Protein AF-A0A964QDJ5-F1 (afdb_monomer)

Nearest PDB structures (foldseek):
  8a1v-assembly1_B  TM=1.651E-01  e=3.518E+00  Vibrio cholerae

Sequence (514 aa):
MKTLTRALLALSLTALFAAPPAAAQWSQVHEQFYLPATHNWQFRENYRVADRLFNAFDYGHAILYEVLYDDPDAPVSKLEEDEYRFITQKLLVKPPRVPLEEAAIEVAYAKLAPEAKAMFEWVHILHRQIYDILAMEELSDQAKDDAVAEVVRYYKTRPDLAFSSEPKTMELMEGQYYSTVFRTRYPKFNGLIWAYHWLQVGLYEPLLVGGSLDERQTGITATVARFWQMIERAPLNMPRIMPMTAAVAPTFAARYPEAAIVFDNLHSMHDVVSDILVSTEVPRDRKRAEILIAAERFRDRTSFVTTEAGWREMAGMMGLNNMGGPAVGFLPEFPTPTVERGAVLAGMDHGGMAGMSGGGAGDMPGMAPPAGVDAHAGMPEMDMPVQPAMSMEEMMAVYERMMADPVIRERIATDTVLRGMMRMMPGAGNSPNAGHDMPMAHEDAAARAAMEFVTLLLSDPAVEDRIRADPELHRLWSDHAVQSCLKTMRALEAAGRPLPPTCPAVGAAPRDGR

Mean predicted aligned error: 15.63 Å

Structure (mmCIF, N/CA/C/O backbone):
data_AF-A0A964QDJ5-F1
#
_entry.id   AF-A0A964QDJ5-F1
#
loop_
_atom_site.group_PDB
_atom_site.id
_atom_site.type_symbol
_atom_site.label_atom_id
_atom_site.label_alt_id
_atom_site.label_comp_id
_atom_site.label_asym_id
_atom_site.label_entity_id
_atom_site.label_seq_id
_atom_site.pdbx_PDB_ins_code
_atom_site.Cartn_x
_atom_site.Cartn_y
_atom_site.Cartn_z
_atom_site.occupancy
_atom_site.B_iso_or_equiv
_atom_site.auth_seq_id
_atom_site.auth_comp_id
_atom_site.auth_asym_id
_atom_site.auth_atom_id
_atom_site.pdbx_PDB_model_num
ATOM 1 N N . MET A 1 1 ? 69.927 -28.435 -23.445 1.00 48.34 1 MET A N 1
ATOM 2 C CA . MET A 1 1 ? 68.748 -27.575 -23.722 1.00 48.34 1 MET A CA 1
ATOM 3 C C . MET A 1 1 ? 67.430 -28.370 -23.710 1.00 48.34 1 MET A C 1
ATOM 5 O O . MET A 1 1 ? 66.650 -28.271 -24.644 1.00 48.34 1 MET A O 1
ATOM 9 N N . LYS A 1 2 ? 67.158 -29.182 -22.673 1.00 46.28 2 LYS A N 1
ATOM 10 C CA . LYS A 1 2 ? 65.925 -30.006 -22.573 1.00 46.28 2 LYS A CA 1
ATOM 11 C C . LYS A 1 2 ? 65.251 -29.947 -21.191 1.00 46.28 2 LYS A C 1
ATOM 13 O O . LYS A 1 2 ? 64.424 -30.789 -20.870 1.00 46.28 2 LYS A O 1
ATOM 18 N N . THR A 1 3 ? 65.592 -28.950 -20.377 1.00 49.03 3 THR A N 1
ATOM 19 C CA . THR A 1 3 ? 65.097 -28.817 -18.994 1.00 49.03 3 THR A CA 1
ATOM 20 C C . THR A 1 3 ? 64.423 -27.478 -18.692 1.00 49.03 3 THR A C 1
ATOM 22 O O . THR A 1 3 ? 63.839 -27.351 -17.626 1.00 49.03 3 THR A O 1
ATOM 25 N N . LEU A 1 4 ? 64.406 -26.514 -19.626 1.00 47.12 4 LEU A N 1
ATOM 26 C CA . LEU A 1 4 ? 63.698 -25.235 -19.436 1.00 47.12 4 LEU A CA 1
ATOM 27 C C . LEU A 1 4 ? 62.277 -25.195 -20.025 1.00 47.12 4 LEU A C 1
ATOM 29 O O . LEU A 1 4 ? 61.481 -24.354 -19.628 1.00 47.12 4 LEU A O 1
ATOM 33 N N . THR A 1 5 ? 61.906 -26.119 -20.913 1.00 47.44 5 THR A N 1
ATOM 34 C CA . THR A 1 5 ? 60.602 -26.070 -21.605 1.00 47.44 5 THR A CA 1
ATOM 35 C C . THR A 1 5 ? 59.448 -26.708 -20.824 1.00 47.44 5 THR A C 1
ATOM 37 O O . THR A 1 5 ? 58.297 -26.562 -21.214 1.00 47.44 5 THR A O 1
ATOM 40 N N . ARG A 1 6 ? 59.721 -27.408 -19.712 1.00 44.31 6 ARG A N 1
ATOM 41 C CA . ARG A 1 6 ? 58.679 -28.042 -18.877 1.00 44.31 6 ARG A CA 1
ATOM 42 C C . ARG A 1 6 ? 58.200 -27.177 -17.707 1.00 44.31 6 ARG A C 1
ATOM 44 O O . ARG A 1 6 ? 57.141 -27.460 -17.165 1.00 44.31 6 ARG A O 1
ATOM 51 N N . ALA A 1 7 ? 58.920 -26.110 -17.358 1.00 44.88 7 ALA A N 1
ATOM 52 C CA . ALA A 1 7 ? 58.518 -25.205 -16.277 1.00 44.88 7 ALA A CA 1
ATOM 53 C C . ALA A 1 7 ? 57.478 -24.154 -16.720 1.00 44.88 7 ALA A C 1
ATOM 55 O O . ALA A 1 7 ? 56.709 -23.672 -15.897 1.00 44.88 7 ALA A O 1
ATOM 56 N N . LEU A 1 8 ? 57.398 -23.839 -18.019 1.00 44.47 8 LEU A N 1
ATOM 57 C CA . LEU A 1 8 ? 56.474 -22.823 -18.549 1.00 44.47 8 LEU A CA 1
ATOM 58 C C . LEU A 1 8 ? 55.061 -23.346 -18.861 1.00 44.47 8 LEU A C 1
ATOM 60 O O . LEU A 1 8 ? 54.128 -22.551 -18.914 1.00 44.47 8 LEU A O 1
ATOM 64 N N . LEU A 1 9 ? 54.878 -24.665 -18.999 1.00 44.16 9 LEU A N 1
ATOM 65 C CA . LEU A 1 9 ? 53.557 -25.281 -19.211 1.00 44.16 9 LEU A CA 1
ATOM 66 C C . LEU A 1 9 ? 52.820 -25.632 -17.906 1.00 44.16 9 LEU A C 1
ATOM 68 O O . LEU A 1 9 ? 51.619 -25.872 -17.931 1.00 44.16 9 LEU A O 1
ATOM 72 N N . ALA A 1 10 ? 53.518 -25.643 -16.766 1.00 44.53 10 ALA A N 1
ATOM 73 C CA . ALA A 1 10 ? 52.906 -25.893 -15.459 1.00 44.53 10 ALA A CA 1
ATOM 74 C C . ALA A 1 10 ? 52.373 -24.614 -14.783 1.00 44.53 10 ALA A C 1
ATOM 76 O O . ALA A 1 10 ? 51.542 -24.709 -13.887 1.00 44.53 10 ALA A O 1
ATOM 77 N N . LEU A 1 11 ? 52.808 -23.425 -15.224 1.00 45.25 11 LEU A N 1
ATOM 78 C CA . LEU A 1 11 ? 52.302 -22.135 -14.726 1.00 45.25 11 LEU A CA 1
ATOM 79 C C . LEU A 1 11 ? 51.136 -21.560 -15.543 1.00 45.25 11 LEU A C 1
ATOM 81 O O . LEU A 1 11 ? 50.493 -20.617 -15.099 1.00 45.25 11 LEU A O 1
ATOM 85 N N . SER A 1 12 ? 50.846 -22.115 -16.720 1.00 46.53 12 SER A N 1
ATOM 86 C CA . SER A 1 12 ? 49.750 -21.654 -17.584 1.00 46.53 12 SER A CA 1
ATOM 87 C C . SER A 1 12 ? 48.441 -22.433 -17.384 1.00 46.53 12 SER A C 1
ATOM 89 O O . SER A 1 12 ? 47.414 -22.021 -17.914 1.00 46.53 12 SER A O 1
ATOM 91 N N . LEU A 1 13 ? 48.435 -23.507 -16.579 1.00 45.69 13 LEU A N 1
ATOM 92 C CA . LEU A 1 13 ? 47.217 -24.270 -16.258 1.00 45.69 13 LEU A CA 1
ATOM 93 C C . LEU A 1 13 ? 46.549 -23.887 -14.925 1.00 45.69 13 LEU A C 1
ATOM 95 O O . LEU A 1 13 ? 45.428 -24.313 -14.669 1.00 45.69 13 LEU A O 1
ATOM 99 N N . THR A 1 14 ? 47.188 -23.075 -14.082 1.00 47.09 14 THR A N 1
ATOM 100 C CA . THR A 1 14 ? 46.624 -22.626 -12.793 1.00 47.09 14 THR A CA 1
ATOM 101 C C . THR A 1 14 ? 45.885 -21.288 -12.867 1.00 47.09 14 THR A C 1
ATOM 103 O O . THR A 1 14 ? 45.246 -20.901 -11.895 1.00 47.09 14 THR A O 1
ATOM 106 N N . ALA A 1 15 ? 45.902 -20.603 -14.014 1.00 48.28 15 ALA A N 1
ATOM 107 C CA . ALA A 1 15 ? 45.227 -19.313 -14.200 1.00 48.28 15 ALA A CA 1
ATOM 108 C C . ALA A 1 15 ? 43.798 -19.415 -14.781 1.00 48.28 15 ALA A C 1
ATOM 110 O O . ALA A 1 15 ? 43.155 -18.392 -14.986 1.00 48.28 15 ALA A O 1
ATOM 111 N N . LEU A 1 16 ? 43.283 -20.624 -15.045 1.00 49.72 16 LEU A N 1
ATOM 112 C CA . LEU A 1 16 ? 41.999 -20.840 -15.739 1.00 49.72 16 LEU A CA 1
ATOM 113 C C . LEU A 1 16 ? 40.809 -21.208 -14.830 1.00 49.72 16 LEU A C 1
ATOM 115 O O . LEU A 1 16 ? 39.721 -21.443 -15.341 1.00 49.72 16 LEU A O 1
ATOM 119 N N . PHE A 1 17 ? 40.976 -21.224 -13.502 1.00 48.59 17 PHE A N 1
ATOM 120 C CA . PHE A 1 17 ? 39.890 -21.568 -12.563 1.00 48.59 17 PHE A CA 1
ATOM 121 C C . PHE A 1 17 ? 39.766 -20.638 -11.349 1.00 48.59 17 PHE A C 1
ATOM 123 O O . PHE A 1 17 ? 39.140 -21.000 -10.356 1.00 48.59 17 PHE A O 1
ATOM 130 N N . ALA A 1 18 ? 40.297 -19.417 -11.418 1.00 48.09 18 ALA A N 1
ATOM 131 C CA . ALA A 1 18 ? 39.884 -18.369 -10.490 1.00 48.09 18 ALA A CA 1
ATOM 132 C C . ALA A 1 18 ? 38.605 -17.711 -11.030 1.00 48.09 18 ALA A C 1
ATOM 134 O O . ALA A 1 18 ? 38.610 -16.548 -11.424 1.00 48.09 18 ALA A O 1
ATOM 135 N N . ALA A 1 19 ? 37.505 -18.471 -11.082 1.00 54.09 19 ALA A N 1
ATOM 136 C CA . ALA A 1 19 ? 36.205 -17.819 -11.028 1.00 54.09 19 ALA A CA 1
ATOM 137 C C . ALA A 1 19 ? 36.219 -16.988 -9.733 1.00 54.09 19 ALA A C 1
ATOM 139 O O . ALA A 1 19 ? 36.604 -17.540 -8.693 1.00 54.09 19 ALA A O 1
ATOM 140 N N . PRO A 1 20 ? 35.889 -15.682 -9.766 1.00 50.81 20 PRO A N 1
ATOM 141 C CA . PRO A 1 20 ? 35.707 -14.949 -8.524 1.00 50.81 20 PRO A CA 1
ATOM 142 C C . PRO A 1 20 ? 34.737 -15.775 -7.676 1.00 50.81 20 PRO A C 1
ATOM 144 O O . PRO A 1 20 ? 33.775 -16.311 -8.242 1.00 50.81 20 PRO A O 1
ATOM 147 N N . PRO A 1 21 ? 34.992 -15.969 -6.367 1.00 47.97 21 PRO A N 1
ATOM 148 C CA . PRO A 1 21 ? 33.992 -16.599 -5.526 1.00 47.97 21 PRO A CA 1
ATOM 149 C C . PRO A 1 21 ? 32.711 -15.816 -5.783 1.00 47.97 21 PRO A C 1
ATOM 151 O O . PRO A 1 21 ? 32.718 -14.593 -5.630 1.00 47.97 21 PRO A O 1
ATOM 154 N N . ALA A 1 22 ? 31.664 -16.490 -6.274 1.00 52.69 22 ALA A N 1
ATOM 155 C CA . ALA A 1 22 ? 30.338 -15.901 -6.306 1.00 52.69 22 ALA A CA 1
ATOM 156 C C . ALA A 1 22 ? 30.155 -15.353 -4.898 1.00 52.69 22 ALA A C 1
ATOM 158 O O . ALA A 1 22 ? 30.210 -16.134 -3.944 1.00 52.69 22 ALA A O 1
ATOM 159 N N . ALA A 1 23 ? 30.143 -14.024 -4.761 1.00 48.41 23 ALA A N 1
ATOM 160 C CA . ALA A 1 23 ? 30.047 -13.394 -3.464 1.00 48.41 23 ALA A CA 1
ATOM 161 C C . ALA A 1 23 ? 28.748 -13.935 -2.886 1.00 48.41 23 ALA A C 1
ATOM 163 O O . ALA A 1 23 ? 27.673 -13.615 -3.388 1.00 48.41 23 ALA A O 1
ATOM 164 N N . ALA A 1 24 ? 28.861 -14.872 -1.944 1.00 47.28 24 ALA A N 1
ATOM 165 C CA . ALA A 1 24 ? 27.708 -15.453 -1.301 1.00 47.28 24 ALA A CA 1
ATOM 166 C C . ALA A 1 24 ? 27.024 -14.274 -0.623 1.00 47.28 24 ALA A C 1
ATOM 168 O O . ALA A 1 24 ? 27.560 -13.691 0.322 1.00 47.28 24 ALA A O 1
ATOM 169 N N . GLN A 1 25 ? 25.911 -13.842 -1.204 1.00 56.25 25 GLN A N 1
ATOM 170 C CA . GLN A 1 25 ? 25.151 -12.722 -0.703 1.00 56.25 25 GLN A CA 1
ATOM 171 C C . GLN A 1 25 ? 24.399 -13.269 0.503 1.00 56.25 25 GLN A C 1
ATOM 173 O O . GLN A 1 25 ? 23.351 -13.893 0.377 1.00 56.25 25 GLN A O 1
ATOM 178 N N . TRP A 1 26 ? 25.029 -13.169 1.672 1.00 54.88 26 TRP A N 1
ATOM 179 C CA . TRP A 1 26 ? 24.416 -13.554 2.932 1.00 54.88 26 TRP A CA 1
ATOM 180 C C . TRP A 1 26 ? 23.211 -12.639 3.157 1.00 54.88 26 TRP A C 1
ATOM 182 O O . TRP A 1 26 ? 23.386 -11.468 3.486 1.00 54.88 26 TRP A O 1
ATOM 192 N N . SER A 1 27 ? 21.999 -13.151 2.950 1.00 59.72 27 SER A N 1
ATOM 193 C CA . SER A 1 27 ? 20.777 -12.469 3.374 1.00 59.72 27 SER A CA 1
ATOM 194 C C . SER A 1 27 ? 20.492 -12.820 4.829 1.00 59.72 27 SER A C 1
ATOM 196 O O . SER A 1 27 ? 20.586 -13.988 5.218 1.00 59.72 27 SER A O 1
ATOM 198 N N . GLN A 1 28 ? 20.133 -11.830 5.643 1.00 63.84 28 GLN A N 1
ATOM 199 C CA . GLN A 1 28 ? 19.655 -12.111 6.992 1.00 63.84 28 GLN A CA 1
ATOM 200 C C . GLN A 1 28 ? 18.252 -12.720 6.929 1.00 63.84 28 GLN A C 1
ATOM 202 O O . GLN A 1 28 ? 17.418 -12.301 6.132 1.00 63.84 28 GLN A O 1
ATOM 207 N N . VAL A 1 29 ? 17.999 -13.730 7.764 1.00 60.03 29 VAL A N 1
ATOM 208 C CA . VAL A 1 29 ? 16.636 -14.218 7.989 1.00 60.03 29 VAL A CA 1
ATOM 209 C C . VAL A 1 29 ? 15.971 -13.244 8.949 1.00 60.03 29 VAL A C 1
ATOM 211 O O . VAL A 1 29 ? 16.434 -13.059 10.074 1.00 60.03 29 VAL A O 1
ATOM 214 N N . HIS A 1 30 ? 14.898 -12.607 8.498 1.00 68.50 30 HIS A N 1
ATOM 215 C CA . HIS A 1 30 ? 14.136 -11.672 9.307 1.00 68.50 30 HIS A CA 1
ATOM 216 C C . HIS A 1 30 ? 12.994 -12.419 10.001 1.00 68.50 30 HIS A C 1
ATOM 218 O O . HIS A 1 30 ? 11.876 -12.424 9.502 1.00 68.50 30 HIS A O 1
ATOM 224 N N . GLU A 1 31 ? 13.247 -13.048 11.150 1.00 71.44 31 GLU A N 1
ATOM 225 C CA . GLU A 1 31 ? 12.136 -13.502 11.994 1.00 71.44 31 GLU A CA 1
ATOM 226 C C . GLU A 1 31 ? 11.416 -12.282 12.587 1.00 71.44 31 GLU A C 1
ATOM 228 O O . GLU A 1 31 ? 12.037 -11.322 13.063 1.00 71.44 31 GLU A O 1
ATOM 233 N N . GLN A 1 32 ? 10.090 -12.300 12.497 1.00 81.88 32 GLN A N 1
ATOM 234 C CA . GLN A 1 32 ? 9.209 -11.217 12.914 1.00 81.88 32 GLN A CA 1
ATOM 235 C C . GLN A 1 32 ? 8.084 -11.830 13.740 1.00 81.88 32 GLN A C 1
ATOM 237 O O . GLN A 1 32 ? 7.538 -12.876 13.391 1.00 81.88 32 GLN A O 1
ATOM 242 N N . PHE A 1 33 ? 7.738 -11.188 14.848 1.00 89.19 33 PHE A N 1
ATOM 243 C CA . PHE A 1 33 ? 6.611 -11.603 15.669 1.00 89.19 33 PHE A CA 1
ATOM 244 C C . PHE A 1 33 ? 5.784 -10.372 16.003 1.00 89.19 33 PHE A C 1
ATOM 246 O O . PHE A 1 33 ? 6.337 -9.300 16.233 1.00 89.19 33 PHE A O 1
ATOM 253 N N . TYR A 1 34 ? 4.463 -10.511 15.996 1.00 93.19 34 TYR A N 1
ATOM 254 C CA . TYR A 1 34 ? 3.571 -9.441 16.427 1.00 93.19 34 TYR A CA 1
ATOM 255 C C . TYR A 1 34 ? 3.791 -9.141 17.916 1.00 93.19 34 TYR A C 1
ATOM 257 O O . TYR A 1 34 ? 4.211 -10.020 18.672 1.00 93.19 34 TYR A O 1
ATOM 265 N N . LEU A 1 35 ? 3.469 -7.924 18.364 1.00 97.12 35 LEU A N 1
ATOM 266 C CA . LEU A 1 35 ? 3.474 -7.619 19.796 1.00 97.12 35 LEU A CA 1
ATOM 267 C C . LEU A 1 35 ? 2.349 -8.407 20.489 1.00 97.12 35 LEU A C 1
ATOM 269 O O . LEU A 1 35 ? 1.183 -8.139 20.184 1.00 97.12 35 LEU A O 1
ATOM 273 N N . PRO A 1 36 ? 2.641 -9.349 21.406 1.00 97.38 36 PRO A N 1
ATOM 274 C CA . PRO A 1 36 ? 1.597 -10.150 22.033 1.00 97.38 36 PRO A CA 1
ATOM 275 C C . PRO A 1 36 ? 0.731 -9.304 22.963 1.00 97.38 36 PRO A C 1
ATOM 277 O O . PRO A 1 36 ? 1.243 -8.650 23.870 1.00 97.38 36 PRO A O 1
ATOM 280 N N . ALA A 1 37 ? -0.581 -9.360 22.770 1.00 96.62 37 ALA A N 1
ATOM 281 C CA . ALA A 1 37 ? -1.560 -8.628 23.556 1.00 96.62 37 ALA A CA 1
ATOM 282 C C . ALA A 1 37 ? -2.934 -9.314 23.524 1.00 96.62 37 ALA A C 1
ATOM 284 O O . ALA A 1 37 ? -3.233 -10.125 22.648 1.00 96.62 37 ALA A O 1
ATOM 285 N N . THR A 1 38 ? -3.805 -8.967 24.473 1.00 96.06 38 THR A N 1
ATOM 286 C CA . THR A 1 38 ? -5.154 -9.554 24.591 1.00 96.06 38 THR A CA 1
ATOM 287 C C . THR A 1 38 ? -6.085 -9.188 23.439 1.00 96.06 38 THR A C 1
ATOM 289 O O . THR A 1 38 ? -7.044 -9.908 23.190 1.00 96.06 38 THR A O 1
ATOM 292 N N . HIS A 1 39 ? -5.811 -8.083 22.744 1.00 96.12 39 HIS A N 1
ATOM 293 C CA . HIS A 1 39 ? -6.584 -7.653 21.582 1.00 96.12 39 HIS A CA 1
ATOM 294 C C . HIS A 1 39 ? -6.213 -8.417 20.304 1.00 96.12 39 HIS A C 1
ATOM 296 O O . HIS A 1 39 ? -6.921 -8.289 19.312 1.00 96.12 39 HIS A O 1
ATOM 302 N N . ASN A 1 40 ? -5.120 -9.196 20.276 1.00 96.94 40 ASN A N 1
ATOM 303 C CA . ASN A 1 40 ? -4.766 -9.936 19.065 1.00 96.94 40 ASN A CA 1
ATOM 304 C C . ASN A 1 40 ? -5.917 -10.856 18.633 1.00 96.94 40 ASN A C 1
ATOM 306 O O . ASN A 1 40 ? -6.515 -11.543 19.459 1.00 96.94 40 ASN A O 1
ATOM 310 N N . TRP A 1 41 ? -6.167 -10.892 17.326 1.00 96.12 41 TRP A N 1
ATOM 311 C CA . TRP A 1 41 ? -7.224 -11.642 16.646 1.00 96.12 41 TRP A CA 1
ATOM 312 C C . TRP A 1 41 ? -8.653 -11.108 16.808 1.00 96.12 41 TRP A C 1
ATOM 314 O O . TRP A 1 41 ? -9.564 -11.689 16.214 1.00 96.12 41 TRP A O 1
ATOM 324 N N . GLN A 1 42 ? -8.874 -10.001 17.523 1.00 97.31 42 GLN A N 1
ATOM 325 C CA . GLN A 1 42 ? -10.213 -9.419 17.686 1.00 97.31 42 GLN A CA 1
ATOM 326 C C . GLN A 1 42 ? -10.854 -9.028 16.347 1.00 97.31 42 GLN A C 1
ATOM 328 O O . GLN A 1 42 ? -12.048 -9.260 16.142 1.00 97.31 42 GLN A O 1
ATOM 333 N N . PHE A 1 43 ? -10.080 -8.528 15.375 1.00 97.31 43 PHE A N 1
ATOM 334 C CA . PHE A 1 43 ? -10.644 -8.205 14.062 1.00 97.31 43 PHE A CA 1
ATOM 335 C C . PHE A 1 43 ? -11.092 -9.462 13.318 1.00 97.31 43 PHE A C 1
ATOM 337 O O . PHE A 1 43 ? -12.175 -9.499 12.733 1.00 97.31 43 PHE A O 1
ATOM 344 N N . ARG A 1 44 ? -10.303 -10.538 13.400 1.00 95.69 44 ARG A N 1
ATOM 345 C CA . ARG A 1 44 ? -10.690 -11.841 12.853 1.00 95.69 44 ARG A CA 1
ATOM 346 C C . ARG A 1 44 ? -11.949 -12.373 13.518 1.00 95.69 44 ARG A C 1
ATOM 348 O O . ARG A 1 44 ? -12.776 -12.969 12.834 1.00 95.69 44 ARG A O 1
ATOM 355 N N . GLU A 1 45 ? -12.083 -12.237 14.829 1.00 94.88 45 GLU A N 1
ATOM 356 C CA . GLU A 1 45 ? -13.236 -12.758 15.560 1.00 94.88 45 GLU A CA 1
ATOM 357 C C . GLU A 1 45 ? -14.521 -12.025 15.169 1.00 94.88 45 GLU A C 1
ATOM 359 O O . GLU A 1 45 ? -15.505 -12.692 14.821 1.00 94.88 45 GLU A O 1
ATOM 364 N N . ASN A 1 46 ? -14.456 -10.692 15.113 1.00 95.12 46 ASN A N 1
ATOM 365 C CA . ASN A 1 46 ? -15.608 -9.807 14.933 1.00 95.12 46 ASN A CA 1
ATOM 366 C C . ASN A 1 46 ? -15.945 -9.526 13.453 1.00 95.12 46 ASN A C 1
ATOM 368 O O . ASN A 1 46 ? -17.114 -9.366 13.110 1.00 95.12 46 ASN A O 1
ATOM 372 N N . TYR A 1 47 ? -14.958 -9.553 12.548 1.00 96.62 47 TYR A N 1
ATOM 373 C CA . TYR A 1 47 ? -15.091 -9.141 11.138 1.00 96.62 47 TYR A CA 1
ATOM 374 C C . TYR A 1 47 ? -14.489 -10.162 10.154 1.00 96.62 47 TYR A C 1
ATOM 376 O O . TYR A 1 47 ? -13.794 -9.827 9.194 1.00 96.62 47 TYR A O 1
ATOM 384 N N . ARG A 1 48 ? -14.806 -11.449 10.354 1.00 95.38 48 ARG A N 1
ATOM 385 C CA . ARG A 1 48 ? -14.247 -12.611 9.619 1.00 95.38 48 ARG A CA 1
ATOM 386 C C . ARG A 1 48 ? -14.190 -12.486 8.098 1.00 95.38 48 ARG A C 1
ATOM 388 O O . ARG A 1 48 ? -13.289 -13.050 7.483 1.00 95.38 48 ARG A O 1
ATOM 395 N N . VAL A 1 49 ? -15.197 -11.877 7.473 1.00 94.88 49 VAL A N 1
ATOM 396 C CA . VAL A 1 49 ? -15.243 -11.753 6.006 1.00 94.88 49 VAL A CA 1
ATOM 397 C C . VAL A 1 49 ? -14.161 -10.787 5.528 1.00 94.88 49 VAL A C 1
ATOM 399 O O . VAL A 1 49 ? -13.440 -11.123 4.593 1.00 94.88 49 VAL A O 1
ATOM 402 N N . ALA A 1 50 ? -14.008 -9.648 6.207 1.00 97.06 50 ALA A N 1
ATOM 403 C CA . ALA A 1 50 ? -12.981 -8.660 5.904 1.00 97.06 50 ALA A CA 1
ATOM 404 C C . ALA A 1 50 ? -11.570 -9.190 6.223 1.00 97.06 50 ALA A C 1
ATOM 406 O O . ALA A 1 50 ? -10.710 -9.145 5.351 1.00 97.06 50 ALA A O 1
ATOM 407 N N . ASP A 1 51 ? -11.354 -9.799 7.401 1.00 97.31 51 ASP A N 1
ATOM 408 C CA . ASP A 1 51 ? -10.047 -10.383 7.785 1.00 97.31 51 ASP A CA 1
ATOM 409 C C . ASP A 1 51 ? -9.523 -11.382 6.748 1.00 97.31 51 ASP A C 1
ATOM 411 O O . ASP A 1 51 ? -8.344 -11.390 6.398 1.00 97.31 51 ASP A O 1
ATOM 415 N N . ARG A 1 52 ? -10.403 -12.236 6.214 1.00 97.06 52 ARG A N 1
ATOM 416 C CA . ARG A 1 52 ? -9.976 -13.242 5.238 1.00 97.06 52 ARG A CA 1
ATOM 417 C C . ARG A 1 52 ? -9.573 -12.638 3.899 1.00 97.06 52 ARG A C 1
ATOM 419 O O . ARG A 1 52 ? -8.713 -13.220 3.245 1.00 97.06 52 ARG A O 1
ATOM 426 N N . LEU A 1 53 ? -10.165 -11.512 3.492 1.00 98.00 53 LEU A N 1
ATOM 427 C CA . LEU A 1 53 ? -9.771 -10.843 2.251 1.00 98.00 53 LEU A CA 1
ATOM 428 C C . LEU A 1 53 ? -8.301 -10.420 2.297 1.00 98.00 53 LEU A C 1
ATOM 430 O O . LEU A 1 53 ? -7.619 -10.616 1.298 1.00 98.00 53 LEU A O 1
ATOM 434 N N . PHE A 1 54 ? -7.776 -10.001 3.455 1.00 96.75 54 PHE A N 1
ATOM 435 C CA . PHE A 1 54 ? -6.345 -9.706 3.606 1.00 96.75 54 PHE A CA 1
ATOM 436 C C . PHE A 1 54 ? -5.465 -10.902 3.228 1.00 96.75 54 PHE A C 1
ATOM 438 O O . PHE A 1 54 ? -4.555 -10.757 2.427 1.00 96.75 54 PHE A O 1
ATOM 445 N N . ASN A 1 55 ? -5.813 -12.117 3.665 1.00 95.12 55 ASN A N 1
ATOM 446 C CA . ASN A 1 55 ? -5.042 -13.316 3.301 1.00 95.12 55 ASN A CA 1
ATOM 447 C C . ASN A 1 55 ? -5.067 -13.610 1.786 1.00 95.12 55 ASN A C 1
ATOM 449 O O . ASN A 1 55 ? -4.190 -14.298 1.271 1.00 95.12 55 ASN A O 1
ATOM 453 N N . ALA A 1 56 ? -6.105 -13.163 1.073 1.00 96.75 56 ALA A N 1
ATOM 454 C CA . ALA A 1 56 ? -6.180 -13.279 -0.381 1.00 96.75 56 ALA A CA 1
ATOM 455 C C . ALA A 1 56 ? -5.461 -12.128 -1.105 1.00 96.75 56 ALA A C 1
ATOM 457 O O . ALA A 1 56 ? -4.993 -12.326 -2.224 1.00 96.75 56 ALA A O 1
ATOM 458 N N . PHE A 1 57 ? -5.359 -10.952 -0.483 1.00 96.75 57 PHE A N 1
ATOM 459 C CA . PHE A 1 57 ? -4.578 -9.829 -0.999 1.00 96.75 57 PHE A CA 1
ATOM 460 C C . PHE A 1 57 ? -3.083 -10.131 -0.930 1.00 96.75 57 PHE A C 1
ATOM 462 O O . PHE A 1 57 ? -2.409 -9.953 -1.940 1.00 96.75 57 PHE A O 1
ATOM 469 N N . ASP A 1 58 ? -2.615 -10.716 0.179 1.00 95.12 58 ASP A N 1
ATOM 470 C CA . ASP A 1 58 ? -1.237 -11.203 0.352 1.00 95.12 58 ASP A CA 1
ATOM 471 C C . ASP A 1 58 ? -0.845 -12.147 -0.810 1.00 95.12 58 ASP A C 1
ATOM 473 O O . ASP A 1 58 ? 0.175 -11.969 -1.471 1.00 95.12 58 ASP A O 1
ATOM 477 N N . TYR A 1 59 ? -1.725 -13.088 -1.189 1.00 95.75 59 TYR A N 1
ATOM 478 C CA . TYR A 1 59 ? -1.511 -13.918 -2.387 1.00 95.75 59 TYR A CA 1
ATOM 479 C C . TYR A 1 59 ? -1.401 -13.089 -3.671 1.00 95.75 59 TYR A C 1
ATOM 481 O O . TYR A 1 59 ? -0.586 -13.402 -4.533 1.00 95.75 59 TYR A O 1
ATOM 489 N N . GLY A 1 60 ? -2.266 -12.084 -3.838 1.00 95.88 60 GLY A N 1
ATOM 490 C CA . GLY A 1 60 ? -2.302 -11.234 -5.025 1.00 95.88 60 GLY A CA 1
ATOM 491 C C . GLY A 1 60 ? -1.008 -10.445 -5.229 1.00 95.88 60 GLY A C 1
ATOM 492 O O . GLY A 1 60 ? -0.546 -10.346 -6.364 1.00 95.88 60 GLY A O 1
ATOM 493 N N . HIS A 1 61 ? -0.407 -9.943 -4.147 1.00 97.56 61 HIS A N 1
ATOM 494 C CA . HIS A 1 61 ? 0.920 -9.326 -4.178 1.00 97.56 61 HIS A CA 1
ATOM 495 C C . HIS A 1 61 ? 2.012 -10.357 -4.479 1.00 97.56 61 HIS A C 1
ATOM 497 O O . HIS A 1 61 ? 2.793 -10.158 -5.409 1.00 97.56 61 HIS A O 1
ATOM 503 N N . ALA A 1 62 ? 2.008 -11.494 -3.780 1.00 97.00 62 ALA A N 1
ATOM 504 C CA . ALA A 1 62 ? 3.003 -12.542 -3.983 1.00 97.00 62 ALA A CA 1
ATOM 505 C C . ALA A 1 62 ? 3.017 -13.072 -5.432 1.00 97.00 62 ALA A C 1
ATOM 507 O O . ALA A 1 62 ? 4.059 -13.122 -6.086 1.00 97.00 62 ALA A O 1
ATOM 508 N N . ILE A 1 63 ? 1.854 -13.426 -5.995 1.00 97.44 63 ILE A N 1
ATOM 509 C CA . ILE A 1 63 ? 1.791 -13.948 -7.370 1.00 97.44 63 ILE A CA 1
ATOM 510 C C . ILE A 1 63 ? 2.172 -12.890 -8.409 1.00 97.44 63 ILE A C 1
ATOM 512 O O . ILE A 1 63 ? 2.744 -13.231 -9.443 1.00 97.44 63 ILE A O 1
ATOM 516 N N . LEU A 1 64 ? 1.894 -11.610 -8.136 1.00 97.88 64 LEU A N 1
ATOM 517 C CA . LEU A 1 64 ? 2.336 -10.513 -8.986 1.00 97.88 64 LEU A CA 1
ATOM 518 C C . LEU A 1 64 ? 3.864 -10.484 -9.061 1.00 97.88 64 LEU A C 1
ATOM 520 O O . LEU A 1 64 ? 4.417 -10.513 -10.159 1.00 97.88 64 LEU A O 1
ATOM 524 N N . TYR A 1 65 ? 4.548 -10.468 -7.918 1.00 98.12 65 TYR A N 1
ATOM 525 C CA . TYR A 1 65 ? 6.009 -10.422 -7.888 1.00 98.12 65 TYR A CA 1
ATOM 526 C C . TYR A 1 65 ? 6.657 -11.671 -8.465 1.00 98.12 65 TYR A C 1
ATOM 528 O O . TYR A 1 65 ? 7.637 -11.554 -9.206 1.00 98.12 65 TYR A O 1
ATOM 536 N N . GLU A 1 66 ? 6.077 -12.842 -8.203 1.00 97.69 66 GLU A N 1
ATOM 537 C CA . GLU A 1 66 ? 6.559 -14.089 -8.786 1.00 97.69 66 GLU A CA 1
ATOM 538 C C . GLU A 1 66 ? 6.491 -14.052 -10.308 1.00 97.69 66 GLU A C 1
ATOM 540 O O . GLU A 1 66 ? 7.501 -14.268 -10.969 1.00 97.69 66 GLU A O 1
ATOM 545 N N . VAL A 1 67 ? 5.331 -13.715 -10.880 1.00 97.50 67 VAL A N 1
ATOM 546 C CA . VAL A 1 67 ? 5.158 -13.693 -12.338 1.00 97.50 67 VAL A CA 1
ATOM 547 C C . VAL A 1 67 ? 6.064 -12.646 -12.978 1.00 97.50 67 VAL A C 1
ATOM 549 O O . VAL A 1 67 ? 6.729 -12.942 -13.966 1.00 97.50 67 VAL A O 1
ATOM 552 N N . LEU A 1 68 ? 6.131 -11.437 -12.412 1.00 97.50 68 LEU A N 1
ATOM 553 C CA . LEU A 1 68 ? 6.941 -10.359 -12.979 1.00 97.50 68 LEU A CA 1
ATOM 554 C C . LEU A 1 68 ? 8.441 -10.671 -12.991 1.00 97.50 68 LEU A C 1
ATOM 556 O O . LEU A 1 68 ? 9.158 -10.179 -13.865 1.00 97.50 68 LEU A O 1
ATOM 560 N N . TYR A 1 69 ? 8.929 -11.459 -12.032 1.00 97.31 69 TYR A N 1
ATOM 561 C CA . TYR A 1 69 ? 10.346 -11.785 -11.939 1.00 97.31 69 TYR A CA 1
ATOM 562 C C . TYR A 1 69 ? 10.718 -13.137 -12.565 1.00 97.31 69 TYR A C 1
ATOM 564 O O . TYR A 1 69 ? 11.755 -13.225 -13.235 1.00 97.31 69 TYR A O 1
ATOM 572 N N . ASP A 1 70 ? 9.926 -14.187 -12.353 1.00 95.88 70 ASP A N 1
ATOM 573 C CA . ASP A 1 70 ? 10.206 -15.542 -12.847 1.00 95.88 70 ASP A CA 1
ATOM 574 C C . ASP A 1 70 ? 9.917 -15.675 -14.350 1.00 95.88 70 ASP A C 1
ATOM 576 O O . ASP A 1 70 ? 10.694 -16.305 -15.068 1.00 95.88 70 ASP A O 1
ATOM 580 N N . ASP A 1 71 ? 8.883 -14.986 -14.849 1.00 93.75 71 ASP A N 1
ATOM 581 C CA . ASP A 1 71 ? 8.463 -15.014 -16.255 1.00 93.75 71 ASP A CA 1
ATOM 582 C C . ASP A 1 71 ? 8.331 -13.588 -16.843 1.00 93.75 71 ASP A C 1
ATOM 584 O O . ASP A 1 71 ? 7.232 -13.119 -17.150 1.00 93.75 71 ASP A O 1
ATOM 588 N N . PRO A 1 72 ? 9.447 -12.846 -17.008 1.00 89.81 72 PRO A N 1
ATOM 589 C CA . PRO A 1 72 ? 9.417 -11.444 -17.453 1.00 89.81 72 PRO A CA 1
ATOM 590 C C . PRO A 1 72 ? 8.884 -11.261 -18.887 1.00 89.81 72 PRO A C 1
ATOM 592 O O . PRO A 1 72 ? 8.424 -10.172 -19.255 1.00 89.81 72 PRO A O 1
ATOM 595 N N . ASP A 1 73 ? 8.933 -12.328 -19.687 1.00 91.19 73 ASP A N 1
ATOM 596 C CA . ASP A 1 73 ? 8.454 -12.374 -21.069 1.00 91.19 73 ASP A CA 1
ATOM 597 C C . ASP A 1 73 ? 7.020 -12.922 -21.175 1.00 91.19 73 ASP A C 1
ATOM 599 O O . ASP A 1 73 ? 6.496 -13.066 -22.286 1.00 91.19 73 ASP A O 1
ATOM 603 N N . ALA A 1 74 ? 6.362 -13.190 -20.037 1.00 91.56 74 ALA A N 1
ATOM 604 C CA . ALA A 1 74 ? 4.979 -13.634 -20.001 1.00 91.56 74 ALA A CA 1
ATOM 605 C C . ALA A 1 74 ? 4.082 -12.702 -20.835 1.00 91.56 74 ALA A C 1
ATOM 607 O O . ALA A 1 74 ? 4.207 -11.465 -20.778 1.00 91.56 74 ALA A O 1
ATOM 608 N N . PRO A 1 75 ? 3.124 -13.265 -21.595 1.00 96.19 75 PRO A N 1
ATOM 609 C CA . PRO A 1 75 ? 2.148 -12.450 -22.293 1.00 96.19 75 PRO A CA 1
ATOM 610 C C . PRO A 1 75 ? 1.329 -11.647 -21.280 1.00 96.19 75 PRO A C 1
ATOM 612 O O . PRO A 1 75 ? 1.026 -12.128 -20.189 1.00 96.19 75 PRO A O 1
ATOM 615 N N . VAL A 1 76 ? 0.895 -10.444 -21.668 1.00 96.81 76 VAL A N 1
ATOM 616 C CA . VAL A 1 76 ? 0.084 -9.563 -20.806 1.00 96.81 76 VAL A CA 1
ATOM 617 C C . VAL A 1 76 ? -1.141 -10.288 -20.229 1.00 96.81 76 VAL A C 1
ATOM 619 O O . VAL A 1 76 ? -1.479 -10.086 -19.063 1.00 96.81 76 VAL A O 1
ATOM 622 N N . SER A 1 77 ? -1.742 -11.204 -21.000 1.00 97.81 77 SER A N 1
ATOM 623 C CA . SER A 1 77 ? -2.883 -12.030 -20.588 1.00 97.81 77 SER A CA 1
ATOM 624 C C . SER A 1 77 ? -2.614 -12.914 -19.365 1.00 97.81 77 SER A C 1
ATOM 626 O O . SER A 1 77 ? -3.562 -13.261 -18.667 1.00 97.81 77 SER A O 1
ATOM 628 N N . LYS A 1 78 ? -1.356 -13.256 -19.054 1.00 97.69 78 LYS A N 1
ATOM 629 C CA . LYS A 1 78 ? -1.018 -14.043 -17.861 1.00 97.69 78 LYS A CA 1
ATOM 630 C C . LYS A 1 78 ? -1.482 -13.331 -16.589 1.00 97.69 78 LYS A C 1
ATOM 632 O O . LYS A 1 78 ? -2.226 -13.914 -15.807 1.00 97.69 78 LYS A O 1
ATOM 637 N N . LEU A 1 79 ? -1.110 -12.062 -16.417 1.00 97.38 79 LEU A N 1
ATOM 638 C CA . LEU A 1 79 ? -1.587 -11.252 -15.294 1.00 97.38 79 LEU A CA 1
ATOM 639 C C . LEU A 1 79 ? -2.995 -10.728 -15.559 1.00 97.38 79 LEU A C 1
ATOM 641 O O . LEU A 1 79 ? -3.903 -10.963 -14.765 1.00 97.38 79 LEU A O 1
ATOM 645 N N . GLU A 1 80 ? -3.197 -10.055 -16.692 1.00 97.81 80 GLU A N 1
ATOM 646 C CA . GLU A 1 80 ? -4.439 -9.340 -16.975 1.00 97.81 80 GLU A CA 1
ATOM 647 C C . GLU A 1 80 ? -5.645 -10.268 -17.115 1.00 97.81 80 GLU A C 1
ATOM 649 O O . GLU A 1 80 ? -6.753 -9.842 -16.832 1.00 97.81 80 GLU A O 1
ATOM 654 N N . GLU A 1 81 ? -5.507 -11.530 -17.509 1.00 97.81 81 GLU A N 1
ATOM 655 C CA . GLU A 1 81 ? -6.657 -12.419 -17.700 1.00 97.81 81 GLU A CA 1
ATOM 656 C C . GLU A 1 81 ? -6.630 -13.631 -16.781 1.00 97.81 81 GLU A C 1
ATOM 658 O O . GLU A 1 81 ? -7.612 -13.858 -16.074 1.00 97.81 81 GLU A O 1
ATOM 663 N N . ASP A 1 82 ? -5.550 -14.407 -16.787 1.00 98.25 82 ASP A N 1
ATOM 664 C CA . ASP A 1 82 ? -5.518 -15.704 -16.112 1.00 98.25 82 ASP A CA 1
ATOM 665 C C . ASP A 1 82 ? -5.451 -15.545 -14.592 1.00 98.25 82 ASP A C 1
ATOM 667 O O . ASP A 1 82 ? -6.369 -15.983 -13.887 1.00 98.25 82 ASP A O 1
ATOM 671 N N . GLU A 1 83 ? -4.415 -14.864 -14.091 1.00 98.06 83 GLU A N 1
ATOM 672 C CA . GLU A 1 83 ? -4.263 -14.612 -12.656 1.00 98.06 83 GLU A CA 1
ATOM 673 C C . GLU A 1 83 ? -5.376 -13.701 -12.143 1.00 98.06 83 GLU A C 1
ATOM 675 O O . GLU A 1 83 ? -6.011 -14.007 -11.134 1.00 98.06 83 GLU A O 1
ATOM 680 N N . TYR A 1 84 ? -5.713 -12.641 -12.886 1.00 98.12 84 TYR A N 1
ATOM 681 C CA . TYR A 1 84 ? -6.832 -11.770 -12.538 1.00 98.12 84 TYR A CA 1
ATOM 682 C C . TYR A 1 84 ? -8.135 -12.555 -12.320 1.00 98.12 84 TYR A C 1
ATOM 684 O O . TYR A 1 84 ? -8.840 -12.360 -11.325 1.00 98.12 84 TYR A O 1
ATOM 692 N N . ARG A 1 85 ? -8.476 -13.468 -13.240 1.00 98.00 85 ARG A N 1
ATOM 693 C CA . ARG A 1 85 ? -9.694 -14.285 -13.158 1.00 98.00 85 ARG A CA 1
ATOM 694 C C . ARG A 1 85 ? -9.616 -15.287 -12.017 1.00 98.00 85 ARG A C 1
ATOM 696 O O . ARG A 1 85 ? -10.607 -15.470 -11.313 1.00 98.00 85 ARG A O 1
ATOM 703 N N . PHE A 1 86 ? -8.472 -15.942 -11.825 1.00 98.44 86 PHE A N 1
ATOM 704 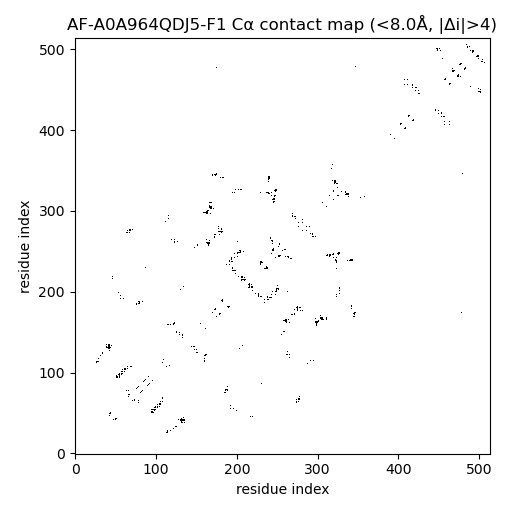C CA . PHE A 1 86 ? -8.281 -16.847 -10.696 1.00 98.44 86 PHE A CA 1
ATOM 705 C C . PHE A 1 86 ? -8.516 -16.117 -9.371 1.00 98.44 86 PHE A C 1
ATOM 707 O O . PHE A 1 86 ? -9.320 -16.564 -8.547 1.00 98.44 86 PHE A O 1
ATOM 714 N N . ILE A 1 87 ? -7.877 -14.964 -9.201 1.00 98.19 87 ILE A N 1
ATOM 715 C CA . ILE A 1 87 ? -7.960 -14.171 -7.984 1.00 98.19 87 ILE A CA 1
ATOM 716 C C . ILE A 1 87 ? -9.401 -13.713 -7.744 1.00 98.19 87 ILE A C 1
ATOM 718 O O . ILE A 1 87 ? -9.993 -14.031 -6.714 1.00 98.19 87 ILE A O 1
ATOM 722 N N . THR A 1 88 ? -10.009 -13.035 -8.717 1.00 97.69 88 THR A N 1
ATOM 723 C CA . THR A 1 88 ? -11.325 -12.404 -8.530 1.00 97.69 88 THR A CA 1
ATOM 724 C C . THR A 1 88 ? -12.491 -13.384 -8.497 1.00 97.69 88 THR A C 1
ATOM 726 O O . THR A 1 88 ? -13.459 -13.150 -7.778 1.00 97.69 88 THR A O 1
ATOM 729 N N . GLN A 1 89 ? -12.411 -14.503 -9.222 1.00 97.31 89 GLN A N 1
ATOM 730 C CA . GLN A 1 89 ? -13.529 -15.447 -9.345 1.00 97.31 89 GLN A CA 1
ATOM 731 C C . GLN A 1 89 ? -13.384 -16.694 -8.471 1.00 97.31 89 GLN A C 1
ATOM 733 O O . GLN A 1 89 ? -14.361 -17.423 -8.291 1.00 97.31 89 GLN A O 1
ATOM 738 N N . LYS A 1 90 ? -12.188 -16.980 -7.939 1.00 97.94 90 LYS A N 1
ATOM 739 C CA . LYS A 1 90 ? -11.959 -18.151 -7.079 1.00 97.94 90 LYS A CA 1
ATOM 740 C C . LYS A 1 90 ? -11.393 -17.764 -5.723 1.00 97.94 90 LYS A C 1
ATOM 742 O O . LYS A 1 90 ? -11.998 -18.114 -4.710 1.00 97.94 90 LYS A O 1
ATOM 747 N N . LEU A 1 91 ? -10.262 -17.059 -5.694 1.00 97.81 91 LEU A N 1
ATOM 748 C CA . LEU A 1 91 ? -9.556 -16.788 -4.444 1.00 97.81 91 LEU A CA 1
ATOM 749 C C . LEU A 1 91 ? -10.333 -15.826 -3.541 1.00 97.81 91 LEU A C 1
ATOM 751 O O . LEU A 1 91 ? -10.635 -16.183 -2.408 1.00 97.81 91 LEU A O 1
ATOM 755 N N . LEU A 1 92 ? -10.722 -14.652 -4.044 1.00 97.50 92 LEU A N 1
ATOM 756 C CA . LEU A 1 92 ? -11.471 -13.652 -3.273 1.00 97.50 92 LEU A CA 1
ATOM 757 C C . LEU A 1 92 ? -12.869 -14.142 -2.876 1.00 97.50 92 LEU A C 1
ATOM 759 O O . LEU A 1 92 ? -13.396 -13.744 -1.842 1.00 97.50 92 LEU A O 1
ATOM 763 N N . VAL A 1 93 ? -13.466 -15.037 -3.670 1.00 97.19 93 VAL A N 1
ATOM 764 C CA . VAL A 1 93 ? -14.769 -15.656 -3.367 1.00 97.19 93 VAL A CA 1
ATOM 765 C C . VAL A 1 93 ? -14.658 -16.639 -2.198 1.00 97.19 93 VAL A C 1
ATOM 767 O O . VAL A 1 93 ? -15.581 -16.770 -1.391 1.00 97.19 93 VAL A O 1
ATOM 770 N N . LYS A 1 94 ? -13.526 -17.344 -2.084 1.00 97.06 94 LYS A N 1
ATOM 771 C CA . LYS A 1 94 ? -13.258 -18.302 -1.006 1.00 97.06 94 LYS A CA 1
ATOM 772 C C . LYS A 1 94 ? -11.856 -18.082 -0.426 1.00 97.06 94 LYS A C 1
ATOM 774 O O . LYS A 1 94 ? -10.978 -18.932 -0.606 1.00 97.06 94 LYS A O 1
ATOM 779 N N . PRO A 1 95 ? -11.657 -16.972 0.300 1.00 96.81 95 PRO A N 1
ATOM 780 C CA . PRO A 1 95 ? -10.338 -16.584 0.755 1.00 96.81 95 PRO A CA 1
ATOM 781 C C . PRO A 1 95 ? -9.807 -17.537 1.838 1.00 96.81 95 PRO A C 1
ATOM 783 O O . PRO A 1 95 ? -10.600 -18.150 2.575 1.00 96.81 95 PRO A O 1
ATOM 786 N N . PRO A 1 96 ? -8.473 -17.670 1.967 1.00 95.50 96 PRO A N 1
ATOM 787 C CA . PRO A 1 96 ? -7.854 -18.465 3.018 1.00 95.50 96 PRO A CA 1
ATOM 788 C C . PRO A 1 96 ? -8.322 -18.035 4.412 1.00 95.50 96 PRO A C 1
ATOM 790 O O . PRO A 1 96 ? -8.522 -16.856 4.703 1.00 95.50 96 PRO A O 1
ATOM 793 N N . ARG A 1 97 ? -8.500 -19.015 5.303 1.00 93.75 97 ARG A N 1
ATOM 794 C CA . ARG A 1 97 ? -8.926 -18.764 6.694 1.00 93.75 97 ARG A CA 1
ATOM 795 C C . ARG A 1 97 ? -7.795 -18.279 7.596 1.00 93.75 97 ARG A C 1
ATOM 797 O O . ARG A 1 97 ? -8.076 -17.757 8.668 1.00 93.75 97 ARG A O 1
ATOM 804 N N . VAL A 1 98 ? -6.560 -18.530 7.186 1.00 90.44 98 VAL A N 1
ATOM 805 C CA . VAL A 1 98 ? -5.334 -18.187 7.901 1.00 90.44 98 VAL A CA 1
ATOM 806 C C . VAL A 1 98 ? -4.406 -17.449 6.936 1.00 90.44 98 VAL A C 1
ATOM 808 O O . VAL A 1 98 ? -4.545 -17.662 5.726 1.00 90.44 98 VAL A O 1
ATOM 811 N N . PRO A 1 99 ? -3.494 -16.606 7.449 1.00 89.00 99 PRO A N 1
ATOM 812 C CA . PRO A 1 99 ? -2.466 -15.972 6.636 1.00 89.00 99 PRO A CA 1
ATOM 813 C C . PRO A 1 99 ? -1.669 -17.020 5.860 1.00 89.00 99 PRO A C 1
ATOM 815 O O . PRO A 1 99 ? -1.472 -18.143 6.339 1.00 89.00 99 PRO A O 1
ATOM 818 N N . LEU A 1 100 ? -1.270 -16.659 4.648 1.00 88.62 100 LEU A N 1
ATOM 819 C CA . LEU A 1 100 ? -0.437 -17.497 3.799 1.00 88.62 100 LEU A CA 1
ATOM 820 C C . LEU A 1 100 ? 1.034 -17.209 4.098 1.00 88.62 100 LEU A C 1
ATOM 822 O O . LEU A 1 100 ? 1.383 -16.093 4.461 1.00 88.62 100 LEU A O 1
ATOM 826 N N . GLU A 1 101 ? 1.888 -18.211 3.912 1.00 89.69 101 GLU A N 1
ATOM 827 C CA . GLU A 1 101 ? 3.327 -17.970 3.818 1.00 89.69 101 GLU A CA 1
ATOM 828 C C . GLU A 1 101 ? 3.621 -17.444 2.409 1.00 89.69 101 GLU A C 1
ATOM 830 O O . GLU A 1 101 ? 3.656 -18.227 1.456 1.00 89.69 101 GLU A O 1
ATOM 835 N N . GLU A 1 102 ? 3.776 -16.125 2.263 1.00 91.69 102 GLU A N 1
ATOM 836 C CA . GLU A 1 102 ? 3.982 -15.480 0.961 1.00 91.69 102 GLU A CA 1
ATOM 837 C C . GLU A 1 102 ? 5.235 -16.023 0.263 1.00 91.69 102 GLU A C 1
ATOM 839 O O . GLU A 1 102 ? 5.169 -16.332 -0.926 1.00 91.69 102 GLU A O 1
ATOM 844 N N . ALA A 1 103 ? 6.326 -16.317 0.989 1.00 91.81 103 ALA A N 1
ATOM 845 C CA . ALA A 1 103 ? 7.548 -16.865 0.381 1.00 91.81 103 ALA A CA 1
ATOM 846 C C . ALA A 1 103 ? 7.358 -18.256 -0.253 1.00 91.81 103 ALA A C 1
ATOM 848 O O . ALA A 1 103 ? 8.217 -18.709 -1.011 1.00 91.81 103 ALA A O 1
ATOM 849 N N . ALA A 1 104 ? 6.259 -18.954 0.054 1.00 93.25 104 ALA A N 1
ATOM 850 C CA . ALA A 1 104 ? 5.902 -20.213 -0.595 1.00 93.25 104 ALA A CA 1
ATOM 851 C C . ALA A 1 104 ? 5.183 -20.013 -1.945 1.00 93.25 104 ALA A C 1
ATOM 853 O O . ALA A 1 104 ? 5.015 -20.981 -2.688 1.00 93.25 104 ALA A O 1
ATOM 854 N N . ILE A 1 105 ? 4.751 -18.786 -2.249 1.00 95.94 105 ILE A N 1
ATOM 855 C CA . ILE A 1 105 ? 4.113 -18.375 -3.506 1.00 95.94 105 ILE A CA 1
ATOM 856 C C . ILE A 1 105 ? 5.111 -17.576 -4.351 1.00 95.94 105 ILE A C 1
ATOM 858 O O . ILE A 1 105 ? 5.319 -17.907 -5.513 1.00 95.94 105 ILE A O 1
ATOM 862 N N . GLU A 1 106 ? 5.764 -16.577 -3.756 1.00 95.50 106 GLU A N 1
ATOM 863 C CA . GLU A 1 106 ? 6.745 -15.695 -4.401 1.00 95.50 106 GLU A CA 1
ATOM 864 C C . GLU A 1 106 ? 8.191 -16.163 -4.209 1.00 95.50 106 GLU A C 1
ATOM 866 O O . GLU A 1 106 ? 9.063 -15.447 -3.713 1.00 95.50 106 GLU A O 1
ATOM 871 N N . VAL A 1 107 ? 8.457 -17.417 -4.572 1.00 96.75 107 VAL A N 1
ATOM 872 C CA . VAL A 1 107 ? 9.739 -18.081 -4.313 1.00 96.75 107 VAL A CA 1
ATOM 873 C C . VAL A 1 107 ? 10.910 -17.367 -4.993 1.00 96.75 107 VAL A C 1
ATOM 875 O O . VAL A 1 107 ? 11.992 -17.254 -4.404 1.00 96.75 107 VAL A O 1
ATOM 878 N N . ALA A 1 108 ? 10.750 -16.933 -6.241 1.00 96.81 108 ALA A N 1
ATOM 879 C CA . ALA A 1 108 ? 11.805 -16.273 -6.995 1.00 96.81 108 ALA A CA 1
ATOM 880 C C . ALA A 1 108 ? 12.047 -14.848 -6.478 1.00 96.81 108 ALA A C 1
ATOM 882 O O . ALA A 1 108 ? 13.205 -14.456 -6.294 1.00 96.81 108 ALA A O 1
ATOM 883 N N . TYR A 1 109 ? 10.983 -14.101 -6.173 1.00 97.00 109 TYR A N 1
ATOM 884 C CA . TYR A 1 109 ? 11.102 -12.753 -5.613 1.00 97.00 109 TYR A CA 1
ATOM 885 C C . TYR A 1 109 ? 11.673 -12.756 -4.186 1.00 97.00 109 TYR A C 1
ATOM 887 O O . TYR A 1 109 ? 12.602 -12.000 -3.895 1.00 97.00 109 TYR A O 1
ATOM 895 N N . ALA A 1 110 ? 11.230 -13.671 -3.319 1.00 95.38 110 ALA A N 1
ATOM 896 C CA . ALA A 1 110 ? 11.757 -13.804 -1.961 1.00 95.38 110 ALA A CA 1
ATOM 897 C C . ALA A 1 110 ? 13.264 -14.127 -1.942 1.00 95.38 110 ALA A C 1
ATOM 899 O O . ALA A 1 110 ? 13.976 -13.735 -1.020 1.00 95.38 110 ALA A O 1
ATOM 900 N N . LYS A 1 111 ? 13.779 -14.812 -2.975 1.00 94.81 111 LYS A N 1
ATOM 901 C CA . LYS A 1 111 ? 15.227 -15.017 -3.169 1.00 94.81 111 LYS A CA 1
ATOM 902 C C . LYS A 1 111 ? 15.934 -13.775 -3.704 1.00 94.81 111 LYS A C 1
ATOM 904 O O . LYS A 1 111 ? 17.103 -13.565 -3.388 1.00 94.81 111 LYS A O 1
ATOM 909 N N . LEU A 1 112 ? 15.260 -12.989 -4.542 1.00 96.12 112 LEU A N 1
ATOM 910 C CA . LEU A 1 112 ? 15.807 -11.769 -5.126 1.00 96.12 112 LEU A CA 1
ATOM 911 C C . LEU A 1 112 ? 16.019 -10.690 -4.058 1.00 96.12 112 LEU A C 1
ATOM 913 O O . LEU A 1 112 ? 17.122 -10.154 -3.950 1.00 96.12 112 LEU A O 1
ATOM 917 N N . ALA A 1 113 ? 14.973 -10.365 -3.297 1.00 96.25 113 ALA A N 1
ATOM 918 C CA . ALA A 1 113 ? 14.945 -9.226 -2.380 1.00 96.25 113 ALA A CA 1
ATOM 919 C C . ALA A 1 113 ? 14.270 -9.577 -1.036 1.00 96.25 113 ALA A C 1
ATOM 921 O O . ALA A 1 113 ? 13.229 -9.003 -0.700 1.00 96.25 113 ALA A O 1
ATOM 922 N N . PRO A 1 114 ? 14.855 -10.497 -0.241 1.00 95.12 114 PRO A N 1
ATOM 923 C CA . PRO A 1 114 ? 14.294 -10.895 1.052 1.00 95.12 114 PRO A CA 1
ATOM 924 C C . PRO A 1 114 ? 14.134 -9.720 2.028 1.00 95.12 114 PRO A C 1
ATOM 926 O O . PRO A 1 114 ? 13.236 -9.742 2.864 1.00 95.12 114 PRO A O 1
ATOM 929 N N . GLU A 1 115 ? 14.963 -8.679 1.911 1.00 95.06 115 GLU A N 1
ATOM 930 C CA . GLU A 1 115 ? 14.866 -7.477 2.740 1.00 95.06 115 GLU A CA 1
ATOM 931 C C . GLU A 1 115 ? 13.578 -6.691 2.461 1.00 95.06 115 GLU A C 1
ATOM 933 O O . GLU A 1 115 ? 12.859 -6.339 3.392 1.00 95.06 115 GLU A O 1
ATOM 938 N N . ALA A 1 116 ? 13.255 -6.450 1.186 1.00 96.81 116 ALA A N 1
ATOM 939 C CA . ALA A 1 116 ? 12.041 -5.728 0.800 1.00 96.81 116 ALA A CA 1
ATOM 940 C C . ALA A 1 116 ? 10.780 -6.527 1.153 1.00 96.81 116 ALA A C 1
ATOM 942 O O . ALA A 1 116 ? 9.818 -5.959 1.663 1.00 96.81 116 ALA A O 1
ATOM 943 N N . LYS A 1 117 ? 10.813 -7.853 0.966 1.00 95.81 117 LYS A N 1
ATOM 944 C CA . LYS A 1 117 ? 9.750 -8.746 1.443 1.00 95.81 117 LYS A CA 1
ATOM 945 C C . LYS A 1 117 ? 9.518 -8.592 2.950 1.00 95.81 117 LYS A C 1
ATOM 947 O O . LYS A 1 117 ? 8.392 -8.368 3.380 1.00 95.81 117 LYS A O 1
ATOM 952 N N . ALA A 1 118 ? 10.583 -8.668 3.747 1.00 96.00 118 ALA A N 1
ATOM 953 C CA . ALA A 1 118 ? 10.481 -8.550 5.198 1.00 96.00 118 ALA A CA 1
ATOM 954 C C . ALA A 1 118 ? 9.942 -7.180 5.648 1.00 96.00 118 ALA A C 1
ATOM 956 O O . ALA A 1 118 ? 9.266 -7.094 6.671 1.00 96.00 118 ALA A O 1
ATOM 957 N N . MET A 1 119 ? 10.207 -6.109 4.891 1.00 97.44 119 MET A N 1
ATOM 958 C CA . MET A 1 119 ? 9.591 -4.801 5.137 1.00 97.44 119 MET A CA 1
ATOM 959 C C . MET A 1 119 ? 8.069 -4.842 4.947 1.00 97.44 119 MET A C 1
ATOM 961 O O . MET A 1 119 ? 7.341 -4.332 5.800 1.00 97.44 119 MET A O 1
ATOM 965 N N . PHE A 1 120 ? 7.585 -5.456 3.860 1.00 97.25 120 PHE A N 1
ATOM 966 C CA . PHE A 1 120 ? 6.149 -5.606 3.595 1.00 97.25 120 PHE A CA 1
ATOM 967 C C . PHE A 1 120 ? 5.457 -6.406 4.701 1.00 97.25 120 PHE A C 1
ATOM 969 O O . PHE A 1 120 ? 4.492 -5.928 5.299 1.00 97.25 120 PHE A O 1
ATOM 976 N N . GLU A 1 121 ? 6.014 -7.562 5.065 1.00 95.38 121 GLU A N 1
ATOM 977 C CA . GLU A 1 121 ? 5.487 -8.398 6.151 1.00 95.38 121 GLU A CA 1
ATOM 978 C C . GLU A 1 121 ? 5.418 -7.644 7.483 1.00 95.38 121 GLU A C 1
ATOM 980 O O . GLU A 1 121 ? 4.431 -7.744 8.218 1.00 95.38 121 GLU A O 1
ATOM 985 N N . TRP A 1 122 ? 6.434 -6.831 7.782 1.00 97.12 122 TRP A N 1
ATOM 986 C CA . TRP A 1 122 ? 6.489 -6.077 9.027 1.00 97.12 122 TRP A CA 1
ATOM 987 C C . TRP A 1 122 ? 5.380 -5.023 9.142 1.00 97.12 122 TRP A C 1
ATOM 989 O O . TRP A 1 122 ? 4.771 -4.882 10.207 1.00 97.12 122 TRP A O 1
ATOM 999 N N . VAL A 1 123 ? 5.051 -4.321 8.052 1.00 97.56 123 VAL A N 1
ATOM 1000 C CA . VAL A 1 123 ? 3.905 -3.393 8.042 1.00 97.56 123 VAL A CA 1
ATOM 1001 C C . VAL A 1 123 ? 2.575 -4.134 7.975 1.00 97.56 123 VAL A C 1
ATOM 1003 O O . VAL A 1 123 ? 1.617 -3.700 8.612 1.00 97.56 123 VAL A O 1
ATOM 1006 N N . HIS A 1 124 ? 2.485 -5.273 7.284 1.00 96.69 124 HIS A N 1
ATOM 1007 C CA . HIS A 1 124 ? 1.272 -6.097 7.292 1.00 96.69 124 HIS A CA 1
ATOM 1008 C C . HIS A 1 124 ? 0.922 -6.581 8.707 1.00 96.69 124 HIS A C 1
ATOM 1010 O O . HIS A 1 124 ? -0.254 -6.594 9.088 1.00 96.69 124 HIS A O 1
ATOM 1016 N N . ILE A 1 125 ? 1.927 -6.900 9.532 1.00 96.12 125 ILE A N 1
ATOM 1017 C CA . ILE A 1 125 ? 1.732 -7.157 10.965 1.00 96.12 125 ILE A CA 1
ATOM 1018 C C . ILE A 1 125 ? 1.162 -5.912 11.658 1.00 96.12 125 ILE A C 1
ATOM 1020 O O . ILE A 1 125 ? 0.151 -6.031 12.352 1.00 96.12 125 ILE A O 1
ATOM 1024 N N . LEU A 1 126 ? 1.742 -4.723 11.446 1.00 98.31 126 LEU A N 1
ATOM 1025 C CA . LEU A 1 126 ? 1.232 -3.473 12.029 1.00 98.31 126 LEU A CA 1
ATOM 1026 C C . LEU A 1 126 ? -0.233 -3.210 11.641 1.00 98.31 126 LEU A C 1
ATOM 1028 O O . LEU A 1 126 ? -1.052 -2.945 12.524 1.00 98.31 126 LEU A O 1
ATOM 1032 N N . HIS A 1 127 ? -0.582 -3.344 10.356 1.00 97.62 127 HIS A N 1
ATOM 1033 C CA . HIS A 1 127 ? -1.956 -3.223 9.862 1.00 97.62 127 HIS A CA 1
ATOM 1034 C C . HIS A 1 127 ? -2.910 -4.110 10.667 1.00 97.62 127 HIS A C 1
ATOM 1036 O O . HIS A 1 127 ? -3.895 -3.620 11.231 1.00 97.62 127 HIS A O 1
ATOM 1042 N N . ARG A 1 128 ? -2.593 -5.411 10.759 1.00 96.94 128 ARG A N 1
ATOM 1043 C CA . ARG A 1 128 ? -3.407 -6.410 11.466 1.00 96.94 128 ARG A CA 1
ATOM 1044 C C . ARG A 1 128 ? -3.523 -6.101 12.962 1.00 96.94 128 ARG A C 1
ATOM 1046 O O . ARG A 1 128 ? -4.617 -6.200 13.509 1.00 96.94 128 ARG A O 1
ATOM 1053 N N . GLN A 1 129 ? -2.446 -5.663 13.616 1.00 98.38 129 GLN A N 1
ATOM 1054 C CA . GLN A 1 129 ? -2.492 -5.311 15.040 1.00 98.38 129 GLN A CA 1
ATOM 1055 C C . GLN A 1 129 ? -3.357 -4.078 15.323 1.00 98.38 129 GLN A C 1
ATOM 1057 O O . GLN A 1 129 ? -4.083 -4.066 16.315 1.00 98.38 129 GLN A O 1
ATOM 1062 N N . ILE A 1 130 ? -3.318 -3.059 14.461 1.00 98.81 130 ILE A N 1
ATOM 1063 C CA . ILE A 1 130 ? -4.186 -1.884 14.604 1.00 98.81 130 ILE A CA 1
ATOM 1064 C C . ILE A 1 130 ? -5.654 -2.265 14.366 1.00 98.81 130 ILE A C 1
ATOM 1066 O O . ILE A 1 130 ? -6.521 -1.830 15.122 1.00 98.81 130 ILE A O 1
ATOM 1070 N N . TYR A 1 131 ? -5.946 -3.134 13.394 1.00 98.69 131 TYR A N 1
ATOM 1071 C CA . TYR A 1 131 ? -7.296 -3.678 13.211 1.00 98.69 131 TYR A CA 1
ATOM 1072 C C . TYR A 1 131 ? -7.816 -4.381 14.462 1.00 98.69 131 TYR A C 1
ATOM 1074 O O . TYR A 1 131 ? -8.933 -4.119 14.906 1.00 98.69 131 TYR A O 1
ATOM 1082 N N . ASP A 1 132 ? -6.988 -5.237 15.046 1.00 98.56 132 ASP A N 1
ATOM 1083 C CA . ASP A 1 132 ? -7.275 -5.959 16.279 1.00 98.56 132 ASP A CA 1
ATOM 1084 C C . ASP A 1 132 ? -7.593 -5.018 17.454 1.00 98.56 132 ASP A C 1
ATOM 1086 O O . ASP A 1 132 ? -8.578 -5.220 18.161 1.00 98.56 132 ASP A O 1
ATOM 1090 N N . ILE A 1 133 ? -6.816 -3.946 17.633 1.00 98.69 133 ILE A N 1
ATOM 1091 C CA . ILE A 1 133 ? -7.065 -2.942 18.681 1.00 98.69 133 ILE A CA 1
ATOM 1092 C C . ILE A 1 133 ? -8.410 -2.246 18.464 1.00 98.69 133 ILE A C 1
ATOM 1094 O O . ILE A 1 133 ? -9.223 -2.141 19.385 1.00 98.69 133 ILE A O 1
ATOM 1098 N N . LEU A 1 134 ? -8.658 -1.767 17.244 1.00 98.44 134 LEU A N 1
ATOM 1099 C CA . LEU A 1 134 ? -9.860 -0.992 16.941 1.00 98.44 134 LEU A CA 1
ATOM 1100 C C . LEU A 1 134 ? -11.133 -1.847 16.988 1.00 98.44 134 LEU A C 1
ATOM 1102 O O . LEU A 1 134 ? -12.192 -1.331 17.353 1.00 98.44 134 LEU A O 1
ATOM 1106 N N . ALA A 1 135 ? -11.016 -3.143 16.697 1.00 97.69 135 ALA A N 1
ATOM 1107 C CA . ALA A 1 135 ? -12.095 -4.123 16.765 1.00 97.69 135 ALA A CA 1
ATOM 1108 C C . ALA A 1 135 ? -12.419 -4.628 18.177 1.00 97.69 135 ALA A C 1
ATOM 1110 O O . ALA A 1 135 ? -13.427 -5.319 18.332 1.00 97.69 135 ALA A O 1
ATOM 1111 N N . MET A 1 136 ? -11.591 -4.326 19.183 1.00 95.94 136 MET A N 1
ATOM 1112 C CA . MET A 1 136 ? -11.854 -4.718 20.567 1.00 95.94 136 MET A CA 1
ATOM 1113 C C . MET A 1 136 ? -12.872 -3.760 21.194 1.00 95.94 136 MET A C 1
ATOM 1115 O O . MET A 1 136 ? -12.592 -2.579 21.415 1.00 95.94 136 MET A O 1
ATOM 1119 N N . GLU A 1 137 ? -14.074 -4.263 21.457 1.00 90.94 137 GLU A N 1
ATOM 1120 C CA . GLU A 1 137 ? -15.211 -3.468 21.939 1.00 90.94 137 GLU A CA 1
ATOM 1121 C C . GLU A 1 137 ? -15.056 -3.054 23.405 1.00 90.94 137 GLU A C 1
ATOM 1123 O O . GLU A 1 137 ? -15.540 -2.004 23.822 1.00 90.94 137 GLU A O 1
ATOM 1128 N N . GLU A 1 138 ? -14.341 -3.855 24.191 1.00 92.31 138 GLU A N 1
ATOM 1129 C CA . GLU A 1 138 ? -14.139 -3.625 25.618 1.00 92.31 138 GLU A CA 1
ATOM 1130 C C . GLU A 1 138 ? -13.133 -2.501 25.906 1.00 92.31 138 GLU A C 1
ATOM 1132 O O . GLU A 1 138 ? -13.078 -2.000 27.033 1.00 92.31 138 GLU A O 1
ATOM 1137 N N . LEU A 1 139 ? -12.326 -2.101 24.916 1.00 94.75 139 LEU A N 1
ATOM 1138 C CA . LEU A 1 139 ? -11.379 -1.001 25.071 1.00 94.75 139 LEU A CA 1
ATOM 1139 C C . LEU A 1 139 ? -12.086 0.346 24.928 1.00 94.75 139 LEU A C 1
ATOM 1141 O O . LEU A 1 139 ? -12.767 0.613 23.936 1.00 94.75 139 LEU A O 1
ATOM 1145 N N . SER A 1 140 ? -11.848 1.232 25.896 1.00 95.75 140 SER A N 1
ATOM 1146 C CA . SER A 1 140 ? -12.187 2.646 25.751 1.00 95.75 140 SER A CA 1
ATOM 1147 C C . SER A 1 140 ? -11.372 3.285 24.626 1.00 95.75 140 SER A C 1
ATOM 1149 O O . SER A 1 140 ? -10.298 2.802 24.272 1.00 95.75 140 SER A O 1
ATOM 1151 N N . ASP A 1 141 ? -11.842 4.422 24.113 1.00 95.56 141 ASP A N 1
ATOM 1152 C CA . ASP A 1 141 ? -11.119 5.190 23.097 1.00 95.56 141 ASP A CA 1
ATOM 1153 C C . ASP A 1 141 ? -9.675 5.505 23.506 1.00 95.56 141 ASP A C 1
ATOM 1155 O O . ASP A 1 141 ? -8.755 5.263 22.730 1.00 95.56 141 ASP A O 1
ATOM 1159 N N . GLN A 1 142 ? -9.462 5.944 24.749 1.00 97.75 142 GLN A N 1
ATOM 1160 C CA . GLN A 1 142 ? -8.116 6.217 25.255 1.00 97.75 142 GLN A CA 1
ATOM 1161 C C . GLN A 1 142 ? -7.249 4.952 25.302 1.00 97.75 142 GLN A C 1
ATOM 1163 O O . GLN A 1 142 ? -6.079 4.996 24.942 1.00 97.75 142 GLN A O 1
ATOM 1168 N N . ALA A 1 143 ? -7.811 3.812 25.715 1.00 98.38 143 ALA A N 1
ATOM 1169 C CA . ALA A 1 143 ? -7.061 2.559 25.755 1.00 98.38 143 ALA A CA 1
ATOM 1170 C C . ALA A 1 143 ? -6.698 2.064 24.344 1.00 98.38 143 ALA A C 1
ATOM 1172 O O . ALA A 1 143 ? -5.627 1.488 24.158 1.00 98.38 143 ALA A O 1
ATOM 1173 N N . LYS A 1 144 ? -7.558 2.314 23.346 1.00 98.50 144 LYS A N 1
ATOM 1174 C CA . LYS A 1 144 ? -7.234 2.075 21.933 1.00 98.50 144 LYS A CA 1
ATOM 1175 C C . LYS A 1 144 ? -6.092 2.977 21.475 1.00 98.50 144 LYS A C 1
ATOM 1177 O O . LYS A 1 144 ? -5.159 2.477 20.856 1.00 98.50 144 LYS A O 1
ATOM 1182 N N . ASP A 1 145 ? -6.122 4.262 21.824 1.00 98.69 145 ASP A N 1
ATOM 1183 C CA . ASP A 1 145 ? -5.053 5.207 21.479 1.00 98.69 145 ASP A CA 1
ATOM 1184 C C . ASP A 1 145 ? -3.703 4.793 22.072 1.00 98.69 145 ASP A C 1
ATOM 1186 O O . ASP A 1 145 ? -2.699 4.742 21.356 1.00 98.69 145 ASP A O 1
ATOM 1190 N N . ASP A 1 146 ? -3.689 4.418 23.351 1.00 98.62 146 ASP A N 1
ATOM 1191 C CA . ASP A 1 146 ? -2.484 3.958 24.043 1.00 98.62 146 ASP A CA 1
ATOM 1192 C C . ASP A 1 146 ? -1.936 2.663 23.412 1.00 98.62 146 ASP A C 1
ATOM 1194 O O . ASP A 1 146 ? -0.727 2.535 23.192 1.00 98.62 146 ASP A O 1
ATOM 1198 N N . ALA A 1 147 ? -2.819 1.720 23.061 1.00 98.75 147 ALA A N 1
ATOM 1199 C CA . ALA A 1 147 ? -2.443 0.468 22.410 1.00 98.75 147 ALA A CA 1
ATOM 1200 C C . ALA A 1 147 ? -1.923 0.685 20.978 1.00 98.75 147 ALA A C 1
ATOM 1202 O O . ALA A 1 147 ? -0.935 0.060 20.589 1.00 98.75 147 ALA A O 1
ATOM 1203 N N . VAL A 1 148 ? -2.530 1.591 20.197 1.00 98.81 148 VAL A N 1
ATOM 1204 C CA . VAL A 1 148 ? -2.038 1.943 18.852 1.00 98.81 148 VAL A CA 1
ATOM 1205 C C . VAL A 1 148 ? -0.647 2.575 18.949 1.00 98.81 148 VAL A C 1
ATOM 1207 O O . VAL A 1 148 ? 0.271 2.162 18.238 1.00 98.81 148 VAL A O 1
ATOM 1210 N N . ALA A 1 149 ? -0.448 3.520 19.872 1.00 98.81 149 ALA A N 1
ATOM 1211 C CA . ALA A 1 149 ? 0.859 4.132 20.104 1.00 98.81 149 ALA A CA 1
ATOM 1212 C C . ALA A 1 149 ? 1.921 3.093 20.514 1.00 98.81 149 ALA A C 1
ATOM 1214 O O . ALA A 1 149 ? 3.085 3.179 20.109 1.00 98.81 149 ALA A O 1
ATOM 1215 N N . GLU A 1 150 ? 1.531 2.085 21.294 1.00 98.69 150 GLU A N 1
ATOM 1216 C CA . GLU A 1 150 ? 2.394 0.973 21.670 1.00 98.69 150 GLU A CA 1
ATOM 1217 C C . GLU A 1 150 ? 2.810 0.097 20.487 1.00 98.69 150 GLU A C 1
ATOM 1219 O O . GLU A 1 150 ? 4.010 -0.147 20.320 1.00 98.69 150 GLU A O 1
ATOM 1224 N N . VAL A 1 151 ? 1.871 -0.346 19.647 1.00 98.75 151 VAL A N 1
ATOM 1225 C CA . VAL A 1 151 ? 2.220 -1.188 18.491 1.00 98.75 151 VAL A CA 1
ATOM 1226 C C . VAL A 1 151 ? 3.034 -0.420 17.452 1.00 98.75 151 VAL A C 1
ATOM 1228 O O . VAL A 1 151 ? 3.964 -0.990 16.888 1.00 98.75 151 VAL A O 1
ATOM 1231 N N . VAL A 1 152 ? 2.792 0.884 17.265 1.00 98.75 152 VAL A N 1
ATOM 1232 C CA . VAL A 1 152 ? 3.626 1.746 16.405 1.00 98.75 152 VAL A CA 1
ATOM 1233 C C . VAL A 1 152 ? 5.045 1.869 16.968 1.00 98.75 152 VAL A C 1
ATOM 1235 O O . VAL A 1 152 ? 6.030 1.721 16.242 1.00 98.75 152 VAL A O 1
ATOM 1238 N N . ARG A 1 153 ? 5.190 2.073 18.283 1.00 98.62 153 ARG A N 1
ATOM 1239 C CA . ARG A 1 153 ? 6.501 2.085 18.951 1.00 98.62 153 ARG A CA 1
ATOM 1240 C C . ARG A 1 153 ? 7.217 0.740 18.822 1.00 98.62 153 ARG A C 1
ATOM 1242 O O . ARG A 1 153 ? 8.426 0.730 18.598 1.00 98.62 153 ARG A O 1
ATOM 1249 N N . TYR A 1 154 ? 6.499 -0.374 18.954 1.00 98.19 154 TYR A N 1
ATOM 1250 C CA . TYR A 1 154 ? 7.060 -1.710 18.764 1.00 98.19 154 TYR A CA 1
ATOM 1251 C C . TYR A 1 154 ? 7.518 -1.932 17.320 1.00 98.19 154 TYR A C 1
ATOM 1253 O O . TYR A 1 154 ? 8.660 -2.327 17.095 1.00 98.19 154 TYR A O 1
ATOM 1261 N N . TYR A 1 155 ? 6.680 -1.584 16.346 1.00 98.19 155 TYR A N 1
ATOM 1262 C CA . TYR A 1 155 ? 7.004 -1.615 14.922 1.00 98.19 155 TYR A CA 1
ATOM 1263 C C . TYR A 1 155 ? 8.313 -0.862 14.615 1.00 98.19 155 TYR A C 1
ATOM 1265 O O . TYR A 1 155 ? 9.208 -1.381 13.946 1.00 98.19 155 TYR A O 1
ATOM 1273 N N . LYS A 1 156 ? 8.509 0.314 15.217 1.00 97.19 156 LYS A N 1
ATOM 1274 C CA . LYS A 1 156 ? 9.725 1.129 15.040 1.00 97.19 156 LYS A CA 1
ATOM 1275 C C . LYS A 1 156 ? 10.984 0.562 15.702 1.00 97.19 156 LYS A C 1
ATOM 1277 O O . LYS A 1 156 ? 12.070 1.086 15.466 1.00 97.19 156 LYS A O 1
ATOM 1282 N N . THR A 1 157 ? 10.888 -0.502 16.506 1.00 96.25 157 THR A N 1
ATOM 1283 C CA . THR A 1 157 ? 12.076 -1.157 17.092 1.00 96.25 157 THR A CA 1
ATOM 1284 C C . THR A 1 157 ? 12.924 -1.901 16.059 1.00 96.25 157 THR A C 1
ATOM 1286 O O . THR A 1 157 ? 14.068 -2.249 16.347 1.00 96.25 157 THR A O 1
ATOM 1289 N N . ARG A 1 158 ? 12.391 -2.101 14.848 1.00 95.12 158 ARG A N 1
ATOM 1290 C CA . ARG A 1 158 ? 13.075 -2.687 13.693 1.00 95.12 158 ARG A CA 1
ATOM 1291 C C . ARG A 1 158 ? 13.306 -1.631 12.611 1.00 95.12 158 ARG A C 1
ATOM 1293 O O . ARG A 1 158 ? 12.665 -1.698 11.568 1.00 95.12 158 ARG A O 1
ATOM 1300 N N . PRO A 1 159 ? 14.198 -0.643 12.814 1.00 94.56 159 PRO A N 1
ATOM 1301 C CA . PRO A 1 159 ? 14.486 0.376 11.797 1.00 94.56 159 PRO A CA 1
ATOM 1302 C C . PRO A 1 159 ? 15.091 -0.222 10.516 1.00 94.56 159 PRO A C 1
ATOM 1304 O O . PRO A 1 159 ? 15.100 0.419 9.472 1.00 94.56 159 PRO A O 1
ATOM 1307 N N . ASP A 1 160 ? 15.585 -1.460 10.582 1.00 93.31 160 ASP A N 1
ATOM 1308 C CA . ASP A 1 160 ? 16.009 -2.242 9.428 1.00 93.31 160 ASP A CA 1
ATOM 1309 C C . ASP A 1 160 ? 14.837 -2.713 8.549 1.00 93.31 160 ASP A C 1
ATOM 1311 O O . ASP A 1 160 ? 15.064 -3.007 7.381 1.00 93.31 160 ASP A O 1
ATOM 1315 N N . LEU A 1 161 ? 13.600 -2.742 9.053 1.00 95.88 161 LEU A N 1
ATOM 1316 C CA . LEU A 1 161 ? 12.404 -3.140 8.294 1.00 95.88 161 LEU A CA 1
ATOM 1317 C C . LEU A 1 161 ? 11.327 -2.052 8.229 1.00 95.88 161 LEU A C 1
ATOM 1319 O O . LEU A 1 161 ? 10.519 -2.029 7.307 1.00 95.88 161 LEU A O 1
ATOM 1323 N N . ALA A 1 162 ? 11.283 -1.167 9.219 1.00 98.00 162 ALA A N 1
ATOM 1324 C CA . ALA A 1 162 ? 10.231 -0.180 9.347 1.00 98.00 162 ALA A CA 1
ATOM 1325 C C . ALA A 1 162 ? 10.346 0.889 8.256 1.00 98.00 162 ALA A C 1
ATOM 1327 O O . ALA A 1 162 ? 11.318 1.644 8.210 1.00 98.00 162 ALA A O 1
ATOM 1328 N N . PHE A 1 163 ? 9.313 0.986 7.423 1.00 98.75 163 PHE A N 1
ATOM 1329 C CA . PHE A 1 163 ? 9.030 2.176 6.633 1.00 98.75 163 PHE A CA 1
ATOM 1330 C C . PHE A 1 163 ? 9.021 3.421 7.512 1.00 98.75 163 PHE A C 1
ATOM 1332 O O . PHE A 1 163 ? 8.614 3.386 8.679 1.00 98.75 163 PHE A O 1
ATOM 1339 N N . SER A 1 164 ? 9.448 4.521 6.907 1.00 98.19 164 SER A N 1
ATOM 1340 C CA . SER A 1 164 ? 9.516 5.824 7.540 1.00 98.19 164 SER A CA 1
ATOM 1341 C C . SER A 1 164 ? 8.153 6.288 8.041 1.00 98.19 164 SER A C 1
ATOM 1343 O O . SER A 1 164 ? 7.136 6.115 7.370 1.00 98.19 164 SER A O 1
ATOM 1345 N N . SER A 1 165 ? 8.168 6.950 9.195 1.00 97.69 165 SER A N 1
ATOM 1346 C CA . SER A 1 165 ? 7.042 7.734 9.706 1.00 97.69 165 SER A CA 1
ATOM 1347 C C . SER A 1 165 ? 6.916 9.102 9.024 1.00 97.69 165 SER A C 1
ATOM 1349 O O . SER A 1 165 ? 5.970 9.830 9.304 1.00 97.69 165 SER A O 1
ATOM 1351 N N . GLU A 1 166 ? 7.881 9.481 8.177 1.00 98.19 166 GLU A N 1
ATOM 1352 C CA . GLU A 1 166 ? 7.809 10.700 7.370 1.00 98.19 166 GLU A CA 1
ATOM 1353 C C . GLU A 1 166 ? 7.094 10.391 6.045 1.00 98.19 166 GLU A C 1
ATOM 1355 O O . GLU A 1 166 ? 7.423 9.386 5.399 1.00 98.19 166 GLU A O 1
ATOM 1360 N N . PRO A 1 167 ? 6.138 11.225 5.603 1.00 98.25 167 PRO A N 1
ATOM 1361 C CA . PRO A 1 167 ? 5.422 10.962 4.366 1.00 98.25 167 PRO A CA 1
ATOM 1362 C C . PRO A 1 167 ? 6.338 11.159 3.168 1.00 98.25 167 PRO A C 1
ATOM 1364 O O . PRO A 1 167 ? 7.060 12.158 3.079 1.00 98.25 167 PRO A O 1
ATOM 1367 N N . LYS A 1 168 ? 6.303 10.204 2.238 1.00 97.81 168 LYS A N 1
ATOM 1368 C CA . LYS A 1 168 ? 7.065 10.286 0.994 1.00 97.81 168 LYS A CA 1
ATOM 1369 C C . LYS A 1 168 ? 6.303 11.064 -0.078 1.00 97.81 168 LYS A C 1
ATOM 1371 O O . LYS A 1 168 ? 5.074 11.083 -0.106 1.00 97.81 168 LYS A O 1
ATOM 1376 N N . THR A 1 169 ? 7.042 11.751 -0.942 1.00 95.50 169 THR A N 1
ATOM 1377 C CA . THR A 1 169 ? 6.487 12.488 -2.082 1.00 95.50 169 THR A CA 1
ATOM 1378 C C . THR A 1 169 ? 6.134 11.541 -3.228 1.00 95.50 169 THR A C 1
ATOM 1380 O O . THR A 1 169 ? 6.752 10.485 -3.385 1.00 95.50 169 THR A O 1
ATOM 1383 N N . MET A 1 170 ? 5.211 11.960 -4.106 1.00 93.06 170 MET A N 1
ATOM 1384 C CA . MET A 1 170 ? 4.938 11.223 -5.350 1.00 93.06 170 MET A CA 1
ATOM 1385 C C . MET A 1 170 ? 6.166 11.116 -6.256 1.00 93.06 170 MET A C 1
ATOM 1387 O O . MET A 1 170 ? 6.234 10.199 -7.059 1.00 93.06 170 MET A O 1
ATOM 1391 N N . GLU A 1 171 ? 7.164 11.988 -6.105 1.00 93.12 171 GLU A N 1
ATOM 1392 C CA . GLU A 1 171 ? 8.422 11.906 -6.856 1.00 93.12 171 GLU A CA 1
ATOM 1393 C C . GLU A 1 171 ? 9.166 10.580 -6.614 1.00 93.12 171 GLU A C 1
ATOM 1395 O O . GLU A 1 171 ? 9.731 9.996 -7.541 1.00 93.12 171 GLU A O 1
ATOM 1400 N N . LEU A 1 172 ? 9.125 10.046 -5.386 1.00 95.56 172 LEU A N 1
ATOM 1401 C CA . LEU A 1 172 ? 9.736 8.745 -5.093 1.00 95.56 172 LEU A CA 1
ATOM 1402 C C . LEU A 1 172 ? 9.011 7.597 -5.803 1.00 95.56 172 LEU A C 1
ATOM 1404 O O . LEU A 1 172 ? 9.646 6.624 -6.204 1.00 95.56 172 LEU A O 1
ATOM 1408 N N . MET A 1 173 ? 7.692 7.707 -5.949 1.00 95.44 173 MET A N 1
ATOM 1409 C CA . MET A 1 173 ? 6.863 6.674 -6.562 1.00 95.44 173 MET A CA 1
ATOM 1410 C C . MET A 1 173 ? 6.837 6.782 -8.094 1.00 95.44 173 MET A C 1
ATOM 1412 O O . MET A 1 173 ? 6.943 5.777 -8.796 1.00 95.44 173 MET A O 1
ATOM 1416 N N . GLU A 1 174 ? 6.701 7.992 -8.631 1.00 94.12 174 GLU A N 1
ATOM 1417 C CA . GLU A 1 174 ? 6.334 8.228 -10.032 1.00 94.12 174 GLU A CA 1
ATOM 1418 C C . GLU A 1 174 ? 7.373 9.011 -10.841 1.00 94.12 174 GLU A C 1
ATOM 1420 O O . GLU A 1 174 ? 7.256 9.064 -12.062 1.00 94.12 174 GLU A O 1
ATOM 1425 N N . GLY A 1 175 ? 8.384 9.591 -10.188 1.00 92.06 175 GLY A N 1
ATOM 1426 C CA . GLY A 1 175 ? 9.434 10.386 -10.835 1.00 92.06 175 GLY A CA 1
ATOM 1427 C C . GLY A 1 175 ? 10.706 9.606 -11.181 1.00 92.06 175 GLY A C 1
ATOM 1428 O O . GLY A 1 175 ? 11.671 10.161 -11.701 1.00 92.06 175 GLY A O 1
ATOM 1429 N N . GLN A 1 176 ? 10.750 8.302 -10.898 1.00 94.06 176 GLN A N 1
ATOM 1430 C CA . GLN A 1 176 ? 11.926 7.486 -11.197 1.00 94.06 176 GLN A CA 1
ATOM 1431 C C . GLN A 1 176 ? 11.917 7.051 -12.670 1.00 94.06 176 GLN A C 1
ATOM 1433 O O . GLN A 1 176 ? 10.869 6.889 -13.286 1.00 94.06 176 GLN A O 1
ATOM 1438 N N . TYR A 1 177 ? 13.093 6.787 -13.247 1.00 95.25 177 TYR A N 1
ATOM 1439 C CA . TYR A 1 177 ? 13.216 6.410 -14.667 1.00 95.25 177 TYR A CA 1
ATOM 1440 C C . TYR A 1 177 ? 12.440 5.131 -15.046 1.00 95.25 177 TYR A C 1
ATOM 1442 O O . TYR A 1 177 ? 12.035 4.961 -16.190 1.00 95.25 177 TYR A O 1
ATOM 1450 N N . TYR A 1 178 ? 12.194 4.240 -14.083 1.00 95.50 178 TYR A N 1
ATOM 1451 C CA . TYR A 1 178 ? 11.396 3.025 -14.262 1.00 95.50 178 TYR A CA 1
ATOM 1452 C C . TYR A 1 178 ? 9.911 3.188 -13.911 1.00 95.50 178 TYR A C 1
ATOM 1454 O O . TYR A 1 178 ? 9.156 2.230 -14.071 1.00 95.50 178 TYR A O 1
ATOM 1462 N N . SER A 1 179 ? 9.499 4.342 -13.383 1.00 95.94 179 SER A N 1
ATOM 1463 C CA . SER A 1 179 ? 8.166 4.534 -12.819 1.00 95.94 179 SER A CA 1
ATOM 1464 C C . SER A 1 179 ? 7.063 4.371 -13.862 1.00 95.94 179 SER A C 1
ATOM 1466 O O . SER A 1 179 ? 7.243 4.637 -15.051 1.00 95.94 179 SER A O 1
ATOM 1468 N N . THR A 1 180 ? 5.875 3.991 -13.393 1.00 94.88 180 THR A N 1
ATOM 1469 C CA . THR A 1 180 ? 4.611 3.880 -14.144 1.00 94.88 180 THR A CA 1
ATOM 1470 C C . THR A 1 180 ? 4.542 2.753 -15.180 1.00 94.88 180 THR A C 1
ATOM 1472 O O . THR A 1 180 ? 3.481 2.518 -15.773 1.00 94.88 180 THR A O 1
ATOM 1475 N N . VAL A 1 181 ? 5.628 2.010 -15.399 1.00 95.88 181 VAL A N 1
ATOM 1476 C CA . VAL A 1 181 ? 5.667 0.939 -16.399 1.00 95.88 181 VAL A CA 1
ATOM 1477 C C . VAL A 1 181 ? 4.675 -0.177 -16.051 1.00 95.88 181 VAL A C 1
ATOM 1479 O O . VAL A 1 181 ? 3.982 -0.672 -16.944 1.00 95.88 181 VAL A O 1
ATOM 1482 N N . PHE A 1 182 ? 4.542 -0.544 -14.773 1.00 96.94 182 PHE A N 1
ATOM 1483 C CA . PHE A 1 182 ? 3.600 -1.570 -14.327 1.00 96.94 182 PHE A CA 1
ATOM 1484 C C . PHE A 1 182 ? 2.154 -1.154 -14.589 1.00 96.94 182 PHE A C 1
ATOM 1486 O O . PHE A 1 182 ? 1.441 -1.865 -15.299 1.00 96.94 182 PHE A O 1
ATOM 1493 N N . ARG A 1 183 ? 1.727 0.014 -14.089 1.00 95.25 183 ARG A N 1
ATOM 1494 C CA . ARG A 1 183 ? 0.339 0.489 -14.257 1.00 95.25 183 ARG A CA 1
ATOM 1495 C C . ARG A 1 183 ? -0.043 0.703 -15.723 1.00 95.25 183 ARG A C 1
ATOM 1497 O O . ARG A 1 183 ? -1.208 0.562 -16.082 1.00 95.25 183 ARG A O 1
ATOM 1504 N N . THR A 1 184 ? 0.936 1.027 -16.568 1.00 94.62 184 THR A N 1
ATOM 1505 C CA . THR A 1 184 ? 0.733 1.211 -18.009 1.00 94.62 184 THR A CA 1
ATOM 1506 C C . THR A 1 184 ? 0.579 -0.130 -18.723 1.00 94.62 184 THR A C 1
ATOM 1508 O O . THR A 1 184 ? -0.317 -0.287 -19.550 1.00 94.62 184 THR A O 1
ATOM 1511 N N . ARG A 1 185 ? 1.432 -1.114 -18.407 1.00 95.94 185 ARG A N 1
ATOM 1512 C CA . ARG A 1 185 ? 1.418 -2.435 -19.060 1.00 95.94 185 ARG A CA 1
ATOM 1513 C C . ARG A 1 185 ? 0.310 -3.352 -18.534 1.00 95.94 185 ARG A C 1
ATOM 1515 O O . ARG A 1 185 ? -0.218 -4.149 -19.305 1.00 95.94 185 ARG A O 1
ATOM 1522 N N . TYR A 1 186 ? -0.044 -3.231 -17.256 1.00 97.44 186 TYR A N 1
ATOM 1523 C CA . TYR A 1 186 ? -1.008 -4.085 -16.555 1.00 97.44 186 TYR A CA 1
ATOM 1524 C C . TYR A 1 186 ? -2.066 -3.248 -15.804 1.00 97.44 186 TYR A C 1
ATOM 1526 O O . TYR A 1 186 ? -2.152 -3.290 -14.572 1.00 97.44 186 TYR A O 1
ATOM 1534 N N . PRO A 1 187 ? -2.879 -2.448 -16.519 1.00 96.50 187 PRO A N 1
ATOM 1535 C CA . PRO A 1 187 ? -3.789 -1.480 -15.907 1.00 96.50 187 PRO A CA 1
ATOM 1536 C C . PRO A 1 187 ? -4.915 -2.101 -15.070 1.00 96.50 187 PRO A C 1
ATOM 1538 O O . PRO A 1 187 ? -5.414 -1.449 -14.148 1.00 96.50 187 PRO A O 1
ATOM 1541 N N . LYS A 1 188 ? -5.358 -3.328 -15.371 1.00 96.81 188 LYS A N 1
ATOM 1542 C CA . LYS A 1 188 ? -6.412 -3.996 -14.595 1.00 96.81 188 LYS A CA 1
ATOM 1543 C C . LYS A 1 188 ? -5.835 -4.681 -13.371 1.00 96.81 188 LYS A C 1
ATOM 1545 O O . LYS A 1 188 ? -6.476 -4.656 -12.323 1.00 96.81 188 LYS A O 1
ATOM 1550 N N . PHE A 1 189 ? -4.643 -5.266 -13.484 1.00 97.94 189 PHE A N 1
ATOM 1551 C CA . PHE A 1 189 ? -3.974 -5.851 -12.326 1.00 97.94 189 PHE A CA 1
ATOM 1552 C C . PHE A 1 189 ? -3.513 -4.767 -11.347 1.00 97.94 189 PHE A C 1
ATOM 1554 O O . PHE A 1 189 ? -3.775 -4.882 -10.157 1.00 97.94 189 PHE A O 1
ATOM 1561 N N . ASN A 1 190 ? -2.940 -3.660 -11.831 1.00 98.19 190 ASN A N 1
ATOM 1562 C CA . ASN A 1 190 ? -2.636 -2.502 -10.986 1.00 98.19 190 ASN A CA 1
ATOM 1563 C C . ASN A 1 190 ? -3.904 -1.926 -10.327 1.00 98.19 190 ASN A C 1
ATOM 1565 O O . ASN A 1 190 ? -3.920 -1.712 -9.119 1.00 98.19 190 ASN A O 1
ATOM 1569 N N . GLY A 1 191 ? -5.004 -1.777 -11.076 1.00 97.88 191 GLY A N 1
ATOM 1570 C CA . GLY A 1 191 ? -6.286 -1.351 -10.505 1.00 97.88 191 GLY A CA 1
ATOM 1571 C C . GLY A 1 191 ? -6.834 -2.298 -9.426 1.00 97.88 191 GLY A C 1
ATOM 1572 O O . GLY A 1 191 ? -7.495 -1.841 -8.495 1.00 97.88 191 GLY A O 1
ATOM 1573 N N . LEU A 1 192 ? -6.549 -3.602 -9.519 1.00 98.44 192 LEU A N 1
ATOM 1574 C CA . LEU A 1 192 ? -6.882 -4.585 -8.485 1.00 98.44 192 LEU A CA 1
ATOM 1575 C C . LEU A 1 192 ? -6.046 -4.383 -7.221 1.00 98.44 192 LEU A C 1
ATOM 1577 O O . LEU A 1 192 ? -6.617 -4.353 -6.136 1.00 98.44 192 LEU A O 1
ATOM 1581 N N . ILE A 1 193 ? -4.733 -4.191 -7.367 1.00 98.25 193 ILE A N 1
ATOM 1582 C CA . ILE A 1 193 ? -3.835 -3.892 -6.245 1.00 98.25 193 ILE A CA 1
ATOM 1583 C C . ILE A 1 193 ? -4.260 -2.600 -5.540 1.00 98.25 193 ILE A C 1
ATOM 1585 O O . ILE A 1 193 ? -4.427 -2.580 -4.325 1.00 98.25 193 ILE A O 1
ATOM 1589 N N . TRP A 1 194 ? -4.566 -1.537 -6.283 1.00 98.56 194 TRP A N 1
ATOM 1590 C CA . TRP A 1 194 ? -5.091 -0.316 -5.671 1.00 98.56 194 TRP A CA 1
ATOM 1591 C C . TRP A 1 194 ? -6.465 -0.506 -5.022 1.00 98.56 194 TRP A C 1
ATOM 1593 O O . TRP A 1 194 ? -6.738 0.111 -3.998 1.00 98.56 194 TRP A O 1
ATOM 1603 N N . ALA A 1 195 ? -7.333 -1.376 -5.545 1.00 98.62 195 ALA A N 1
ATOM 1604 C CA . ALA A 1 195 ? -8.575 -1.721 -4.852 1.00 98.62 195 ALA A CA 1
ATOM 1605 C C . ALA A 1 195 ? -8.313 -2.462 -3.522 1.00 98.62 195 ALA A C 1
ATOM 1607 O O . ALA A 1 195 ? -9.082 -2.285 -2.575 1.00 98.62 195 ALA A O 1
ATOM 1608 N N . TYR A 1 196 ? -7.230 -3.246 -3.421 1.00 98.19 196 TYR A N 1
ATOM 1609 C CA . TYR A 1 196 ? -6.791 -3.848 -2.154 1.00 98.19 196 TYR A CA 1
ATOM 1610 C C . TYR A 1 196 ? -6.357 -2.781 -1.170 1.00 98.19 196 TYR A C 1
ATOM 1612 O O . TYR A 1 196 ? -6.917 -2.729 -0.077 1.00 98.19 196 TYR A O 1
ATOM 1620 N N . HIS A 1 197 ? -5.455 -1.892 -1.595 1.00 98.62 197 HIS A N 1
ATOM 1621 C CA . HIS A 1 197 ? -4.971 -0.784 -0.776 1.00 98.62 197 HIS A CA 1
ATOM 1622 C C . HIS A 1 197 ? -6.142 0.063 -0.264 1.00 98.62 197 HIS A C 1
ATOM 1624 O O . HIS A 1 197 ? -6.228 0.340 0.930 1.00 98.62 197 HIS A O 1
ATOM 1630 N N . TRP A 1 198 ? -7.106 0.392 -1.138 1.00 98.69 198 TRP A N 1
ATOM 1631 C CA . TRP A 1 198 ? -8.318 1.118 -0.755 1.00 98.69 198 TRP A CA 1
ATOM 1632 C C . TRP A 1 198 ? -9.103 0.391 0.340 1.00 98.69 198 TRP A C 1
ATOM 1634 O O . TRP A 1 198 ? -9.493 1.023 1.320 1.00 98.69 198 TRP A O 1
ATOM 1644 N N . LEU A 1 199 ? -9.322 -0.926 0.222 1.00 98.69 199 LEU A N 1
ATOM 1645 C CA . LEU A 1 199 ? -10.025 -1.682 1.262 1.00 98.69 199 LEU A CA 1
ATOM 1646 C C . LEU A 1 199 ? -9.197 -1.749 2.556 1.00 98.69 199 LEU A C 1
ATOM 1648 O O . LEU A 1 199 ? -9.745 -1.560 3.641 1.00 98.69 199 LEU A O 1
ATOM 1652 N N . GLN A 1 200 ? -7.888 -1.987 2.447 1.00 98.38 200 GLN A N 1
ATOM 1653 C CA . GLN A 1 200 ? -6.960 -2.104 3.575 1.00 98.38 200 GLN A CA 1
ATOM 1654 C C . GLN A 1 200 ? -6.822 -0.829 4.403 1.00 98.38 200 GLN A C 1
ATOM 1656 O O . GLN A 1 200 ? -6.467 -0.944 5.571 1.00 98.38 200 GLN A O 1
ATOM 1661 N N . VAL A 1 201 ? -7.093 0.361 3.865 1.00 98.44 201 VAL A N 1
ATOM 1662 C CA . VAL A 1 201 ? -7.162 1.592 4.680 1.00 98.44 201 VAL A CA 1
ATOM 1663 C C . VAL A 1 201 ? -8.597 2.020 4.948 1.00 98.44 201 VAL A C 1
ATOM 1665 O O . VAL A 1 201 ? -8.900 2.547 6.015 1.00 98.44 201 VAL A O 1
ATOM 1668 N N . GLY A 1 202 ? -9.512 1.733 4.024 1.00 98.25 202 GLY A N 1
ATOM 1669 C CA . GLY A 1 202 ? -10.919 2.090 4.133 1.00 98.25 202 GLY A CA 1
ATOM 1670 C C . GLY A 1 202 ? -11.640 1.399 5.285 1.00 98.25 202 GLY A C 1
ATOM 1671 O O . GLY A 1 202 ? -12.547 1.994 5.855 1.00 98.25 202 GLY A O 1
ATOM 1672 N N . LEU A 1 203 ? -11.237 0.188 5.689 1.00 98.62 203 LEU A N 1
ATOM 1673 C CA . LEU A 1 203 ? -11.860 -0.507 6.823 1.00 98.62 203 LEU A CA 1
ATOM 1674 C C . LEU A 1 203 ? -11.558 0.152 8.182 1.00 98.62 203 LEU A C 1
ATOM 1676 O O . LEU A 1 203 ? -12.296 -0.095 9.135 1.00 98.62 203 LEU A O 1
ATOM 1680 N N . TYR A 1 204 ? -10.541 1.015 8.296 1.00 98.69 204 TYR A N 1
ATOM 1681 C CA . TYR A 1 204 ? -10.309 1.777 9.528 1.00 98.69 204 TYR A CA 1
ATOM 1682 C C . TYR A 1 204 ? -11.396 2.812 9.802 1.00 98.69 204 TYR A C 1
ATOM 1684 O O . TYR A 1 204 ? -11.771 3.029 10.955 1.00 98.69 204 TYR A O 1
ATOM 1692 N N . GLU A 1 205 ? -11.919 3.431 8.747 1.00 98.25 205 GLU A N 1
ATOM 1693 C CA . GLU A 1 205 ? -12.899 4.502 8.865 1.00 98.25 205 GLU A CA 1
ATOM 1694 C C . GLU A 1 205 ? -14.187 4.046 9.581 1.00 98.25 205 GLU A C 1
ATOM 1696 O O . GLU A 1 205 ? -14.506 4.632 10.616 1.00 98.25 205 GLU A O 1
ATOM 1701 N N . PRO A 1 206 ? -14.901 2.975 9.159 1.00 98.00 206 PRO A N 1
ATOM 1702 C CA . PRO A 1 206 ? -16.096 2.506 9.860 1.00 98.00 206 PRO A CA 1
ATOM 1703 C C . PRO A 1 206 ? -15.821 2.036 11.293 1.00 98.00 206 PRO A C 1
ATOM 1705 O O . PRO A 1 206 ? -16.715 2.165 12.126 1.00 98.00 206 PRO A O 1
ATOM 1708 N N . LEU A 1 207 ? -14.617 1.540 11.613 1.00 98.12 207 LEU A N 1
ATOM 1709 C CA . LEU A 1 207 ? -14.255 1.159 12.988 1.00 98.12 207 LEU A CA 1
ATOM 1710 C C . LEU A 1 207 ? -14.165 2.366 13.928 1.00 98.12 207 LEU A C 1
ATOM 1712 O O . LEU A 1 207 ? -14.423 2.220 15.122 1.00 98.12 207 LEU A O 1
ATOM 1716 N N . LEU A 1 208 ? -13.815 3.539 13.398 1.00 97.81 208 LEU A N 1
ATOM 1717 C CA . LEU A 1 208 ? -13.683 4.769 14.176 1.00 97.81 208 LEU A CA 1
ATOM 1718 C C . LEU A 1 208 ? -14.952 5.619 14.185 1.00 97.81 208 LEU A C 1
ATOM 1720 O O . LEU A 1 208 ? -15.287 6.173 15.227 1.00 97.81 208 LEU A O 1
ATOM 1724 N N . VAL A 1 209 ? -15.660 5.732 13.057 1.00 97.06 209 VAL A N 1
ATOM 1725 C CA . VAL A 1 209 ? -16.858 6.589 12.978 1.00 97.06 209 VAL A CA 1
ATOM 1726 C C . VAL A 1 209 ? -18.115 5.913 13.528 1.00 97.06 209 VAL A C 1
ATOM 1728 O O . VAL A 1 209 ? -19.057 6.602 13.910 1.00 97.06 209 VAL A O 1
ATOM 1731 N N . GLY A 1 210 ? -18.153 4.576 13.569 1.00 95.00 210 GLY A N 1
ATOM 1732 C CA . GLY A 1 210 ? -19.269 3.834 14.152 1.00 95.00 210 GLY A CA 1
ATOM 1733 C C . GLY A 1 210 ? -19.303 3.981 15.676 1.00 95.00 210 GLY A C 1
ATOM 1734 O O . GLY A 1 210 ? -18.352 3.601 16.367 1.00 95.00 210 GLY A O 1
ATOM 1735 N N . GLY A 1 211 ? -20.413 4.493 16.210 1.00 91.75 211 GLY A N 1
ATOM 1736 C CA . GLY A 1 211 ? -20.627 4.684 17.647 1.00 91.75 211 GLY A CA 1
ATOM 1737 C C . GLY A 1 211 ? -21.070 3.412 18.376 1.00 91.75 211 GLY A C 1
ATOM 1738 O O . GLY A 1 211 ? -20.999 3.347 19.602 1.00 91.75 211 GLY A O 1
ATOM 1739 N N . SER A 1 212 ? -21.494 2.387 17.636 1.00 91.25 212 SER A N 1
ATOM 1740 C CA . SER A 1 212 ? -21.922 1.085 18.156 1.00 91.25 212 SER A CA 1
ATOM 1741 C C . SER A 1 212 ? -21.389 -0.081 17.320 1.00 91.25 212 SER A C 1
ATOM 1743 O O . SER A 1 212 ? -21.008 0.095 16.161 1.00 91.25 212 SER A O 1
ATOM 1745 N N . LEU A 1 213 ? -21.407 -1.292 17.888 1.00 90.00 213 LEU A N 1
ATOM 1746 C CA . LEU A 1 213 ? -21.018 -2.517 17.180 1.00 90.00 213 LEU A CA 1
ATOM 1747 C C . LEU A 1 213 ? -21.821 -2.716 15.881 1.00 90.00 213 LEU A C 1
ATOM 1749 O O . LEU A 1 213 ? -21.237 -3.035 14.848 1.00 90.00 213 LEU A O 1
ATOM 1753 N N . ASP A 1 214 ? -23.135 -2.485 15.910 1.00 92.75 214 ASP A N 1
ATOM 1754 C CA . ASP A 1 214 ? -24.007 -2.633 14.736 1.00 92.75 214 ASP A CA 1
ATOM 1755 C C . ASP A 1 214 ? -23.655 -1.628 13.628 1.00 92.75 214 ASP A C 1
ATOM 1757 O O . ASP A 1 214 ? -23.614 -1.986 12.447 1.00 92.75 214 ASP A O 1
ATOM 1761 N N . GLU A 1 215 ? -23.350 -0.378 13.991 1.00 94.88 215 GLU A N 1
ATOM 1762 C CA . GLU A 1 215 ? -22.901 0.641 13.035 1.00 94.88 215 GLU A CA 1
ATOM 1763 C C . GLU A 1 215 ? -21.547 0.276 12.422 1.00 94.88 215 GLU A C 1
ATOM 1765 O O . GLU A 1 215 ? -21.386 0.374 11.204 1.00 94.88 215 GLU A O 1
ATOM 1770 N N . ARG A 1 216 ? -20.594 -0.219 13.226 1.00 95.75 216 ARG A N 1
ATOM 1771 C CA . ARG A 1 216 ? -19.287 -0.681 12.730 1.00 95.75 216 ARG A CA 1
ATOM 1772 C C . ARG A 1 216 ? -19.429 -1.889 11.811 1.00 95.75 216 ARG A C 1
ATOM 1774 O O . ARG A 1 216 ? -18.853 -1.894 10.727 1.00 95.75 216 ARG A O 1
ATOM 1781 N N . GLN A 1 217 ? -20.233 -2.889 12.182 1.00 95.12 217 GLN A N 1
ATOM 1782 C CA . GLN A 1 217 ? -20.511 -4.054 11.332 1.00 95.12 217 GLN A CA 1
ATOM 1783 C C . GLN A 1 217 ? -21.165 -3.660 10.009 1.00 95.12 217 GLN A C 1
ATOM 1785 O O . GLN A 1 217 ? -20.772 -4.162 8.949 1.00 95.12 217 GLN A O 1
ATOM 1790 N N . THR A 1 218 ? -22.134 -2.747 10.056 1.00 95.19 218 THR A N 1
ATOM 1791 C CA . THR A 1 218 ? -22.797 -2.223 8.858 1.00 95.19 218 THR A CA 1
ATOM 1792 C C . THR A 1 218 ? -21.801 -1.478 7.975 1.00 95.19 218 THR A C 1
ATOM 1794 O O . THR A 1 218 ? -21.738 -1.743 6.775 1.00 95.19 218 THR A O 1
ATOM 1797 N N . GLY A 1 219 ? -20.976 -0.610 8.566 1.00 96.75 219 GLY A N 1
ATOM 1798 C CA . GLY A 1 219 ? -19.928 0.130 7.868 1.00 96.75 219 GLY A CA 1
ATOM 1799 C C . GLY A 1 219 ? -18.916 -0.794 7.195 1.00 96.75 219 GLY A C 1
ATOM 1800 O O . GLY A 1 219 ? -18.724 -0.702 5.989 1.00 96.75 219 GLY A O 1
ATOM 1801 N N . ILE A 1 220 ? -18.356 -1.759 7.930 1.00 97.69 220 ILE A N 1
ATOM 1802 C CA . ILE A 1 220 ? -17.420 -2.760 7.397 1.00 97.69 220 ILE A CA 1
ATOM 1803 C C . ILE A 1 220 ? -18.050 -3.554 6.247 1.00 97.69 220 ILE A C 1
ATOM 1805 O O . ILE A 1 220 ? -17.427 -3.742 5.202 1.00 97.69 220 ILE A O 1
ATOM 1809 N N . THR A 1 221 ? -19.300 -3.996 6.406 1.00 96.75 221 THR A N 1
ATOM 1810 C CA . THR A 1 221 ? -20.023 -4.728 5.354 1.00 96.75 221 THR A CA 1
ATOM 1811 C C . THR A 1 221 ? -20.201 -3.869 4.105 1.00 96.75 221 THR A C 1
ATOM 1813 O O . THR A 1 221 ? -19.991 -4.352 2.992 1.00 96.75 221 THR A O 1
ATOM 1816 N N . ALA A 1 222 ? -20.544 -2.591 4.276 1.00 96.56 222 ALA A N 1
ATOM 1817 C CA . ALA A 1 222 ? -20.683 -1.648 3.178 1.00 96.56 222 ALA A CA 1
ATOM 1818 C C . ALA A 1 222 ? -19.337 -1.411 2.469 1.00 96.56 222 ALA A C 1
ATOM 1820 O O . ALA A 1 222 ? -19.277 -1.511 1.244 1.00 96.56 222 ALA A O 1
ATOM 1821 N N . THR A 1 223 ? -18.246 -1.180 3.203 1.00 97.81 223 THR A N 1
ATOM 1822 C CA . THR A 1 223 ? -16.903 -0.999 2.626 1.00 97.81 223 THR A CA 1
ATOM 1823 C C . THR A 1 223 ? -16.462 -2.242 1.840 1.00 97.81 223 THR A C 1
ATOM 1825 O O . THR A 1 223 ? -15.988 -2.123 0.710 1.00 97.81 223 THR A O 1
ATOM 1828 N N . VAL A 1 224 ? -16.701 -3.452 2.365 1.00 97.94 224 VAL A N 1
ATOM 1829 C CA . VAL A 1 224 ? -16.444 -4.705 1.630 1.00 97.94 224 VAL A CA 1
ATOM 1830 C C . VAL A 1 224 ? -17.305 -4.798 0.367 1.00 97.94 224 VAL A C 1
ATOM 1832 O O . VAL A 1 224 ? -16.803 -5.170 -0.693 1.00 97.94 224 VAL A O 1
ATOM 1835 N N . ALA A 1 225 ? -18.591 -4.443 0.436 1.00 96.38 225 ALA A N 1
ATOM 1836 C CA . ALA A 1 225 ? -19.460 -4.432 -0.740 1.00 96.38 225 ALA A CA 1
ATOM 1837 C C . ALA A 1 225 ? -18.962 -3.443 -1.807 1.00 96.38 225 ALA A C 1
ATOM 1839 O O . ALA A 1 225 ? -18.964 -3.771 -2.993 1.00 96.38 225 ALA A O 1
ATOM 1840 N N . ARG A 1 226 ? -18.468 -2.269 -1.398 1.00 96.44 226 ARG A N 1
ATOM 1841 C CA . ARG A 1 226 ? -17.879 -1.278 -2.305 1.00 96.44 226 ARG A CA 1
ATOM 1842 C C . ARG A 1 226 ? -16.637 -1.813 -3.014 1.00 96.44 226 ARG A C 1
ATOM 1844 O O . ARG A 1 226 ? -16.519 -1.638 -4.224 1.00 96.44 226 ARG A O 1
ATOM 1851 N N . PHE A 1 227 ? -15.765 -2.527 -2.304 1.00 97.75 227 PHE A N 1
ATOM 1852 C CA . PHE A 1 227 ? -14.637 -3.228 -2.922 1.00 97.75 227 PHE A CA 1
ATOM 1853 C C . PHE A 1 227 ? -15.100 -4.207 -4.018 1.00 97.75 227 PHE A C 1
ATOM 1855 O O . PHE A 1 227 ? -14.581 -4.178 -5.135 1.00 97.75 227 PHE A O 1
ATOM 1862 N N . TRP A 1 228 ? -16.133 -5.015 -3.759 1.00 97.44 228 TRP A N 1
ATOM 1863 C CA . TRP A 1 228 ? -16.684 -5.921 -4.777 1.00 97.44 228 TRP A CA 1
ATOM 1864 C C . TRP A 1 228 ? -17.239 -5.179 -6.001 1.00 97.44 228 TRP A C 1
ATOM 1866 O O . TRP A 1 228 ? -17.012 -5.606 -7.134 1.00 97.44 228 TRP A O 1
ATOM 1876 N N . GLN A 1 229 ? -17.891 -4.033 -5.797 1.00 95.69 229 GLN A N 1
ATOM 1877 C CA . GLN A 1 229 ? -18.378 -3.186 -6.891 1.00 95.69 229 GLN A CA 1
ATOM 1878 C C . GLN A 1 229 ? -17.239 -2.581 -7.741 1.00 95.69 229 GLN A C 1
ATOM 1880 O O . GLN A 1 229 ? -17.426 -2.348 -8.940 1.00 95.69 229 GLN A O 1
ATOM 1885 N N . MET A 1 230 ? -16.057 -2.327 -7.155 1.00 96.31 230 MET A N 1
ATOM 1886 C CA . MET A 1 230 ? -14.887 -1.837 -7.904 1.00 96.31 230 MET A CA 1
ATOM 1887 C C . MET A 1 230 ? -14.407 -2.874 -8.919 1.00 96.31 230 MET A C 1
ATOM 1889 O O . MET A 1 230 ? -14.048 -2.528 -10.046 1.00 96.31 230 MET A O 1
ATOM 1893 N N . ILE A 1 231 ? -14.417 -4.150 -8.528 1.00 96.50 231 ILE A N 1
ATOM 1894 C CA . ILE A 1 231 ? -13.843 -5.231 -9.335 1.00 96.50 231 ILE A CA 1
ATOM 1895 C C . ILE A 1 231 ? -14.847 -5.898 -10.285 1.00 96.50 231 ILE A C 1
ATOM 1897 O O . ILE A 1 231 ? -14.436 -6.572 -11.225 1.00 96.50 231 ILE A O 1
ATOM 1901 N N . GLU A 1 232 ? -16.150 -5.661 -10.111 1.00 94.19 232 GLU A N 1
ATOM 1902 C CA . GLU A 1 232 ? -17.208 -6.226 -10.963 1.00 94.19 232 GLU A CA 1
ATOM 1903 C C . GLU A 1 232 ? -17.089 -5.796 -12.437 1.00 94.19 232 GLU A C 1
ATOM 1905 O O . GLU A 1 232 ? -17.274 -6.604 -13.348 1.00 94.19 232 GLU A O 1
ATOM 1910 N N . ARG A 1 233 ? -16.749 -4.524 -12.686 1.00 91.69 233 ARG A N 1
ATOM 1911 C CA . ARG A 1 233 ? -16.595 -3.955 -14.037 1.00 91.69 233 ARG A CA 1
ATOM 1912 C C . ARG A 1 233 ? -15.162 -3.522 -14.310 1.00 91.69 233 ARG A C 1
ATOM 1914 O O . ARG A 1 233 ? -14.925 -2.423 -14.800 1.00 91.69 233 ARG A O 1
ATOM 1921 N N . ALA A 1 234 ? -14.193 -4.356 -13.965 1.00 93.56 234 ALA A N 1
ATOM 1922 C CA . ALA A 1 234 ? -12.793 -3.981 -14.073 1.00 93.56 234 ALA A CA 1
ATOM 1923 C C . ALA A 1 234 ? -12.333 -3.704 -15.524 1.00 93.56 234 ALA A C 1
ATOM 1925 O O . ALA A 1 234 ? -12.717 -4.435 -16.439 1.00 93.56 234 ALA A O 1
ATOM 1926 N N . PRO A 1 235 ? -11.480 -2.685 -15.748 1.00 94.25 235 PRO A N 1
ATOM 1927 C CA . PRO A 1 235 ? -10.933 -1.752 -14.759 1.00 94.25 235 PRO A CA 1
ATOM 1928 C C . PRO A 1 235 ? -11.778 -0.474 -14.571 1.00 94.25 235 PRO A C 1
ATOM 1930 O O . PRO A 1 235 ? -11.279 0.499 -14.022 1.00 94.25 235 PRO A O 1
ATOM 1933 N N . LEU A 1 236 ? -13.026 -0.406 -15.043 1.00 92.81 236 LEU A N 1
ATOM 1934 C CA . LEU A 1 236 ? -13.806 0.841 -15.108 1.00 92.81 236 LEU A CA 1
ATOM 1935 C C . LEU A 1 236 ? -13.966 1.538 -13.747 1.00 92.81 236 LEU A C 1
ATOM 1937 O O . LEU A 1 236 ? -13.723 2.738 -13.656 1.00 92.81 236 LEU A O 1
ATOM 1941 N N . ASN A 1 237 ? -14.344 0.781 -12.715 1.00 94.38 237 ASN A N 1
ATOM 1942 C CA . ASN A 1 237 ? -14.662 1.305 -11.380 1.00 94.38 237 ASN A CA 1
ATOM 1943 C C . ASN A 1 237 ? -13.477 1.249 -10.400 1.00 94.38 237 ASN A C 1
ATOM 1945 O O . ASN A 1 237 ? -13.607 1.653 -9.247 1.00 94.38 237 ASN A O 1
ATOM 1949 N N . MET A 1 238 ? -12.339 0.705 -10.832 1.00 97.06 238 MET A N 1
ATOM 1950 C CA . MET A 1 238 ? -11.144 0.608 -9.998 1.00 97.06 238 MET A CA 1
ATOM 1951 C C . MET A 1 238 ? -10.466 1.973 -9.861 1.00 97.06 238 MET A C 1
ATOM 1953 O O . MET A 1 238 ? -10.531 2.762 -10.815 1.00 97.06 238 MET A O 1
ATOM 1957 N N . PRO A 1 239 ? -9.737 2.219 -8.755 1.00 97.31 239 PRO A N 1
ATOM 1958 C CA . PRO A 1 239 ? -8.918 3.416 -8.613 1.00 97.31 239 PRO A CA 1
ATOM 1959 C C . PRO A 1 239 ? -8.043 3.674 -9.853 1.00 97.31 239 PRO A C 1
ATOM 1961 O O . PRO A 1 239 ? -7.586 2.746 -10.535 1.00 97.31 239 PRO A O 1
ATOM 1964 N N . ARG A 1 240 ? -7.876 4.954 -10.192 1.00 95.62 240 ARG A N 1
ATOM 1965 C CA . ARG A 1 240 ? -7.023 5.454 -11.285 1.00 95.62 240 ARG A CA 1
ATOM 1966 C C . ARG A 1 240 ? -5.698 6.020 -10.790 1.00 95.62 240 ARG A C 1
ATOM 1968 O O . ARG A 1 240 ? -4.798 6.201 -11.604 1.00 95.62 240 ARG A O 1
ATOM 1975 N N . ILE A 1 241 ? -5.606 6.263 -9.489 1.00 95.94 241 ILE A N 1
ATOM 1976 C CA . ILE A 1 241 ? -4.399 6.654 -8.767 1.00 95.94 241 ILE A CA 1
ATOM 1977 C C . ILE A 1 241 ? -4.349 5.890 -7.442 1.00 95.94 241 ILE A C 1
ATOM 1979 O O . ILE A 1 241 ? -5.378 5.381 -6.980 1.00 95.94 241 ILE A O 1
ATOM 1983 N N . MET A 1 242 ? -3.167 5.845 -6.830 1.00 96.94 242 MET A N 1
ATOM 1984 C CA . MET A 1 242 ? -2.954 5.161 -5.559 1.00 96.94 242 MET A CA 1
ATOM 1985 C C . MET A 1 242 ? -3.840 5.768 -4.451 1.00 96.94 242 MET A C 1
ATOM 1987 O O . MET A 1 242 ? -3.855 6.993 -4.285 1.00 96.94 242 MET A O 1
ATOM 1991 N N . PRO A 1 243 ? -4.626 4.953 -3.724 1.00 98.06 243 PRO A N 1
ATOM 1992 C CA . PRO A 1 243 ? -5.465 5.448 -2.640 1.00 98.06 243 PRO A CA 1
ATOM 1993 C C . PRO A 1 243 ? -4.634 5.908 -1.443 1.00 98.06 243 PRO A C 1
ATOM 1995 O O . PRO A 1 243 ? -3.941 5.109 -0.821 1.00 98.06 243 PRO A O 1
ATOM 1998 N N . MET A 1 244 ? -4.773 7.183 -1.088 1.00 98.19 244 MET A N 1
ATOM 1999 C CA . MET A 1 244 ? -4.105 7.776 0.069 1.00 98.19 244 MET A CA 1
ATOM 2000 C C . MET A 1 244 ? -4.980 7.650 1.317 1.00 98.19 244 MET A C 1
ATOM 2002 O O . MET A 1 244 ? -6.160 8.025 1.297 1.00 98.19 244 MET A O 1
ATOM 2006 N N . THR A 1 245 ? -4.402 7.203 2.430 1.00 98.50 245 THR A N 1
ATOM 2007 C CA . THR A 1 245 ? -5.118 6.997 3.697 1.00 98.50 245 THR A CA 1
ATOM 2008 C C . THR A 1 245 ? -5.781 8.287 4.180 1.00 98.50 245 THR A C 1
ATOM 2010 O O . THR A 1 245 ? -6.937 8.260 4.595 1.00 98.50 245 THR A O 1
ATOM 2013 N N . ALA A 1 246 ? -5.107 9.437 4.044 1.00 97.88 246 ALA A N 1
ATOM 2014 C CA . ALA A 1 246 ? -5.660 10.746 4.412 1.00 97.88 246 ALA A CA 1
ATOM 2015 C C . ALA A 1 246 ? -6.940 11.135 3.654 1.00 97.88 246 ALA A C 1
ATOM 2017 O O . ALA A 1 246 ? -7.732 11.918 4.179 1.00 97.88 246 ALA A O 1
ATOM 2018 N N . ALA A 1 247 ? -7.148 10.606 2.446 1.00 97.50 247 ALA A N 1
ATOM 2019 C CA . ALA A 1 247 ? -8.342 10.867 1.650 1.00 97.50 247 ALA A CA 1
ATOM 2020 C C . ALA A 1 247 ? -9.426 9.800 1.868 1.00 97.50 247 ALA A C 1
ATOM 2022 O O . ALA A 1 247 ? -10.604 10.133 1.987 1.00 97.50 247 ALA A O 1
ATOM 2023 N N . VAL A 1 248 ? -9.040 8.522 1.915 1.00 98.06 248 VAL A N 1
ATOM 2024 C CA . VAL A 1 248 ? -9.983 7.392 1.993 1.00 98.06 248 VAL A CA 1
ATOM 2025 C C . VAL A 1 248 ? -10.522 7.178 3.411 1.00 98.06 248 VAL A C 1
ATOM 2027 O O . VAL A 1 248 ? -11.709 6.882 3.568 1.00 98.06 248 VAL A O 1
ATOM 2030 N N . ALA A 1 249 ? -9.666 7.346 4.423 1.00 98.31 249 ALA A N 1
ATOM 2031 C CA . ALA A 1 249 ? -9.967 7.155 5.841 1.00 98.31 249 ALA A CA 1
ATOM 2032 C C . ALA A 1 249 ? -9.514 8.380 6.671 1.00 98.31 249 ALA A C 1
ATOM 2034 O O . ALA A 1 249 ? -8.560 8.302 7.458 1.00 98.31 249 ALA A O 1
ATOM 2035 N N . PRO A 1 250 ? -10.148 9.552 6.468 1.00 98.12 250 PRO A N 1
ATOM 2036 C CA . PRO A 1 250 ? -9.697 10.811 7.055 1.00 98.12 250 PRO A CA 1
ATOM 2037 C C . PRO A 1 250 ? -9.763 10.824 8.587 1.00 98.12 250 PRO A C 1
ATOM 2039 O O . PRO A 1 250 ? -8.888 11.425 9.215 1.00 98.12 250 PRO A O 1
ATOM 2042 N N . THR A 1 251 ? -10.739 10.150 9.206 1.00 98.56 251 THR A N 1
ATOM 2043 C CA . THR A 1 251 ? -10.830 10.058 10.673 1.00 98.56 251 THR A CA 1
ATOM 2044 C C . THR A 1 251 ? -9.663 9.250 11.230 1.00 98.56 251 THR A C 1
ATOM 2046 O O . THR A 1 251 ? -9.025 9.670 12.199 1.00 98.56 251 THR A O 1
ATOM 2049 N N . PHE A 1 252 ? -9.326 8.130 10.583 1.00 98.75 252 PHE A N 1
ATOM 2050 C CA . PHE A 1 252 ? -8.148 7.339 10.943 1.00 98.75 252 PHE A CA 1
ATOM 2051 C C . PHE A 1 252 ? -6.854 8.135 10.779 1.00 98.75 252 PHE A C 1
ATOM 2053 O O . PHE A 1 252 ? -6.063 8.222 11.715 1.00 98.75 252 PHE A O 1
ATOM 2060 N N . ALA A 1 253 ? -6.662 8.776 9.627 1.00 98.62 253 ALA A N 1
ATOM 2061 C CA . ALA A 1 253 ? -5.472 9.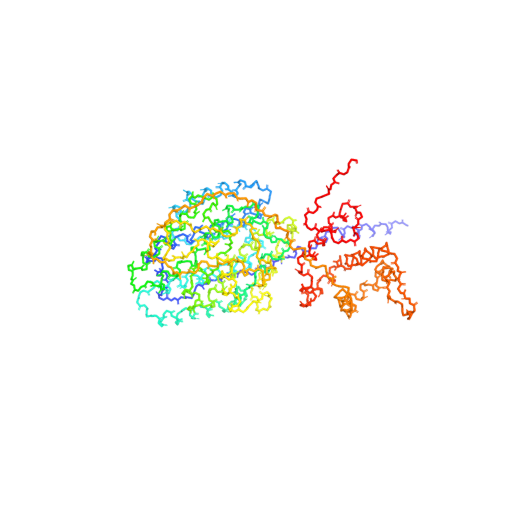574 9.357 1.00 98.62 253 ALA A CA 1
ATOM 2062 C C . ALA A 1 253 ? -5.328 10.779 10.297 1.00 98.62 253 ALA A C 1
ATOM 2064 O O . ALA A 1 253 ? -4.214 11.209 10.585 1.00 98.62 253 ALA A O 1
ATOM 2065 N N . ALA A 1 254 ? -6.433 11.370 10.758 1.00 98.50 254 ALA A N 1
ATOM 2066 C CA . ALA A 1 254 ? -6.403 12.442 11.750 1.00 98.50 254 ALA A CA 1
ATOM 2067 C C . ALA A 1 254 ? -6.023 11.927 13.147 1.00 98.50 254 ALA A C 1
ATOM 2069 O O . ALA A 1 254 ? -5.252 12.581 13.844 1.00 98.50 254 ALA A O 1
ATOM 2070 N N . ARG A 1 255 ? -6.545 10.761 13.550 1.00 98.56 255 ARG A N 1
ATOM 2071 C CA . ARG A 1 255 ? -6.312 10.183 14.882 1.00 98.56 255 ARG A CA 1
ATOM 2072 C C . ARG A 1 255 ? -4.940 9.512 15.012 1.00 98.56 255 ARG A C 1
ATOM 2074 O O . ARG A 1 255 ? -4.297 9.645 16.048 1.00 98.56 255 ARG A O 1
ATOM 2081 N N . TYR A 1 256 ? -4.475 8.839 13.958 1.00 98.81 256 TYR A N 1
ATOM 2082 C CA . TYR A 1 256 ? -3.230 8.061 13.931 1.00 98.81 256 TYR A CA 1
ATOM 2083 C C . TYR A 1 256 ? -2.362 8.401 12.702 1.00 98.81 256 TYR A C 1
ATOM 2085 O O . TYR A 1 256 ? -2.097 7.527 11.869 1.00 98.81 256 TYR A O 1
ATOM 2093 N N . PRO A 1 257 ? -1.893 9.658 12.564 1.00 98.62 257 PRO A N 1
ATOM 2094 C CA . PRO A 1 257 ? -1.194 10.119 11.361 1.00 98.62 257 PRO A CA 1
ATOM 2095 C C . PRO A 1 257 ? 0.064 9.306 11.046 1.00 98.62 257 PRO A C 1
ATOM 2097 O O . PRO A 1 257 ? 0.293 8.956 9.895 1.00 98.62 257 PRO A O 1
ATOM 2100 N N . GLU A 1 258 ? 0.845 8.933 12.063 1.00 98.56 258 GLU A N 1
ATOM 2101 C CA . GLU A 1 258 ? 2.069 8.149 11.874 1.00 98.56 258 GLU A CA 1
ATOM 2102 C C . GLU A 1 258 ? 1.799 6.776 11.234 1.00 98.56 258 GLU A C 1
ATOM 2104 O O . GLU A 1 258 ? 2.509 6.379 10.314 1.00 98.56 258 GLU A O 1
ATOM 2109 N N . ALA A 1 259 ? 0.750 6.069 11.669 1.00 98.81 259 ALA A N 1
ATOM 2110 C CA . ALA A 1 259 ? 0.377 4.786 11.074 1.00 98.81 259 ALA A CA 1
ATOM 2111 C C . ALA A 1 259 ? -0.143 4.964 9.640 1.00 98.81 259 ALA A C 1
ATOM 2113 O O . ALA A 1 259 ? 0.265 4.231 8.745 1.00 98.81 259 ALA A O 1
ATOM 2114 N N . ALA A 1 260 ? -0.991 5.972 9.407 1.00 98.88 260 ALA A N 1
ATOM 2115 C CA . ALA A 1 260 ? -1.514 6.284 8.077 1.00 98.88 260 ALA A CA 1
ATOM 2116 C C . ALA A 1 260 ? -0.400 6.598 7.062 1.00 98.88 260 ALA A C 1
ATOM 2118 O O . ALA A 1 260 ? -0.437 6.116 5.933 1.00 98.88 260 ALA A O 1
ATOM 2119 N N . ILE A 1 261 ? 0.623 7.346 7.481 1.00 98.88 261 ILE A N 1
ATOM 2120 C CA . ILE A 1 261 ? 1.798 7.651 6.658 1.00 98.88 261 ILE A CA 1
ATOM 2121 C C . ILE A 1 261 ? 2.594 6.384 6.329 1.00 98.88 261 ILE A C 1
ATOM 2123 O O . ILE A 1 261 ? 2.976 6.175 5.178 1.00 98.88 261 ILE A O 1
ATOM 2127 N N . VAL A 1 262 ? 2.829 5.521 7.322 1.00 98.88 262 VAL A N 1
ATOM 2128 C CA . VAL A 1 262 ? 3.516 4.238 7.114 1.00 98.88 262 VAL A CA 1
ATOM 2129 C C . VAL A 1 262 ? 2.778 3.377 6.083 1.00 98.88 262 VAL A C 1
ATOM 2131 O O . VAL A 1 262 ? 3.424 2.761 5.238 1.00 98.88 262 VAL A O 1
ATOM 2134 N N . PHE A 1 263 ? 1.444 3.367 6.107 1.00 98.88 263 PHE A N 1
ATOM 2135 C CA . PHE A 1 263 ? 0.627 2.609 5.156 1.00 98.88 263 PHE A CA 1
ATOM 2136 C C . PHE A 1 263 ? 0.685 3.179 3.737 1.00 98.88 263 PHE A C 1
ATOM 2138 O O . PHE A 1 263 ? 0.873 2.427 2.783 1.00 98.88 263 PHE A O 1
ATOM 2145 N N . ASP A 1 264 ? 0.630 4.500 3.577 1.00 98.81 264 ASP A N 1
ATOM 2146 C CA . ASP A 1 264 ? 0.789 5.123 2.257 1.00 98.81 264 ASP A CA 1
ATOM 2147 C C . ASP A 1 264 ? 2.204 4.890 1.688 1.00 98.81 264 ASP A C 1
ATOM 2149 O O . ASP A 1 264 ? 2.370 4.638 0.489 1.00 98.81 264 ASP A O 1
ATOM 2153 N N . ASN A 1 265 ? 3.229 4.897 2.548 1.00 98.81 265 ASN A N 1
ATOM 2154 C CA . ASN A 1 265 ? 4.605 4.562 2.174 1.00 98.81 265 ASN A CA 1
ATOM 2155 C C . ASN A 1 265 ? 4.740 3.087 1.742 1.00 98.81 265 ASN A C 1
ATOM 2157 O O . ASN A 1 265 ? 5.398 2.806 0.738 1.00 98.81 265 ASN A O 1
ATOM 2161 N N . LEU A 1 266 ? 4.089 2.156 2.453 1.00 98.75 266 LEU A N 1
ATOM 2162 C CA . LEU A 1 266 ? 3.997 0.741 2.071 1.00 98.75 266 LEU A CA 1
ATOM 2163 C C . LEU A 1 266 ? 3.363 0.585 0.682 1.00 98.75 266 LEU A C 1
ATOM 2165 O O . LEU A 1 266 ? 3.958 -0.020 -0.211 1.00 98.75 266 LEU A O 1
ATOM 2169 N N . HIS A 1 267 ? 2.171 1.152 0.489 1.00 98.69 267 HIS A N 1
ATOM 2170 C CA . HIS A 1 267 ? 1.422 1.045 -0.763 1.00 98.69 267 HIS A CA 1
ATOM 2171 C C . HIS A 1 267 ? 2.190 1.632 -1.951 1.00 98.69 267 HIS A C 1
ATOM 2173 O O . HIS A 1 267 ? 2.202 1.043 -3.033 1.00 98.69 267 HIS A O 1
ATOM 2179 N N . SER A 1 268 ? 2.883 2.754 -1.738 1.00 98.50 268 SER A N 1
ATOM 2180 C CA . SER A 1 268 ? 3.768 3.356 -2.741 1.00 98.50 268 SER A CA 1
ATOM 2181 C C . SER A 1 268 ? 4.908 2.413 -3.130 1.00 98.50 268 SER A C 1
ATOM 2183 O O . SER A 1 268 ? 5.228 2.267 -4.311 1.00 98.50 268 SER A O 1
ATOM 2185 N N . MET A 1 269 ? 5.528 1.744 -2.154 1.00 98.62 269 MET A N 1
ATOM 2186 C CA . MET A 1 269 ? 6.643 0.839 -2.426 1.00 98.62 269 MET A CA 1
ATOM 2187 C C . MET A 1 269 ? 6.204 -0.432 -3.159 1.00 98.62 269 MET A C 1
ATOM 2189 O O . MET A 1 269 ? 6.968 -0.930 -3.988 1.00 98.62 269 MET A O 1
ATOM 2193 N N . HIS A 1 270 ? 4.984 -0.931 -2.928 1.00 98.62 270 HIS A N 1
ATOM 2194 C CA . HIS A 1 270 ? 4.450 -2.048 -3.712 1.00 98.62 270 HIS A CA 1
ATOM 2195 C C . HIS A 1 270 ? 4.416 -1.735 -5.219 1.00 98.62 270 HIS A C 1
ATOM 2197 O O . HIS A 1 270 ? 4.803 -2.583 -6.035 1.00 98.62 270 HIS A O 1
ATOM 2203 N N . ASP A 1 271 ? 4.013 -0.515 -5.585 1.00 97.69 271 ASP A N 1
ATOM 2204 C CA . ASP A 1 271 ? 4.010 -0.040 -6.972 1.00 97.69 271 ASP A CA 1
ATOM 2205 C C . ASP A 1 271 ? 5.434 0.140 -7.509 1.00 97.69 271 ASP A C 1
ATOM 2207 O O . ASP A 1 271 ? 5.737 -0.347 -8.597 1.00 97.69 271 ASP A O 1
ATOM 2211 N N . VAL A 1 272 ? 6.333 0.749 -6.726 1.00 98.69 272 VAL A N 1
ATOM 2212 C CA . VAL A 1 272 ? 7.742 0.940 -7.115 1.00 98.69 272 VAL A CA 1
ATOM 2213 C C . VAL A 1 272 ? 8.442 -0.391 -7.391 1.00 98.69 272 VAL A C 1
ATOM 2215 O O . VAL A 1 272 ? 9.141 -0.521 -8.395 1.00 98.69 272 VAL A O 1
ATOM 2218 N N . VAL A 1 273 ? 8.243 -1.409 -6.549 1.00 98.75 273 VAL A N 1
ATOM 2219 C CA . VAL A 1 273 ? 8.802 -2.747 -6.797 1.00 98.75 273 VAL A CA 1
ATOM 2220 C C . VAL A 1 273 ? 8.222 -3.344 -8.079 1.00 98.75 273 VAL A C 1
ATOM 2222 O O . VAL A 1 273 ? 8.974 -3.887 -8.887 1.00 98.75 273 VAL A O 1
ATOM 2225 N N . SER A 1 274 ? 6.916 -3.199 -8.313 1.00 98.56 274 SER A N 1
ATOM 2226 C CA . SER A 1 274 ? 6.278 -3.682 -9.544 1.00 98.56 274 SER A CA 1
ATOM 2227 C C . SER A 1 274 ? 6.857 -2.995 -10.787 1.00 98.56 274 SER A C 1
ATOM 2229 O O . SER A 1 274 ? 7.205 -3.665 -11.759 1.00 98.56 274 SER A O 1
ATOM 2231 N N . ASP A 1 275 ? 7.032 -1.674 -10.741 1.00 98.56 275 ASP A N 1
ATOM 2232 C CA . ASP A 1 275 ? 7.654 -0.882 -11.804 1.00 98.56 275 ASP A CA 1
ATOM 2233 C C . ASP A 1 275 ? 9.098 -1.330 -12.069 1.00 98.56 275 ASP A C 1
ATOM 2235 O O . ASP A 1 275 ? 9.469 -1.587 -13.220 1.00 98.56 275 ASP A O 1
ATOM 2239 N N . ILE A 1 276 ? 9.895 -1.517 -11.010 1.00 98.75 276 ILE A N 1
ATOM 2240 C CA . ILE A 1 276 ? 11.261 -2.032 -11.127 1.00 98.75 276 ILE A CA 1
ATOM 2241 C C . ILE A 1 276 ? 11.251 -3.399 -11.792 1.00 98.75 276 ILE A C 1
ATOM 2243 O O . ILE A 1 276 ? 12.034 -3.596 -12.713 1.00 98.75 276 ILE A O 1
ATOM 2247 N N . LEU A 1 277 ? 10.399 -4.339 -11.376 1.00 98.56 277 LEU A N 1
ATOM 2248 C CA . LEU A 1 277 ? 10.376 -5.695 -11.931 1.00 98.56 277 LEU A CA 1
ATOM 2249 C C . LEU A 1 277 ? 9.978 -5.707 -13.415 1.00 98.56 277 LEU A C 1
ATOM 2251 O O . LEU A 1 277 ? 10.645 -6.372 -14.209 1.00 98.56 277 LEU A O 1
ATOM 2255 N N . VAL A 1 278 ? 8.982 -4.910 -13.813 1.00 97.75 278 VAL A N 1
ATOM 2256 C CA . VAL A 1 278 ? 8.496 -4.850 -15.205 1.00 97.75 278 VAL A CA 1
ATOM 2257 C C . VAL A 1 278 ? 9.447 -4.092 -16.135 1.00 97.75 278 VAL A C 1
ATOM 2259 O O . VAL A 1 278 ? 9.547 -4.429 -17.316 1.00 97.75 278 VAL A O 1
ATOM 2262 N N . SER A 1 279 ? 10.117 -3.047 -15.643 1.00 97.38 279 SER A N 1
ATOM 2263 C CA . SER A 1 279 ? 10.836 -2.093 -16.494 1.00 97.38 279 SER A CA 1
ATOM 2264 C C . SER A 1 279 ? 11.967 -2.732 -17.300 1.00 97.38 279 SER A C 1
ATOM 2266 O O . SER A 1 279 ? 12.894 -3.314 -16.745 1.00 97.38 279 SER A O 1
ATOM 2268 N N . THR A 1 280 ? 11.970 -2.562 -18.620 1.00 95.38 280 THR A N 1
ATOM 2269 C CA . THR A 1 280 ? 13.113 -2.964 -19.458 1.00 95.38 280 THR A CA 1
ATOM 2270 C C . THR A 1 280 ? 14.311 -2.028 -19.302 1.00 95.38 280 THR A C 1
ATOM 2272 O O . THR A 1 280 ? 15.417 -2.393 -19.688 1.00 95.38 280 THR A O 1
ATOM 2275 N N . GLU A 1 281 ? 14.106 -0.831 -18.739 1.00 95.62 281 GLU A N 1
ATOM 2276 C CA . GLU A 1 281 ? 15.182 0.124 -18.448 1.00 95.62 281 GLU A CA 1
ATOM 2277 C C . GLU A 1 281 ? 16.015 -0.303 -17.228 1.00 95.62 281 GLU A C 1
ATOM 2279 O O . GLU A 1 281 ? 17.153 0.135 -17.091 1.00 95.62 281 GLU A O 1
ATOM 2284 N N . VAL A 1 282 ? 15.494 -1.195 -16.371 1.00 97.25 282 VAL A N 1
ATOM 2285 C CA . VAL A 1 282 ? 16.267 -1.837 -15.296 1.00 97.25 282 VAL A CA 1
ATOM 2286 C C . VAL A 1 282 ? 16.692 -3.239 -15.745 1.00 97.25 282 VAL A C 1
ATOM 2288 O O . VAL A 1 282 ? 15.845 -4.139 -15.777 1.00 97.25 282 VAL A O 1
ATOM 2291 N N . PRO A 1 283 ? 17.979 -3.482 -16.051 1.00 96.19 283 PRO A N 1
ATOM 2292 C CA . PRO A 1 283 ? 18.472 -4.813 -16.398 1.00 96.19 283 PRO A CA 1
ATOM 2293 C C . PRO A 1 283 ? 18.161 -5.864 -15.323 1.00 96.19 283 PRO A C 1
ATOM 2295 O O . PRO A 1 283 ? 18.073 -5.555 -14.133 1.00 96.19 283 PRO A O 1
ATOM 2298 N N . ARG A 1 284 ? 18.006 -7.132 -15.727 1.00 94.81 284 ARG A N 1
ATOM 2299 C CA . ARG A 1 284 ? 17.616 -8.227 -14.815 1.00 94.81 284 ARG A CA 1
ATOM 2300 C C . ARG A 1 284 ? 18.567 -8.374 -13.621 1.00 94.81 284 ARG A C 1
ATOM 2302 O O . ARG A 1 284 ? 18.115 -8.540 -12.494 1.00 94.81 284 ARG A O 1
ATOM 2309 N N . ASP A 1 285 ? 19.868 -8.280 -13.863 1.00 95.56 285 ASP A N 1
ATOM 2310 C CA . ASP A 1 285 ? 20.925 -8.340 -12.847 1.00 95.56 285 ASP A CA 1
ATOM 2311 C C . ASP A 1 285 ? 20.973 -7.097 -11.938 1.00 95.56 285 ASP A C 1
ATOM 2313 O O . ASP A 1 285 ? 21.553 -7.142 -10.853 1.00 95.56 285 ASP A O 1
ATOM 2317 N N . ARG A 1 286 ? 20.311 -6.005 -12.336 1.00 97.56 286 ARG A N 1
ATOM 2318 C CA . ARG A 1 286 ? 20.195 -4.758 -11.569 1.00 97.56 286 ARG A CA 1
ATOM 2319 C C . ARG A 1 286 ? 18.927 -4.653 -10.726 1.00 97.56 286 ARG A C 1
ATOM 2321 O O . ARG A 1 286 ? 18.927 -3.866 -9.783 1.00 97.56 286 ARG A O 1
ATOM 2328 N N . LYS A 1 287 ? 17.888 -5.459 -10.986 1.00 97.94 287 LYS A N 1
ATOM 2329 C CA . LYS A 1 287 ? 16.592 -5.405 -10.268 1.00 97.94 287 LYS A CA 1
ATOM 2330 C C . LYS A 1 287 ? 16.758 -5.375 -8.753 1.00 97.94 287 LYS A C 1
ATOM 2332 O O . LYS A 1 287 ? 16.194 -4.516 -8.088 1.00 97.94 287 LYS A O 1
ATOM 2337 N N . ARG A 1 288 ? 17.586 -6.277 -8.215 1.00 98.12 288 ARG A N 1
ATOM 2338 C CA . ARG A 1 288 ? 17.855 -6.346 -6.775 1.00 98.12 288 ARG A CA 1
ATOM 2339 C C . ARG A 1 288 ? 18.413 -5.034 -6.231 1.00 98.12 288 ARG A C 1
ATOM 2341 O O . ARG A 1 288 ? 17.984 -4.578 -5.179 1.00 98.12 288 ARG A O 1
ATOM 2348 N N . ALA A 1 289 ? 19.399 -4.464 -6.920 1.00 98.31 289 ALA A N 1
ATOM 2349 C CA . ALA A 1 28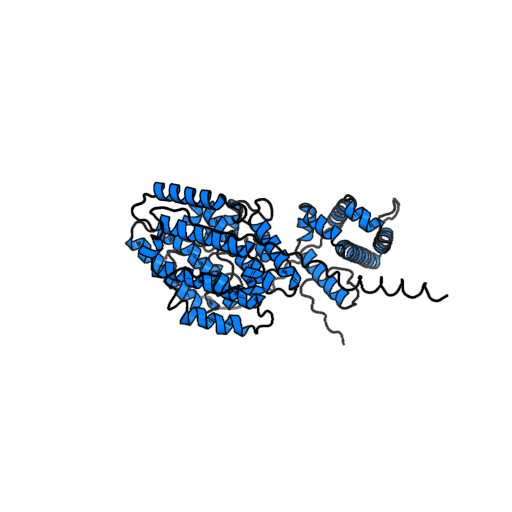9 ? 20.051 -3.239 -6.479 1.00 98.31 289 ALA A CA 1
ATOM 2350 C C . ALA A 1 289 ? 19.052 -2.074 -6.444 1.00 98.31 289 ALA A C 1
ATOM 2352 O O . ALA A 1 289 ? 18.983 -1.372 -5.442 1.00 98.31 289 ALA A O 1
ATOM 2353 N N . GLU A 1 290 ? 18.224 -1.928 -7.481 1.00 98.62 290 GLU A N 1
ATOM 2354 C CA . GLU A 1 290 ? 17.201 -0.876 -7.527 1.00 98.62 290 GLU A CA 1
ATOM 2355 C C . GLU A 1 290 ? 16.110 -1.075 -6.462 1.00 98.62 290 GLU A C 1
ATOM 2357 O O . GLU A 1 290 ? 15.708 -0.105 -5.820 1.00 98.62 290 GLU A O 1
ATOM 2362 N N . ILE A 1 291 ? 15.684 -2.321 -6.202 1.00 98.75 291 ILE A N 1
ATOM 2363 C CA . ILE A 1 291 ? 14.741 -2.629 -5.112 1.00 98.75 291 ILE A CA 1
ATOM 2364 C C . ILE A 1 291 ? 15.333 -2.222 -3.760 1.00 98.75 291 ILE A C 1
ATOM 2366 O O . ILE A 1 291 ? 14.638 -1.618 -2.948 1.00 98.75 291 ILE A O 1
ATOM 2370 N N . LEU A 1 292 ? 16.616 -2.506 -3.512 1.00 98.44 292 LEU A N 1
ATOM 2371 C CA . LEU A 1 292 ? 17.256 -2.115 -2.255 1.00 98.44 292 LEU A CA 1
ATOM 2372 C C . LEU A 1 292 ? 17.442 -0.600 -2.116 1.00 98.44 292 LEU A C 1
ATOM 2374 O O . LEU A 1 292 ? 17.299 -0.084 -1.010 1.00 98.44 292 LEU A O 1
ATOM 2378 N N . ILE A 1 293 ? 17.705 0.115 -3.212 1.00 98.44 293 ILE A N 1
ATOM 2379 C CA . ILE A 1 293 ? 17.751 1.585 -3.212 1.00 98.44 293 ILE A CA 1
ATOM 2380 C C . ILE A 1 293 ? 16.372 2.156 -2.862 1.00 98.44 293 ILE A C 1
ATOM 2382 O O . ILE A 1 293 ? 16.268 3.053 -2.026 1.00 98.44 293 ILE A O 1
ATOM 2386 N N . ALA A 1 294 ? 15.299 1.627 -3.459 1.00 98.62 294 ALA A N 1
ATOM 2387 C CA . ALA A 1 294 ? 13.937 2.023 -3.109 1.00 98.62 294 ALA A CA 1
ATOM 2388 C C . ALA A 1 294 ? 13.628 1.711 -1.633 1.00 98.62 294 ALA A C 1
ATOM 2390 O O . ALA A 1 294 ? 13.177 2.589 -0.902 1.00 98.62 294 ALA A O 1
ATOM 2391 N N . ALA A 1 295 ? 13.949 0.500 -1.171 1.00 98.50 295 ALA A N 1
ATOM 2392 C CA . ALA A 1 295 ? 13.769 0.068 0.214 1.00 98.50 295 ALA A CA 1
ATOM 2393 C C . ALA A 1 295 ? 14.499 0.970 1.224 1.00 98.50 295 ALA A C 1
ATOM 2395 O O . ALA A 1 295 ? 13.970 1.284 2.287 1.00 98.50 295 ALA A O 1
ATOM 2396 N N . GLU A 1 296 ? 15.721 1.406 0.921 1.00 98.25 296 GLU A N 1
ATOM 2397 C CA . GLU A 1 296 ? 16.442 2.382 1.740 1.00 98.25 296 GLU A CA 1
ATOM 2398 C C . GLU A 1 296 ? 15.706 3.724 1.792 1.00 98.25 296 GLU A C 1
ATOM 2400 O O . GLU A 1 296 ? 15.421 4.218 2.883 1.00 98.25 296 GLU A O 1
ATOM 2405 N N . ARG A 1 297 ? 15.298 4.257 0.636 1.00 98.44 297 ARG A N 1
ATOM 2406 C CA . ARG A 1 297 ? 14.580 5.538 0.545 1.00 98.44 297 ARG A CA 1
ATOM 2407 C C . ARG A 1 297 ? 13.239 5.526 1.271 1.00 98.44 297 ARG A C 1
ATOM 2409 O O . ARG A 1 297 ? 12.866 6.534 1.863 1.00 98.44 297 ARG A O 1
ATOM 2416 N N . PHE A 1 298 ? 12.519 4.406 1.259 1.00 98.62 298 PHE A N 1
ATOM 2417 C CA . PHE A 1 298 ? 11.251 4.261 1.977 1.00 98.62 298 PHE A CA 1
ATOM 2418 C C . PHE A 1 298 ? 11.419 4.086 3.496 1.00 98.62 298 PHE A C 1
ATOM 2420 O O . PHE A 1 298 ? 10.495 4.415 4.240 1.00 98.62 298 PHE A O 1
ATOM 2427 N N . ARG A 1 299 ? 12.584 3.632 3.980 1.00 97.81 299 ARG A N 1
ATOM 2428 C CA . ARG A 1 299 ? 12.907 3.558 5.421 1.00 97.81 299 ARG A CA 1
ATOM 2429 C C . ARG A 1 299 ? 13.508 4.851 5.965 1.00 97.81 299 ARG A C 1
ATOM 2431 O O . ARG A 1 299 ? 13.304 5.184 7.132 1.00 97.81 299 ARG A O 1
ATOM 2438 N N . ASP A 1 300 ? 14.265 5.577 5.145 1.00 96.19 300 ASP A N 1
ATOM 2439 C CA . ASP A 1 300 ? 14.950 6.782 5.599 1.00 96.19 300 ASP A CA 1
ATOM 2440 C C . ASP A 1 300 ? 13.975 7.920 5.950 1.00 96.19 300 ASP A C 1
ATOM 2442 O O . ASP A 1 300 ? 12.788 7.917 5.613 1.00 96.19 300 ASP A O 1
ATOM 2446 N N . ARG A 1 301 ? 14.487 8.942 6.632 1.00 96.94 301 ARG A N 1
ATOM 2447 C CA . ARG A 1 301 ? 13.701 10.097 7.094 1.00 96.94 301 ARG A CA 1
ATOM 2448 C C . ARG A 1 301 ? 14.084 11.396 6.390 1.00 96.94 301 ARG A C 1
ATOM 2450 O O . ARG A 1 301 ? 13.767 12.471 6.884 1.00 96.94 301 ARG A O 1
ATOM 2457 N N . THR A 1 302 ? 14.822 11.311 5.289 1.00 94.75 302 THR A N 1
ATOM 2458 C CA . THR A 1 302 ? 15.498 12.473 4.692 1.00 94.75 302 THR A CA 1
ATOM 2459 C C . THR A 1 302 ? 15.264 12.591 3.201 1.00 94.75 302 THR A C 1
ATOM 2461 O O . THR A 1 302 ? 15.156 13.700 2.688 1.00 94.75 302 THR A O 1
ATOM 2464 N N . SER A 1 303 ? 15.179 11.469 2.495 1.00 92.75 303 SER A N 1
ATOM 2465 C CA . SER A 1 303 ? 15.023 11.456 1.049 1.00 92.75 303 SER A CA 1
ATOM 2466 C C . SER A 1 303 ? 13.544 11.486 0.698 1.00 92.75 303 SER A C 1
ATOM 2468 O O . SER A 1 303 ? 12.751 10.729 1.267 1.00 92.75 303 SER A O 1
ATOM 2470 N N . PHE A 1 304 ? 13.183 12.343 -0.261 1.00 96.19 304 PHE A N 1
ATOM 2471 C CA . PHE A 1 304 ? 11.825 12.435 -0.808 1.00 96.19 304 PHE A CA 1
ATOM 2472 C C . PHE A 1 304 ? 10.740 12.598 0.264 1.00 96.19 304 PHE A C 1
ATOM 2474 O O . PHE A 1 304 ? 9.653 12.047 0.133 1.00 96.19 304 PHE A O 1
ATOM 2481 N N . VAL A 1 305 ? 11.042 13.305 1.353 1.00 96.62 305 VAL A N 1
ATOM 2482 C CA . VAL A 1 305 ? 10.079 13.555 2.430 1.00 96.62 305 VAL A CA 1
ATOM 2483 C C . VAL A 1 305 ? 9.287 14.830 2.163 1.00 96.62 305 VAL A C 1
ATOM 2485 O O . VAL A 1 305 ? 9.822 15.810 1.646 1.00 96.62 305 VAL A O 1
ATOM 2488 N N . THR A 1 306 ? 8.014 14.825 2.542 1.00 95.56 306 THR A N 1
ATOM 2489 C CA . THR A 1 306 ? 7.172 16.024 2.630 1.00 95.56 306 THR A CA 1
ATOM 2490 C C . THR A 1 306 ? 6.717 16.245 4.071 1.00 95.56 306 THR A C 1
ATOM 2492 O O . THR A 1 306 ? 6.986 15.440 4.959 1.00 95.56 306 THR A O 1
ATOM 2495 N N . THR A 1 307 ? 6.056 17.368 4.335 1.00 97.12 307 THR A N 1
ATOM 2496 C CA . THR A 1 307 ? 5.429 17.612 5.640 1.00 97.12 307 THR A CA 1
ATOM 2497 C C . THR A 1 307 ? 4.101 16.862 5.738 1.00 97.12 307 THR A C 1
ATOM 2499 O O . THR A 1 307 ? 3.471 16.586 4.720 1.00 97.12 307 THR A O 1
ATOM 2502 N N . GLU A 1 308 ? 3.611 16.590 6.951 1.00 97.06 308 GLU A N 1
ATOM 2503 C CA . GLU A 1 308 ? 2.270 16.008 7.134 1.00 97.06 308 GLU A CA 1
ATOM 2504 C C . GLU A 1 308 ? 1.177 16.869 6.475 1.00 97.06 308 GLU A C 1
ATOM 2506 O O . GLU A 1 308 ? 0.273 16.345 5.828 1.00 97.06 308 GLU A O 1
ATOM 2511 N N . ALA A 1 309 ? 1.283 18.198 6.586 1.00 96.94 309 ALA A N 1
ATOM 2512 C CA . ALA A 1 309 ? 0.364 19.120 5.922 1.00 96.94 309 ALA A CA 1
ATOM 2513 C C . ALA A 1 309 ? 0.410 18.958 4.393 1.00 96.94 309 ALA A C 1
ATOM 2515 O O . ALA A 1 309 ? -0.638 18.821 3.767 1.00 96.94 309 ALA A O 1
ATOM 2516 N N . GLY A 1 310 ? 1.614 18.888 3.813 1.00 96.12 310 GLY A N 1
ATOM 2517 C CA . GLY A 1 310 ? 1.804 18.649 2.381 1.00 96.12 310 GLY A CA 1
ATOM 2518 C C . GLY A 1 310 ? 1.285 17.282 1.929 1.00 96.12 310 GLY A C 1
ATOM 2519 O O . GLY A 1 310 ? 0.698 17.177 0.859 1.00 96.12 310 GLY A O 1
ATOM 2520 N N . TRP A 1 311 ? 1.424 16.241 2.753 1.00 97.38 311 TRP A N 1
ATOM 2521 C CA . TRP A 1 311 ? 0.854 14.917 2.484 1.00 97.38 311 TRP A CA 1
ATOM 2522 C C . TRP A 1 311 ? -0.678 14.928 2.453 1.00 97.38 311 TRP A C 1
ATOM 2524 O O . TRP A 1 311 ? -1.277 14.377 1.529 1.00 97.38 311 TRP A O 1
ATOM 2534 N N . ARG A 1 312 ? -1.324 15.603 3.413 1.00 97.06 312 ARG A N 1
ATOM 2535 C CA . ARG A 1 312 ? -2.788 15.763 3.427 1.00 97.06 312 ARG A CA 1
ATOM 2536 C C . ARG A 1 312 ? -3.280 16.579 2.234 1.00 97.06 312 ARG A C 1
ATOM 2538 O O . ARG A 1 312 ? -4.279 16.215 1.619 1.00 97.06 312 ARG A O 1
ATOM 2545 N N . GLU A 1 313 ? -2.579 17.661 1.901 1.00 95.69 313 GLU A N 1
ATOM 2546 C CA . GLU A 1 313 ? -2.882 18.487 0.730 1.00 95.69 313 GLU A CA 1
ATOM 2547 C C . GLU A 1 313 ? -2.770 17.666 -0.559 1.00 95.69 313 GLU A C 1
ATOM 2549 O O . GLU A 1 313 ? -3.713 17.626 -1.346 1.00 95.69 313 GLU A O 1
ATOM 2554 N N . MET A 1 314 ? -1.664 16.939 -0.732 1.00 94.44 314 MET A N 1
ATOM 2555 C CA . MET A 1 314 ? -1.429 16.037 -1.859 1.00 94.44 314 MET A CA 1
ATOM 2556 C C . MET A 1 314 ? -2.546 14.997 -1.991 1.00 94.44 314 MET A C 1
ATOM 2558 O O . MET A 1 314 ? -3.129 14.870 -3.066 1.00 94.44 314 MET A O 1
ATOM 2562 N N . ALA A 1 315 ? -2.918 14.320 -0.900 1.00 95.62 315 ALA A N 1
ATOM 2563 C CA . ALA A 1 315 ? -4.027 13.366 -0.893 1.00 95.62 315 ALA A CA 1
ATOM 2564 C C . ALA A 1 315 ? -5.361 14.008 -1.326 1.00 95.62 315 ALA A C 1
ATOM 2566 O O . ALA A 1 315 ? -6.144 13.390 -2.050 1.00 95.62 315 ALA A O 1
ATOM 2567 N N . GLY A 1 316 ? -5.610 15.260 -0.930 1.00 94.19 316 GLY A N 1
ATOM 2568 C CA . GLY A 1 316 ? -6.768 16.035 -1.374 1.00 94.19 316 GLY A CA 1
ATOM 2569 C C . GLY A 1 316 ? -6.727 16.372 -2.868 1.00 94.19 316 GLY A C 1
ATOM 2570 O O . GLY A 1 316 ? -7.707 16.129 -3.575 1.00 94.19 316 GLY A O 1
ATOM 2571 N N . MET A 1 317 ? -5.593 16.880 -3.361 1.00 91.38 317 MET A N 1
ATOM 2572 C CA . MET A 1 317 ? -5.396 17.276 -4.766 1.00 91.38 317 MET A CA 1
ATOM 2573 C C . MET A 1 317 ? -5.498 16.099 -5.735 1.00 91.38 317 MET A C 1
ATOM 2575 O O . MET A 1 317 ? -6.041 16.231 -6.829 1.00 91.38 317 MET A O 1
ATOM 2579 N N . MET A 1 318 ? -5.017 14.933 -5.312 1.00 93.81 318 MET A N 1
ATOM 2580 C CA . MET A 1 318 ? -5.144 13.678 -6.045 1.00 93.81 318 MET A CA 1
ATOM 2581 C C . MET A 1 318 ? -6.616 13.308 -6.316 1.00 93.81 318 MET A C 1
ATOM 2583 O O . MET A 1 318 ? -6.936 12.698 -7.337 1.00 93.81 318 MET A O 1
ATOM 2587 N N . GLY A 1 319 ? -7.538 13.743 -5.454 1.00 92.88 319 GLY A N 1
ATOM 2588 C CA . GLY A 1 319 ? -8.975 13.632 -5.666 1.00 92.88 319 GLY A CA 1
ATOM 2589 C C . GLY A 1 319 ? -9.529 12.263 -5.276 1.00 92.88 319 GLY A C 1
ATOM 2590 O O . GLY A 1 319 ? -9.292 11.250 -5.932 1.00 92.88 319 GLY A O 1
ATOM 2591 N N . LEU A 1 320 ? -10.374 12.250 -4.244 1.00 94.75 320 LEU A N 1
ATOM 2592 C CA . LEU A 1 320 ? -10.999 11.044 -3.689 1.00 94.75 320 LEU A CA 1
ATOM 2593 C C . LEU A 1 320 ? -11.738 10.189 -4.738 1.00 94.75 320 LEU A C 1
ATOM 2595 O O . LEU A 1 320 ? -11.743 8.960 -4.663 1.00 94.75 320 LEU A O 1
ATOM 2599 N N . ASN A 1 321 ? -12.316 10.827 -5.757 1.00 94.12 321 ASN A N 1
ATOM 2600 C CA . ASN A 1 321 ? -13.016 10.148 -6.851 1.00 94.12 321 ASN A CA 1
ATOM 2601 C C . ASN A 1 321 ? -12.085 9.255 -7.684 1.00 94.12 321 ASN A C 1
ATOM 2603 O O . ASN A 1 321 ? -12.505 8.209 -8.174 1.00 94.12 321 ASN A O 1
ATOM 2607 N N . ASN A 1 322 ? -10.814 9.638 -7.811 1.00 96.56 322 ASN A N 1
ATOM 2608 C CA . ASN A 1 322 ? -9.802 8.863 -8.525 1.00 96.56 322 ASN A CA 1
ATOM 2609 C C . ASN A 1 322 ? -9.275 7.693 -7.690 1.00 96.56 322 ASN A C 1
ATOM 2611 O O . ASN A 1 322 ? -8.726 6.746 -8.246 1.00 96.56 322 ASN A O 1
ATOM 2615 N N . MET A 1 323 ? -9.465 7.742 -6.372 1.00 96.38 323 MET A N 1
ATOM 2616 C CA . MET A 1 323 ? -8.990 6.741 -5.415 1.00 96.38 323 MET A CA 1
ATOM 2617 C C . MET A 1 323 ? -10.034 5.667 -5.087 1.00 96.38 323 MET A C 1
ATOM 2619 O O . MET A 1 323 ? -9.758 4.799 -4.272 1.00 96.38 323 MET A O 1
ATOM 2623 N N . GLY A 1 324 ? -11.229 5.710 -5.689 1.00 93.25 324 GLY A N 1
ATOM 2624 C CA . GLY A 1 324 ? -12.321 4.761 -5.412 1.00 93.25 324 GLY A CA 1
ATOM 2625 C C . GLY A 1 324 ? -13.475 5.318 -4.561 1.00 93.25 324 GLY A C 1
ATOM 2626 O O . GLY A 1 324 ? -14.505 4.651 -4.402 1.00 93.25 324 GLY A O 1
ATOM 2627 N N . GLY A 1 325 ? -13.367 6.566 -4.093 1.00 94.19 325 GLY A N 1
ATOM 2628 C CA . GLY A 1 325 ? -14.378 7.238 -3.272 1.00 94.19 325 GLY A CA 1
ATOM 2629 C C . GLY A 1 325 ? -14.161 7.076 -1.758 1.00 94.19 325 GLY A C 1
ATOM 2630 O O . GLY A 1 325 ? -13.204 6.420 -1.340 1.00 94.19 325 GLY A O 1
ATOM 2631 N N . PRO A 1 326 ? -15.035 7.676 -0.925 1.00 93.56 326 PRO A N 1
ATOM 2632 C CA . PRO A 1 326 ? -14.938 7.573 0.531 1.00 93.56 326 PRO A CA 1
ATOM 2633 C C . PRO A 1 326 ? -15.252 6.154 1.018 1.00 93.56 326 PRO A C 1
ATOM 2635 O O . PRO A 1 326 ? -16.084 5.460 0.430 1.00 93.56 326 PRO A O 1
ATOM 2638 N N . ALA A 1 327 ? -14.630 5.739 2.124 1.00 93.75 327 ALA A N 1
ATOM 2639 C CA . ALA A 1 327 ? -14.859 4.420 2.718 1.00 93.75 327 ALA A CA 1
ATOM 2640 C C . ALA A 1 327 ? -16.191 4.291 3.482 1.00 93.75 327 ALA A C 1
ATOM 2642 O O . ALA A 1 327 ? -16.686 3.177 3.674 1.00 93.75 327 ALA A O 1
ATOM 2643 N N . VAL A 1 328 ? -16.783 5.420 3.887 1.00 92.56 328 VAL A N 1
ATOM 2644 C CA . VAL A 1 328 ? -18.079 5.526 4.578 1.00 92.56 328 VAL A CA 1
ATOM 2645 C C . VAL A 1 328 ? -18.941 6.609 3.929 1.00 92.56 328 VAL A C 1
ATOM 2647 O O . VAL A 1 328 ? -18.427 7.495 3.252 1.00 92.56 328 VAL A O 1
ATOM 2650 N N . GLY A 1 329 ? -20.263 6.546 4.118 1.00 85.38 329 GLY A N 1
ATOM 2651 C CA . GLY A 1 329 ? -21.182 7.573 3.607 1.00 85.38 329 GLY A CA 1
ATOM 2652 C C . GLY A 1 329 ? -21.211 7.711 2.077 1.00 85.38 329 GLY A C 1
ATOM 2653 O O . GLY A 1 329 ? -21.631 8.745 1.565 1.00 85.38 329 GLY A O 1
ATOM 2654 N N . PHE A 1 330 ? -20.752 6.696 1.340 1.00 81.38 330 PHE A N 1
ATOM 2655 C CA . PHE A 1 330 ? -20.729 6.710 -0.121 1.00 81.38 330 PHE A CA 1
ATOM 2656 C C . PHE A 1 330 ? -22.114 6.446 -0.726 1.00 81.38 330 PHE A C 1
ATOM 2658 O O . PHE A 1 330 ? -22.955 5.745 -0.159 1.00 81.38 330 PHE A O 1
ATOM 2665 N N . LEU A 1 331 ? -22.329 6.991 -1.923 1.00 79.69 331 LEU A N 1
ATOM 2666 C CA . LEU A 1 331 ? -23.510 6.715 -2.737 1.00 79.69 331 LEU A CA 1
ATOM 2667 C C . LEU A 1 331 ? -23.378 5.360 -3.459 1.00 79.69 331 LEU A C 1
ATOM 2669 O O . LEU A 1 331 ? -22.257 4.892 -3.678 1.00 79.69 331 LEU A O 1
ATOM 2673 N N . PRO A 1 332 ? -24.499 4.740 -3.882 1.00 79.62 332 PRO A N 1
ATOM 2674 C CA . PRO A 1 332 ? -24.456 3.503 -4.663 1.00 79.62 332 PRO A CA 1
ATOM 2675 C C . PRO A 1 332 ? -23.651 3.628 -5.965 1.00 79.62 332 PRO A C 1
ATOM 2677 O O . PRO A 1 332 ? -22.981 2.680 -6.369 1.00 79.62 332 PRO A O 1
ATOM 2680 N N . GLU A 1 333 ? -23.700 4.790 -6.620 1.00 87.12 333 GLU A N 1
ATOM 2681 C CA . GLU A 1 333 ? -22.959 5.048 -7.856 1.00 87.12 333 GLU A CA 1
ATOM 2682 C C . GLU A 1 333 ? -21.484 5.381 -7.582 1.00 87.12 333 GLU A C 1
ATOM 2684 O O . GLU A 1 333 ? -21.110 5.903 -6.527 1.00 87.12 333 GLU A O 1
ATOM 2689 N N . PHE A 1 334 ? -20.609 5.056 -8.537 1.00 88.12 334 PHE A N 1
ATOM 2690 C CA . PHE A 1 334 ? -19.220 5.504 -8.473 1.00 88.12 334 PHE A CA 1
ATOM 2691 C C . PHE A 1 334 ? -19.129 6.985 -8.827 1.00 88.12 334 PHE A C 1
ATOM 2693 O O . PHE A 1 334 ? -19.764 7.411 -9.793 1.00 88.12 334 PHE A O 1
ATOM 2700 N N . PRO A 1 335 ? -18.323 7.769 -8.093 1.00 85.75 335 PRO A N 1
ATOM 2701 C CA . PRO A 1 335 ? -18.035 9.121 -8.522 1.00 85.75 335 PRO A CA 1
ATOM 2702 C C . PRO A 1 335 ? -17.254 9.094 -9.840 1.00 85.75 335 PRO A C 1
ATOM 2704 O O . PRO A 1 335 ? -16.425 8.210 -10.065 1.00 85.75 335 PRO A O 1
ATOM 2707 N N . THR A 1 336 ? -17.498 10.080 -10.701 1.00 90.75 336 THR A N 1
ATOM 2708 C CA . THR A 1 336 ? -16.752 10.248 -11.952 1.00 90.75 336 THR A CA 1
ATOM 2709 C C . THR A 1 336 ? -15.292 10.591 -11.636 1.00 90.75 336 THR A C 1
ATOM 2711 O O . THR A 1 336 ? -15.045 11.605 -10.972 1.00 90.75 336 THR A O 1
ATOM 2714 N N . PRO A 1 337 ? -14.316 9.791 -12.102 1.00 93.31 337 PRO A N 1
ATOM 2715 C CA . PRO A 1 337 ? -12.905 10.137 -11.980 1.00 93.31 337 PRO A CA 1
ATOM 2716 C C . PRO A 1 337 ? -12.580 11.421 -12.753 1.00 93.31 337 PRO A C 1
ATOM 2718 O O . PRO A 1 337 ? -13.147 11.668 -13.816 1.00 93.31 337 PRO A O 1
ATOM 2721 N N . THR A 1 338 ? -11.658 12.224 -12.231 1.00 93.88 338 THR A N 1
ATOM 2722 C CA . THR A 1 338 ? -11.219 13.492 -12.834 1.00 93.88 338 THR A CA 1
ATOM 2723 C C . THR A 1 338 ? -9.939 13.357 -13.657 1.00 93.88 338 THR A C 1
ATOM 2725 O O . THR A 1 338 ? -9.567 14.299 -14.351 1.00 93.88 338 THR A O 1
ATOM 2728 N N . VAL A 1 339 ? -9.273 12.200 -13.602 1.00 92.81 339 VAL A N 1
ATOM 2729 C CA . VAL A 1 339 ? -8.057 11.916 -14.378 1.00 92.81 339 VAL A CA 1
ATOM 2730 C C . VAL A 1 339 ? -8.209 10.661 -15.223 1.00 92.81 339 VAL A C 1
ATOM 2732 O O . VAL A 1 339 ? -9.011 9.770 -14.922 1.00 92.81 339 VAL A O 1
ATOM 2735 N N . GLU A 1 340 ? -7.407 10.559 -16.279 1.00 91.44 340 GLU A N 1
ATOM 2736 C CA . GLU A 1 340 ? -7.318 9.335 -17.068 1.00 91.44 340 GLU A CA 1
ATOM 2737 C C . GLU A 1 340 ? -6.553 8.224 -16.345 1.00 91.44 340 GLU A C 1
ATOM 2739 O O . GLU A 1 340 ? -5.740 8.464 -15.452 1.00 91.44 340 GLU A O 1
ATOM 2744 N N . ARG A 1 341 ? -6.839 6.968 -16.704 1.00 90.81 341 ARG A N 1
ATOM 2745 C CA . ARG A 1 341 ? -6.093 5.828 -16.156 1.00 90.81 341 ARG A CA 1
ATOM 2746 C C . ARG A 1 341 ? -4.642 5.904 -16.631 1.00 90.81 341 ARG A C 1
ATOM 2748 O O . ARG A 1 341 ? -4.399 6.035 -17.825 1.00 90.81 341 ARG A O 1
ATOM 2755 N N . GLY A 1 342 ? -3.704 5.783 -15.694 1.00 86.12 342 GLY A N 1
ATOM 2756 C CA . GLY A 1 342 ? -2.276 5.951 -15.973 1.00 86.12 342 GLY A CA 1
ATOM 2757 C C . GLY A 1 342 ? -1.780 7.393 -15.837 1.00 86.12 342 GLY A C 1
ATOM 2758 O O . GLY A 1 342 ? -0.639 7.656 -16.195 1.00 86.12 342 GLY A O 1
ATOM 2759 N N . ALA A 1 343 ? -2.601 8.312 -15.312 1.00 87.00 343 ALA A N 1
ATOM 2760 C CA . ALA A 1 343 ? -2.141 9.647 -14.947 1.00 87.00 343 ALA A CA 1
ATOM 2761 C C . ALA A 1 343 ? -0.928 9.593 -13.996 1.00 87.00 343 ALA A C 1
ATOM 2763 O O . ALA A 1 343 ? -0.809 8.688 -13.160 1.00 87.00 343 ALA A O 1
ATOM 2764 N N . VAL A 1 344 ? -0.047 10.581 -14.158 1.00 84.94 344 VAL A N 1
ATOM 2765 C CA . VAL A 1 344 ? 1.180 10.786 -13.381 1.00 84.94 344 VAL A CA 1
ATOM 2766 C C . VAL A 1 344 ? 1.037 12.096 -12.623 1.00 84.94 344 VAL A C 1
ATOM 2768 O O . VAL A 1 344 ? 0.564 13.080 -13.182 1.00 84.94 344 VAL A O 1
ATOM 2771 N N . LEU A 1 345 ? 1.412 12.080 -11.355 1.00 83.00 345 LEU A N 1
ATOM 2772 C CA . LEU A 1 345 ? 1.263 13.153 -10.381 1.00 83.00 345 LEU A CA 1
ATOM 2773 C C . LEU A 1 345 ? 2.619 13.702 -9.915 1.00 83.00 345 LEU A C 1
ATOM 2775 O O . LEU A 1 345 ? 2.667 14.784 -9.329 1.00 83.00 345 LEU A O 1
ATOM 2779 N N . ALA A 1 346 ? 3.722 12.990 -10.175 1.00 74.88 346 ALA A N 1
ATOM 2780 C CA . ALA A 1 346 ? 5.066 13.543 -10.011 1.00 74.88 346 ALA A CA 1
ATOM 2781 C C . ALA A 1 346 ? 5.262 14.805 -10.871 1.00 74.88 346 ALA A C 1
ATOM 2783 O O . ALA A 1 346 ? 4.743 14.907 -11.983 1.00 74.88 346 ALA A O 1
ATOM 2784 N N . GLY A 1 347 ? 5.998 15.779 -10.331 1.00 61.16 347 GLY A N 1
ATOM 2785 C CA . GLY A 1 347 ? 6.279 17.052 -11.002 1.00 61.16 347 GLY A CA 1
ATOM 2786 C C . GLY A 1 347 ? 5.089 18.011 -11.162 1.00 61.16 347 GLY A C 1
ATOM 2787 O O . GLY A 1 347 ? 5.245 19.049 -11.800 1.00 61.16 347 GLY A O 1
ATOM 2788 N N . MET A 1 348 ? 3.905 17.714 -10.608 1.00 62.66 348 MET A N 1
ATOM 2789 C CA . MET A 1 348 ? 2.790 18.668 -10.610 1.00 62.66 348 MET A CA 1
ATOM 2790 C C . MET A 1 348 ? 3.052 19.807 -9.613 1.00 62.66 348 MET A C 1
ATOM 2792 O O . MET A 1 348 ? 2.969 19.614 -8.402 1.00 62.66 348 MET A O 1
ATOM 2796 N N . ASP A 1 349 ? 3.342 21.006 -10.125 1.00 47.56 349 ASP A N 1
ATOM 2797 C CA . ASP A 1 349 ? 3.437 22.222 -9.312 1.00 47.56 349 ASP A CA 1
ATOM 2798 C C . ASP A 1 349 ? 2.093 22.550 -8.641 1.00 47.56 349 ASP A C 1
ATOM 2800 O O . ASP A 1 349 ? 1.038 22.551 -9.287 1.00 47.56 349 ASP A O 1
ATOM 2804 N N . HIS A 1 350 ? 2.145 22.951 -7.365 1.00 46.72 350 HIS A N 1
ATOM 2805 C CA . HIS A 1 350 ? 0.986 23.381 -6.562 1.00 46.72 350 HIS A CA 1
ATOM 2806 C C . HIS A 1 350 ? 0.133 24.481 -7.238 1.00 46.72 350 HIS A C 1
ATOM 2808 O O . HIS A 1 350 ? -1.040 24.653 -6.912 1.00 46.72 350 HIS A O 1
ATOM 2814 N N . GLY A 1 351 ? 0.693 25.232 -8.195 1.00 36.81 351 GLY A N 1
ATOM 2815 C CA . GLY A 1 351 ? 0.002 26.309 -8.911 1.00 36.81 351 GLY A CA 1
ATOM 2816 C C . GLY A 1 351 ? -0.881 25.870 -10.090 1.00 36.81 351 GLY A C 1
ATOM 2817 O O . GLY A 1 351 ? -1.726 26.650 -10.526 1.00 36.81 351 GLY A O 1
ATOM 2818 N N . GLY A 1 352 ? -0.720 24.649 -10.614 1.00 32.94 352 GLY A N 1
ATOM 2819 C CA . GLY A 1 352 ? -1.367 24.217 -11.864 1.00 32.94 352 GLY A CA 1
ATOM 2820 C C . GLY A 1 352 ? -2.834 23.786 -11.739 1.00 32.94 352 GLY A C 1
ATOM 2821 O O . GLY A 1 352 ? -3.522 23.653 -12.749 1.00 32.94 352 GLY A O 1
ATOM 2822 N N . MET A 1 353 ? -3.333 23.576 -10.518 1.00 47.22 353 MET A N 1
ATOM 2823 C CA . MET A 1 353 ? -4.599 22.863 -10.281 1.00 47.22 353 MET A CA 1
ATOM 2824 C C . MET A 1 353 ? -5.716 23.723 -9.676 1.00 47.22 353 MET A C 1
ATOM 2826 O O . MET A 1 353 ? -6.778 23.202 -9.344 1.00 47.22 353 MET A O 1
ATOM 2830 N N . ALA A 1 354 ? -5.559 25.053 -9.638 1.00 39.34 354 ALA A N 1
ATOM 2831 C CA . ALA A 1 354 ? -6.630 25.981 -9.244 1.00 39.34 354 ALA A CA 1
ATOM 2832 C C . ALA A 1 354 ? -7.896 25.895 -10.137 1.00 39.34 354 ALA A C 1
ATOM 2834 O O . ALA A 1 354 ? -8.940 26.438 -9.780 1.00 39.34 354 ALA A O 1
ATOM 2835 N N . GLY A 1 355 ? -7.824 25.205 -11.285 1.00 34.31 355 GLY A N 1
ATOM 2836 C CA . GLY A 1 355 ? -8.961 24.924 -12.172 1.00 34.31 355 GLY A CA 1
ATOM 2837 C C . GLY A 1 355 ? -9.704 23.607 -11.897 1.00 34.31 355 GLY A C 1
ATOM 2838 O O . GLY A 1 355 ? -10.767 23.387 -12.473 1.00 34.31 355 GLY A O 1
ATOM 2839 N N . M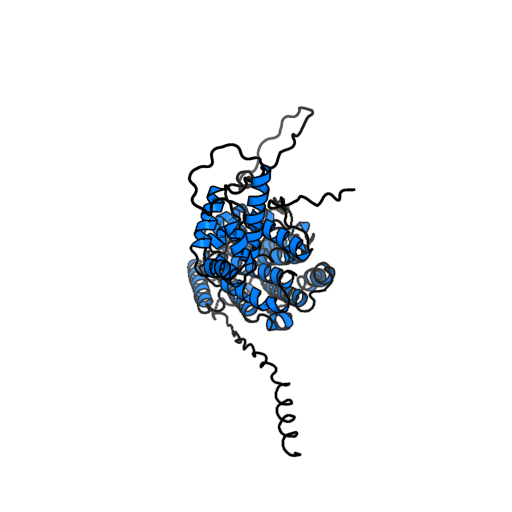ET A 1 356 ? -9.189 22.732 -11.027 1.00 42.97 356 MET A N 1
ATOM 2840 C CA . MET A 1 356 ? -9.852 21.481 -10.647 1.00 42.97 356 MET A CA 1
ATOM 2841 C C . MET A 1 356 ? -10.654 21.713 -9.368 1.00 42.97 356 MET A C 1
ATOM 2843 O O . MET A 1 356 ? -10.225 21.389 -8.264 1.00 42.97 356 MET A O 1
ATOM 2847 N N . SER A 1 357 ? -11.822 22.341 -9.511 1.00 38.50 357 SER A N 1
ATOM 2848 C CA . SER A 1 357 ? -12.742 22.570 -8.397 1.00 38.50 357 SER A CA 1
ATOM 2849 C C . SER A 1 357 ? -13.135 21.238 -7.753 1.00 38.50 357 SER A C 1
ATOM 2851 O O . SER A 1 357 ? -13.881 20.448 -8.338 1.00 38.50 357 SER A O 1
ATOM 2853 N N . GLY A 1 358 ? -12.636 21.001 -6.540 1.00 36.56 358 GLY A N 1
ATOM 2854 C CA . GLY A 1 358 ? -13.080 19.915 -5.683 1.00 36.56 358 GLY A CA 1
ATOM 2855 C C . GLY A 1 358 ? -14.567 20.068 -5.376 1.00 36.56 358 GLY A C 1
ATOM 2856 O O . GLY A 1 358 ? -14.999 21.086 -4.835 1.00 36.56 358 GLY A O 1
ATOM 2857 N N . GLY A 1 359 ? -15.355 19.051 -5.724 1.00 33.06 359 GLY A N 1
ATOM 2858 C CA . GLY A 1 359 ? -16.721 18.896 -5.236 1.00 33.06 359 GLY A CA 1
ATOM 2859 C C . GLY A 1 359 ? -16.688 18.615 -3.738 1.00 33.06 359 GLY A C 1
ATOM 2860 O O . GLY A 1 359 ? -16.656 17.460 -3.320 1.00 33.06 359 GLY A O 1
ATOM 2861 N N . GLY A 1 360 ? -16.626 19.681 -2.943 1.00 30.45 360 GLY A N 1
ATOM 2862 C CA . GLY A 1 360 ? -16.775 19.632 -1.498 1.00 30.45 360 GLY A CA 1
ATOM 2863 C C . GLY A 1 360 ? -18.198 19.241 -1.110 1.00 30.45 360 GLY A C 1
ATOM 2864 O O . GLY A 1 360 ? -19.172 19.624 -1.756 1.00 30.45 360 GLY A O 1
ATOM 2865 N N . ALA A 1 361 ? -18.294 18.454 -0.045 1.00 37.22 361 ALA A N 1
ATOM 2866 C CA . ALA A 1 361 ? -19.537 18.020 0.562 1.00 37.22 361 ALA A CA 1
ATOM 2867 C C . 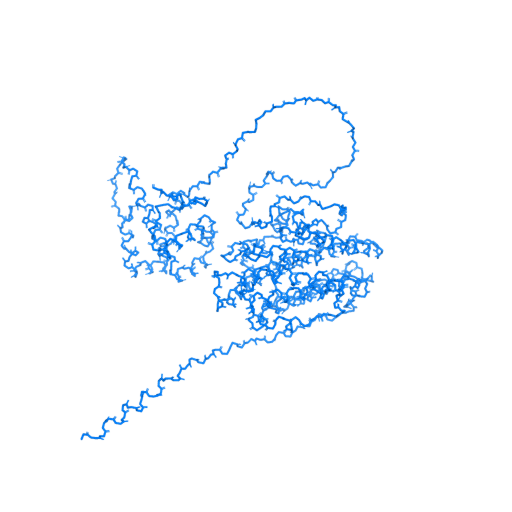ALA A 1 361 ? -20.411 19.213 0.991 1.00 37.22 361 ALA A C 1
ATOM 2869 O O . ALA A 1 361 ? -19.970 20.063 1.763 1.00 37.22 361 ALA A O 1
ATOM 2870 N N . GLY A 1 362 ? -21.666 19.215 0.537 1.00 35.03 362 GLY A N 1
ATOM 2871 C CA . GLY A 1 362 ? -22.731 20.068 1.062 1.00 35.03 362 GLY A CA 1
ATOM 2872 C C . GLY A 1 362 ? -23.558 20.760 -0.014 1.00 35.03 362 GLY A C 1
ATOM 2873 O O . GLY A 1 362 ? -23.325 21.929 -0.276 1.00 35.03 362 GLY A O 1
ATOM 2874 N N . ASP A 1 363 ? -24.540 20.063 -0.597 1.00 29.12 363 ASP A N 1
ATOM 2875 C CA . ASP A 1 363 ? -25.862 20.663 -0.833 1.00 29.12 363 ASP A CA 1
ATOM 2876 C C . ASP A 1 363 ? -26.905 19.617 -1.269 1.00 29.12 363 ASP A C 1
ATOM 2878 O O . ASP A 1 363 ? -26.668 18.769 -2.126 1.00 29.12 363 ASP A O 1
ATOM 2882 N N . MET A 1 364 ? -28.079 19.683 -0.645 1.00 28.81 364 MET A N 1
ATOM 2883 C CA . MET A 1 364 ? -29.304 18.917 -0.922 1.00 28.81 364 MET A CA 1
ATOM 2884 C C . MET A 1 364 ? -30.492 19.896 -0.757 1.00 28.81 364 MET A C 1
ATOM 2886 O O . MET A 1 364 ? -30.362 20.895 -0.053 1.00 28.81 364 MET A O 1
ATOM 2890 N N . PRO A 1 365 ? -31.657 19.667 -1.388 1.00 38.41 365 PRO A N 1
ATOM 2891 C CA . PRO A 1 365 ? -32.036 20.356 -2.623 1.00 38.41 365 PRO A CA 1
ATOM 2892 C C . PRO A 1 365 ? -33.239 21.305 -2.463 1.00 38.41 365 PRO A C 1
ATOM 2894 O O . PRO A 1 365 ? -34.082 21.124 -1.585 1.00 38.41 365 PRO A O 1
ATOM 2897 N N . GLY A 1 366 ? -33.415 22.241 -3.403 1.00 26.52 366 GLY A N 1
ATOM 2898 C CA . GLY A 1 366 ? -34.689 22.954 -3.531 1.00 26.52 366 GLY A CA 1
ATOM 2899 C C . GLY A 1 366 ? -34.761 24.004 -4.639 1.00 26.52 366 GLY A C 1
ATOM 2900 O O . GLY A 1 366 ? -34.403 25.147 -4.403 1.00 26.52 366 GLY A O 1
ATOM 2901 N N . MET A 1 367 ? -35.289 23.623 -5.810 1.00 29.36 367 MET A N 1
ATOM 2902 C CA . MET A 1 367 ? -36.314 24.338 -6.608 1.00 29.36 367 MET A CA 1
ATOM 2903 C C . MET A 1 367 ? -36.267 23.936 -8.091 1.00 29.36 367 MET A C 1
ATOM 2905 O O . MET A 1 367 ? -35.209 23.798 -8.694 1.00 29.36 367 MET A O 1
ATOM 2909 N N . ALA A 1 368 ? -37.458 23.742 -8.658 1.00 29.34 368 ALA A N 1
ATOM 2910 C CA . ALA A 1 368 ? -37.720 23.416 -10.059 1.00 29.34 368 ALA A CA 1
ATOM 2911 C C . ALA A 1 368 ? -37.481 24.624 -11.008 1.00 29.34 368 ALA A C 1
ATOM 2913 O O . ALA A 1 368 ? -37.416 25.761 -10.535 1.00 29.34 368 ALA A O 1
ATOM 2914 N N . PRO A 1 369 ? -37.363 24.407 -12.336 1.00 36.03 369 PRO A N 1
ATOM 2915 C CA . PRO A 1 369 ? -36.746 25.354 -13.269 1.00 36.03 369 PRO A CA 1
ATOM 2916 C C . PRO A 1 369 ? -37.766 26.266 -13.973 1.00 36.03 369 PRO A C 1
ATOM 2918 O O . PRO A 1 369 ? -38.963 25.968 -13.973 1.00 36.03 369 PRO A O 1
ATOM 2921 N N . PRO A 1 370 ? -37.300 27.281 -14.726 1.00 31.42 370 PRO A N 1
ATOM 2922 C CA . PRO A 1 370 ? -37.988 27.702 -15.932 1.00 31.42 370 PRO A CA 1
ATOM 2923 C C . PRO A 1 370 ? -37.185 27.377 -17.197 1.00 31.42 370 PRO A C 1
ATOM 2925 O O . PRO A 1 370 ? -35.957 27.328 -17.220 1.00 31.42 370 PRO A O 1
ATOM 2928 N N . ALA A 1 371 ? -37.955 27.123 -18.247 1.00 29.59 371 ALA A N 1
ATOM 2929 C CA . ALA A 1 371 ? -37.541 26.667 -19.556 1.00 29.59 371 ALA A CA 1
ATOM 2930 C C . ALA A 1 371 ? -37.017 27.785 -20.474 1.00 29.59 371 ALA A C 1
ATOM 2932 O O . ALA A 1 371 ? -37.484 28.920 -20.406 1.00 29.59 371 ALA A O 1
ATOM 2933 N N . GLY A 1 372 ? -36.179 27.360 -21.428 1.00 29.34 372 GLY A N 1
ATOM 2934 C CA . GLY A 1 372 ? -36.011 27.953 -22.758 1.00 29.34 372 GLY A CA 1
ATOM 2935 C C . GLY A 1 372 ? -34.883 28.972 -22.883 1.00 29.34 372 GLY A C 1
ATOM 2936 O O . GLY A 1 372 ? -34.969 30.012 -22.252 1.00 29.34 372 GLY A O 1
ATOM 2937 N N . VAL A 1 373 ? -33.873 28.681 -23.720 1.00 31.05 373 VAL A N 1
ATOM 2938 C CA . VAL A 1 373 ? -33.550 29.391 -24.982 1.00 31.05 373 VAL A CA 1
ATOM 2939 C C . VAL A 1 373 ? -32.625 28.492 -25.829 1.00 31.05 373 VAL A C 1
ATOM 2941 O O . VAL A 1 373 ? -31.726 27.836 -25.308 1.00 31.05 373 VAL A O 1
ATOM 2944 N N . ASP A 1 374 ? -32.893 28.462 -27.133 1.00 29.11 374 ASP A N 1
ATOM 2945 C CA . ASP A 1 374 ? -32.165 27.781 -28.203 1.00 29.11 374 ASP A CA 1
ATOM 2946 C C . ASP A 1 374 ? -30.760 28.350 -28.527 1.00 29.11 374 ASP A C 1
ATOM 2948 O O . ASP A 1 374 ? -30.518 29.550 -28.442 1.00 29.11 374 ASP A O 1
ATOM 2952 N N . ALA A 1 375 ? -29.929 27.452 -29.076 1.00 29.27 375 ALA A N 1
ATOM 2953 C CA . ALA A 1 375 ? -29.052 27.617 -30.249 1.00 29.27 375 ALA A CA 1
ATOM 2954 C C . ALA A 1 375 ? -27.689 28.367 -30.208 1.00 29.27 375 ALA A C 1
ATOM 2956 O O . ALA A 1 375 ? -27.588 29.562 -29.969 1.00 29.27 375 ALA A O 1
ATOM 2957 N N . HIS A 1 376 ? -26.691 27.611 -30.707 1.00 30.42 376 HIS A N 1
ATOM 2958 C CA . HIS A 1 376 ? -25.507 27.965 -31.516 1.00 30.42 376 HIS A CA 1
ATOM 2959 C C . HIS A 1 376 ? -24.369 28.838 -30.940 1.00 30.42 376 HIS A C 1
ATOM 2961 O O . HIS A 1 376 ? -24.527 30.034 -30.743 1.00 30.42 376 HIS A O 1
ATOM 2967 N N . ALA A 1 377 ? -23.157 28.253 -30.907 1.00 27.19 377 ALA A N 1
ATOM 2968 C CA . ALA A 1 377 ? -21.990 28.609 -31.748 1.00 27.19 377 ALA A CA 1
ATOM 2969 C C . ALA A 1 377 ? -20.638 28.549 -30.997 1.00 27.19 377 ALA A C 1
ATOM 2971 O O . ALA A 1 377 ? -20.482 29.153 -29.947 1.00 27.19 377 ALA A O 1
ATOM 2972 N N . GLY A 1 378 ? -19.653 27.880 -31.615 1.00 28.11 378 GLY A N 1
ATOM 2973 C CA . GLY A 1 378 ? -18.217 28.189 -31.518 1.00 28.11 378 GLY A CA 1
ATOM 2974 C C . GLY A 1 378 ? -17.511 27.957 -30.179 1.00 28.11 378 GLY A C 1
ATOM 2975 O O . GLY A 1 378 ? -17.428 28.860 -29.357 1.00 28.11 378 GLY A O 1
ATOM 2976 N N . MET A 1 379 ? -16.878 26.792 -30.018 1.00 28.73 379 MET A N 1
ATOM 2977 C CA . MET A 1 379 ? -15.766 26.637 -29.070 1.00 28.73 379 MET A CA 1
ATOM 2978 C C . MET A 1 379 ? -14.473 27.127 -29.748 1.00 28.73 379 MET A C 1
ATOM 2980 O O . MET A 1 379 ? -14.177 26.644 -30.844 1.00 28.73 379 MET A O 1
ATOM 2984 N N . PRO A 1 380 ? -13.716 28.071 -29.159 1.00 31.84 380 PRO A N 1
ATOM 2985 C CA . PRO A 1 380 ? -12.377 28.405 -29.627 1.00 31.84 380 PRO A CA 1
ATOM 2986 C C . PRO A 1 380 ? -11.376 27.318 -29.205 1.00 31.84 380 PRO A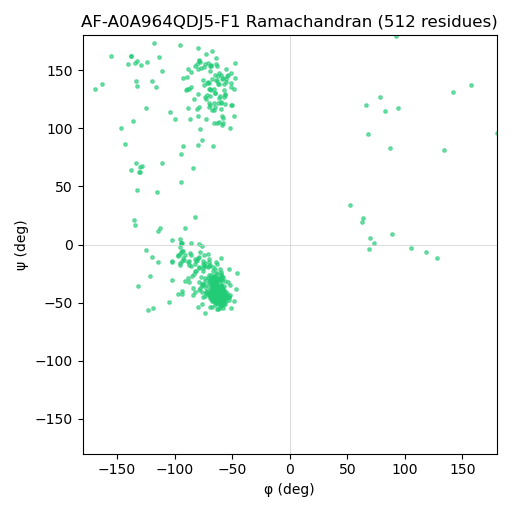 C 1
ATOM 2988 O O . PRO A 1 380 ? -11.456 26.774 -28.103 1.00 31.84 380 PRO A O 1
ATOM 2991 N N . GLU A 1 381 ? -10.438 27.015 -30.101 1.00 29.14 381 GLU A N 1
ATOM 2992 C CA . GLU A 1 381 ? -9.200 26.281 -29.819 1.00 29.14 381 GLU A CA 1
ATOM 2993 C C . GLU A 1 381 ? -8.496 26.925 -28.613 1.00 29.14 381 GLU A C 1
ATOM 2995 O O . GLU A 1 381 ? -8.173 28.113 -28.644 1.00 29.14 381 GLU A O 1
ATOM 3000 N N . MET A 1 382 ? -8.293 26.164 -27.533 1.00 28.67 382 MET A N 1
ATOM 3001 C CA . MET A 1 382 ? -7.437 26.591 -26.428 1.00 28.67 382 MET A CA 1
ATOM 3002 C C . MET A 1 382 ? -5.996 26.195 -26.746 1.00 28.67 382 MET A C 1
ATOM 3004 O O . MET A 1 382 ? -5.651 25.015 -26.710 1.00 28.67 382 MET A O 1
ATOM 3008 N N . ASP A 1 383 ? -5.174 27.199 -27.057 1.00 29.50 383 ASP A N 1
ATOM 3009 C CA . ASP A 1 383 ? -3.718 27.084 -27.102 1.00 29.50 383 ASP A CA 1
ATOM 3010 C C . ASP A 1 383 ? -3.196 26.668 -25.721 1.00 29.50 383 ASP A C 1
ATOM 3012 O O . ASP A 1 383 ? -3.427 27.340 -24.711 1.00 29.50 383 ASP A O 1
ATOM 3016 N N . MET A 1 384 ? -2.478 25.547 -25.681 1.00 28.81 384 MET A N 1
ATOM 3017 C CA . MET A 1 384 ? -1.734 25.119 -24.500 1.00 28.81 384 MET A CA 1
ATOM 3018 C C . MET A 1 384 ? -0.548 26.074 -24.288 1.00 28.81 384 MET A C 1
ATOM 3020 O O . MET A 1 384 ? 0.178 26.353 -25.247 1.00 28.81 384 MET A O 1
ATOM 3024 N N . PRO A 1 385 ? -0.293 26.560 -23.061 1.00 30.77 385 PRO A N 1
ATOM 3025 C CA . PRO A 1 385 ? 0.867 27.398 -22.799 1.00 30.77 385 PRO A CA 1
ATOM 3026 C C . PRO A 1 385 ? 2.155 26.596 -23.026 1.00 30.77 385 PRO A C 1
ATOM 3028 O O . PRO A 1 385 ? 2.416 25.593 -22.362 1.00 30.77 385 PRO A O 1
ATOM 3031 N N . VAL A 1 386 ? 2.967 27.056 -23.979 1.00 35.00 386 VAL A N 1
ATOM 3032 C CA . VAL A 1 386 ? 4.352 26.612 -24.167 1.00 35.00 386 VAL A CA 1
ATOM 3033 C C . VAL A 1 386 ? 5.128 26.990 -22.906 1.00 35.00 386 VAL A C 1
ATOM 3035 O O . VAL A 1 386 ? 5.161 28.164 -22.535 1.00 35.00 386 VAL A O 1
ATOM 3038 N N . GLN A 1 387 ? 5.727 26.009 -22.227 1.00 41.12 387 GLN A N 1
ATOM 3039 C CA . GLN A 1 387 ? 6.594 26.295 -21.085 1.00 41.12 387 GLN A CA 1
ATOM 3040 C C . GLN A 1 387 ? 7.798 27.143 -21.532 1.00 41.12 387 GLN A C 1
ATOM 3042 O O . GLN A 1 387 ? 8.357 26.883 -22.603 1.00 41.12 387 GLN A O 1
ATOM 3047 N N . PRO A 1 388 ? 8.202 28.163 -20.754 1.00 39.66 388 PRO A N 1
ATOM 3048 C CA . PRO A 1 388 ? 9.356 28.977 -21.102 1.00 39.66 388 PRO A CA 1
ATOM 3049 C C . PRO A 1 388 ? 10.630 28.126 -21.049 1.00 39.66 388 PRO A C 1
ATOM 3051 O O . PRO A 1 388 ? 10.855 27.379 -20.100 1.00 39.66 388 PRO A O 1
ATOM 3054 N N . ALA A 1 389 ? 11.465 28.240 -22.082 1.00 50.28 389 ALA A N 1
ATOM 3055 C CA . ALA A 1 389 ? 12.811 27.680 -22.064 1.00 50.28 389 ALA A CA 1
ATOM 3056 C C . ALA A 1 389 ? 13.624 28.302 -20.913 1.00 50.28 389 ALA A C 1
ATOM 3058 O O . ALA A 1 389 ? 13.456 29.489 -20.626 1.00 50.28 389 ALA A O 1
ATOM 3059 N N . MET A 1 390 ? 14.518 27.518 -20.294 1.00 52.12 390 MET A N 1
ATOM 3060 C CA . MET A 1 390 ? 15.492 28.029 -19.319 1.00 52.12 390 MET A CA 1
ATOM 3061 C C . MET A 1 390 ? 16.203 29.267 -19.871 1.00 52.12 390 MET A C 1
ATOM 3063 O O . MET A 1 390 ? 16.676 29.273 -21.013 1.00 52.12 390 MET A O 1
ATOM 3067 N N . SER A 1 391 ? 16.306 30.309 -19.052 1.00 65.12 391 SER A N 1
ATOM 3068 C CA . SER A 1 391 ? 17.049 31.511 -19.409 1.00 65.12 391 SER A CA 1
ATOM 3069 C C . SER A 1 391 ? 18.556 31.223 -19.483 1.00 65.12 391 SER A C 1
ATOM 3071 O O . SER A 1 391 ? 19.087 30.332 -18.816 1.00 65.12 391 SER A O 1
ATOM 3073 N N . MET A 1 392 ? 19.281 32.011 -20.282 1.00 54.38 392 MET A N 1
ATOM 3074 C CA . MET A 1 392 ? 20.747 31.924 -20.368 1.00 54.38 392 MET A CA 1
ATOM 3075 C C . MET A 1 392 ? 21.420 32.166 -19.002 1.00 54.38 392 MET A C 1
ATOM 3077 O O . MET A 1 392 ? 22.465 31.589 -18.716 1.00 54.38 392 MET A O 1
ATOM 3081 N N . GLU A 1 393 ? 20.811 32.987 -18.142 1.00 56.56 393 GLU A N 1
ATOM 3082 C CA . GLU A 1 393 ? 21.306 33.279 -16.792 1.00 56.56 393 GLU A CA 1
ATOM 3083 C C . GLU A 1 393 ? 21.236 32.044 -15.881 1.00 56.56 393 GLU A C 1
ATOM 3085 O O . GLU A 1 393 ? 22.216 31.707 -15.216 1.00 56.56 393 GLU A O 1
ATOM 3090 N N . GLU A 1 394 ? 20.126 31.304 -15.923 1.00 57.56 394 GLU A N 1
ATOM 3091 C CA . GLU A 1 394 ? 19.978 30.035 -15.200 1.00 57.56 394 GLU A CA 1
ATOM 3092 C C . GLU A 1 394 ? 20.967 28.984 -15.712 1.00 57.56 394 GLU A C 1
ATOM 3094 O O . GLU A 1 394 ? 21.597 28.280 -14.923 1.00 57.56 394 GLU A O 1
ATOM 3099 N N . MET A 1 395 ? 21.173 28.920 -17.029 1.00 57.75 395 MET A N 1
ATOM 3100 C CA . MET A 1 395 ? 22.123 27.993 -17.646 1.00 57.75 395 MET A CA 1
ATOM 3101 C C . MET A 1 395 ? 23.575 28.284 -17.221 1.00 57.75 395 MET A C 1
ATOM 3103 O O . MET A 1 395 ? 24.336 27.362 -16.916 1.00 57.75 395 MET A O 1
ATOM 3107 N N . MET A 1 396 ? 23.949 29.564 -17.125 1.00 61.47 396 MET A N 1
ATOM 3108 C CA . MET A 1 396 ? 25.268 29.987 -16.643 1.00 61.47 396 MET A CA 1
ATOM 3109 C C . MET A 1 396 ? 25.457 29.720 -15.145 1.00 61.47 396 MET A C 1
ATOM 3111 O O . MET A 1 396 ? 26.527 29.264 -14.746 1.00 61.47 396 MET A O 1
ATOM 3115 N N . ALA A 1 397 ? 24.423 29.914 -14.321 1.00 66.00 397 ALA A N 1
ATOM 3116 C CA . ALA A 1 397 ? 24.475 29.580 -12.896 1.00 66.00 397 ALA A CA 1
ATOM 3117 C C . ALA A 1 397 ? 24.672 28.070 -12.659 1.00 66.00 397 ALA A C 1
ATOM 3119 O O . ALA A 1 397 ? 25.424 27.663 -11.767 1.00 66.00 397 ALA A O 1
ATOM 3120 N N . VAL A 1 398 ? 24.036 27.229 -13.482 1.00 61.91 398 VAL A N 1
ATOM 3121 C CA . VAL A 1 398 ? 24.242 25.771 -13.481 1.00 61.91 398 VAL A CA 1
ATOM 3122 C C . VAL A 1 398 ? 25.679 25.434 -13.868 1.00 61.91 398 VAL A C 1
ATOM 3124 O O . VAL A 1 398 ? 26.351 24.689 -13.152 1.00 61.91 398 VAL A O 1
ATOM 3127 N N . TYR A 1 399 ? 26.181 26.032 -14.948 1.00 69.50 399 TYR A N 1
ATOM 3128 C CA . TYR A 1 399 ? 27.554 25.839 -15.399 1.00 69.50 399 TYR A CA 1
ATOM 3129 C C . TYR A 1 399 ? 28.582 26.224 -14.321 1.00 69.50 399 TYR A C 1
ATOM 3131 O O . TYR A 1 399 ? 29.473 25.433 -14.016 1.00 69.50 399 TYR A O 1
ATOM 3139 N N . GLU A 1 400 ? 28.450 27.389 -13.682 1.00 71.00 400 GLU A N 1
ATOM 3140 C CA . GLU A 1 400 ? 29.374 27.834 -12.628 1.00 71.00 400 GLU A CA 1
ATOM 3141 C C . GLU A 1 400 ? 29.417 26.871 -11.435 1.00 71.00 400 GLU A C 1
ATOM 3143 O O . GLU A 1 400 ? 30.494 26.570 -10.914 1.00 71.00 400 GLU A O 1
ATOM 3148 N N . ARG A 1 401 ? 28.263 26.330 -11.031 1.00 70.06 401 ARG A N 1
ATOM 3149 C CA . ARG A 1 401 ? 28.165 25.350 -9.938 1.00 70.06 401 ARG A CA 1
ATOM 3150 C C . ARG A 1 401 ? 28.765 24.002 -10.313 1.00 70.06 401 ARG A C 1
ATOM 3152 O O . ARG A 1 401 ? 29.525 23.440 -9.527 1.00 70.06 401 ARG A O 1
ATOM 3159 N N . MET A 1 402 ? 28.495 23.515 -11.523 1.00 70.50 402 MET A N 1
ATOM 3160 C CA . MET A 1 402 ? 29.123 22.299 -12.049 1.00 70.50 402 MET A CA 1
ATOM 3161 C C . MET A 1 402 ? 30.648 22.448 -12.092 1.00 70.50 402 MET A C 1
ATOM 3163 O O . MET A 1 402 ? 31.376 21.544 -11.692 1.00 70.50 402 MET A O 1
ATOM 3167 N N . MET A 1 403 ? 31.143 23.622 -12.485 1.00 79.00 403 MET A N 1
ATOM 3168 C CA . MET A 1 403 ? 32.573 23.927 -12.506 1.00 79.00 403 MET A CA 1
ATOM 3169 C C . MET A 1 403 ? 33.175 24.183 -11.117 1.00 79.00 403 MET A C 1
ATOM 3171 O O . MET A 1 403 ? 34.398 24.160 -10.979 1.00 79.00 403 MET A O 1
ATOM 3175 N N . ALA A 1 404 ? 32.375 24.397 -10.072 1.00 76.44 404 ALA A N 1
ATOM 3176 C CA . ALA A 1 404 ? 32.871 24.471 -8.699 1.00 76.44 404 ALA A CA 1
ATOM 3177 C C . ALA A 1 404 ? 33.188 23.075 -8.127 1.00 76.44 404 ALA A C 1
ATOM 3179 O O . ALA A 1 404 ? 34.111 22.934 -7.311 1.00 76.44 404 ALA A O 1
ATOM 3180 N N . ASP A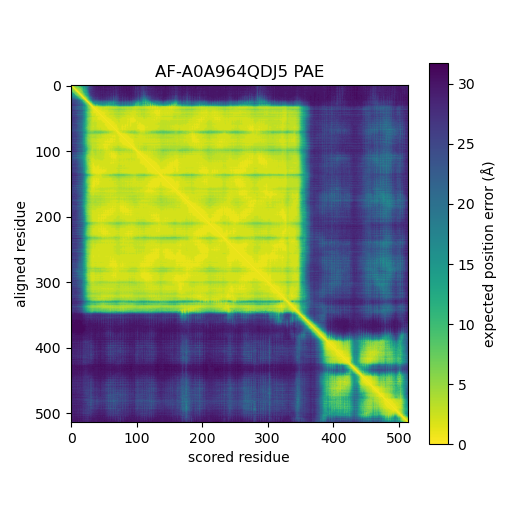 1 405 ? 32.504 22.028 -8.597 1.00 80.06 405 ASP A N 1
ATOM 3181 C CA . ASP A 1 405 ? 32.691 20.662 -8.112 1.00 80.06 405 ASP A CA 1
ATOM 3182 C C . ASP A 1 405 ? 34.035 20.058 -8.590 1.00 80.06 405 ASP A C 1
ATOM 3184 O O . ASP A 1 405 ? 34.371 20.127 -9.777 1.00 80.06 405 ASP A O 1
ATOM 3188 N N . PRO A 1 406 ? 34.868 19.507 -7.683 1.00 75.44 406 PRO A N 1
ATOM 3189 C CA . PRO A 1 406 ? 36.187 18.988 -8.039 1.00 75.44 406 PRO A CA 1
ATOM 3190 C C . PRO A 1 406 ? 36.137 17.718 -8.899 1.00 75.44 406 PRO A C 1
ATOM 3192 O O . PRO A 1 406 ? 37.022 17.556 -9.733 1.00 75.44 406 PRO A O 1
ATOM 3195 N N . VAL A 1 407 ? 35.120 16.861 -8.752 1.00 76.12 407 VAL A N 1
ATOM 3196 C CA . VAL A 1 407 ? 34.971 15.620 -9.537 1.00 76.12 407 VAL A CA 1
ATOM 3197 C C . VAL A 1 407 ? 34.551 15.954 -10.962 1.00 76.12 407 VAL A C 1
ATOM 3199 O O . VAL A 1 407 ? 35.139 15.459 -11.921 1.00 76.12 407 VAL A O 1
ATOM 3202 N N . ILE A 1 408 ? 33.591 16.868 -11.109 1.00 77.88 408 ILE A N 1
ATOM 3203 C CA . ILE A 1 408 ? 33.151 17.365 -12.418 1.00 77.88 408 ILE A CA 1
ATOM 3204 C C . ILE A 1 408 ? 34.309 18.082 -13.128 1.00 77.88 408 ILE A C 1
ATOM 3206 O O . ILE A 1 408 ? 34.583 17.817 -14.302 1.00 77.88 408 ILE A O 1
ATOM 3210 N N . ARG A 1 409 ? 35.068 18.924 -12.412 1.00 85.31 409 ARG A N 1
ATOM 3211 C CA . ARG A 1 409 ? 36.285 19.552 -12.952 1.00 85.31 409 ARG A CA 1
ATOM 3212 C C . ARG A 1 409 ? 37.346 18.544 -13.358 1.00 85.31 409 ARG A C 1
ATOM 3214 O O . ARG A 1 409 ? 37.960 18.724 -14.406 1.00 85.31 409 ARG A O 1
ATOM 3221 N N . GLU A 1 410 ? 37.594 17.522 -12.548 1.00 79.88 410 GLU A N 1
ATOM 3222 C CA . GLU A 1 410 ? 38.569 16.477 -12.857 1.00 79.88 410 GLU A CA 1
ATOM 3223 C C . GLU A 1 410 ? 38.145 15.680 -14.093 1.00 79.88 410 GLU A C 1
ATOM 3225 O O . GLU A 1 410 ? 38.969 15.452 -14.984 1.00 79.88 410 GLU A O 1
ATOM 3230 N N . ARG A 1 411 ? 36.855 15.348 -14.218 1.00 83.69 411 ARG A N 1
ATOM 3231 C CA . ARG A 1 411 ? 36.313 14.695 -15.412 1.00 83.69 411 ARG A CA 1
ATOM 3232 C C . ARG A 1 411 ? 36.552 15.534 -16.660 1.00 83.69 411 ARG A C 1
ATOM 3234 O O . ARG A 1 411 ? 37.137 15.059 -17.631 1.00 83.69 411 ARG A O 1
ATOM 3241 N N . ILE A 1 412 ? 36.167 16.803 -16.618 1.00 82.69 412 ILE A N 1
ATOM 3242 C CA . ILE A 1 412 ? 36.395 17.738 -17.719 1.00 82.69 412 ILE A CA 1
ATOM 3243 C C . ILE A 1 412 ? 37.892 17.843 -18.030 1.00 82.69 412 ILE A C 1
ATOM 3245 O O . ILE A 1 412 ? 38.292 17.776 -19.188 1.00 82.69 412 ILE A O 1
ATOM 3249 N N . ALA A 1 413 ? 38.742 17.986 -17.011 1.00 79.19 413 ALA A N 1
ATOM 3250 C CA . ALA A 1 413 ? 40.180 18.173 -17.174 1.00 79.19 413 ALA A CA 1
ATOM 3251 C C . ALA A 1 413 ? 40.903 16.935 -17.723 1.00 79.19 413 ALA A C 1
ATOM 3253 O O . ALA A 1 413 ? 41.956 17.077 -18.349 1.00 79.19 413 ALA A O 1
ATOM 3254 N N . THR A 1 414 ? 40.369 15.736 -17.505 1.00 79.12 414 THR A N 1
ATOM 3255 C CA . THR A 1 414 ? 40.950 14.475 -17.985 1.00 79.12 414 THR A CA 1
ATOM 3256 C C . THR A 1 414 ? 40.408 14.089 -19.359 1.00 79.12 414 THR A C 1
ATOM 3258 O O . THR A 1 414 ? 41.167 13.607 -20.203 1.00 79.12 414 THR A O 1
ATOM 3261 N N . ASP A 1 415 ? 39.165 14.439 -19.668 1.00 78.50 415 ASP A N 1
ATOM 3262 C CA . ASP A 1 415 ? 38.531 14.178 -20.954 1.00 78.50 415 ASP A CA 1
ATOM 3263 C C . ASP A 1 415 ? 38.959 15.215 -22.015 1.00 78.50 415 ASP A C 1
ATOM 3265 O O . ASP A 1 415 ? 38.777 16.429 -21.888 1.00 78.50 415 ASP A O 1
ATOM 3269 N N . THR A 1 416 ? 39.636 14.747 -23.066 1.00 69.06 416 THR A N 1
ATOM 3270 C CA . THR A 1 416 ? 40.141 15.623 -24.143 1.00 69.06 416 THR A CA 1
ATOM 3271 C C . THR A 1 416 ? 39.030 16.195 -25.023 1.00 69.06 416 THR A C 1
ATOM 3273 O O . THR A 1 416 ? 39.209 17.287 -25.568 1.00 69.06 416 THR A O 1
ATOM 3276 N N . VAL A 1 417 ? 37.888 15.505 -25.119 1.00 71.19 417 VAL A N 1
ATOM 3277 C CA . VAL A 1 417 ? 36.719 15.944 -25.885 1.00 71.19 417 VAL A CA 1
ATOM 3278 C C . VAL A 1 417 ? 35.998 17.038 -25.107 1.00 71.19 417 VAL A C 1
ATOM 3280 O O . VAL A 1 417 ? 35.849 18.137 -25.637 1.00 71.19 417 VAL A O 1
ATOM 3283 N N . LEU A 1 418 ? 35.688 16.817 -23.823 1.00 75.25 418 LEU A N 1
ATOM 3284 C CA . LEU A 1 418 ? 35.055 17.835 -22.967 1.00 75.25 418 LEU A CA 1
ATOM 3285 C C . LEU A 1 418 ? 35.900 19.114 -22.863 1.00 75.25 418 LEU A C 1
ATOM 3287 O O . LEU A 1 418 ? 35.375 20.222 -22.982 1.00 75.25 418 LEU A O 1
ATOM 3291 N N . ARG A 1 419 ? 37.230 18.987 -22.739 1.00 79.81 419 ARG A N 1
ATOM 3292 C CA . ARG A 1 419 ? 38.149 20.140 -22.816 1.00 79.81 419 ARG A CA 1
ATOM 3293 C C . ARG A 1 419 ? 38.103 20.861 -24.156 1.00 79.81 419 ARG A C 1
ATOM 3295 O O . ARG A 1 419 ? 38.233 22.084 -24.188 1.00 79.81 419 ARG A O 1
ATOM 3302 N N . GLY A 1 420 ? 37.999 20.118 -25.255 1.00 69.75 420 GLY A N 1
ATOM 3303 C CA . GLY A 1 420 ? 37.864 20.684 -26.594 1.00 69.75 420 GLY A CA 1
ATOM 3304 C C . GLY A 1 420 ? 36.580 21.499 -26.720 1.00 69.75 420 GLY A C 1
ATOM 3305 O O . GLY A 1 420 ? 36.629 22.647 -27.152 1.00 69.75 420 GLY A O 1
ATOM 3306 N N . MET A 1 421 ? 35.465 20.944 -26.249 1.00 74.94 421 MET A N 1
ATOM 3307 C CA . MET A 1 421 ? 34.147 21.583 -26.271 1.00 74.94 421 MET A CA 1
ATOM 3308 C C . MET A 1 421 ? 34.101 22.839 -25.396 1.00 74.94 421 MET A C 1
ATOM 3310 O O . MET A 1 421 ? 33.635 23.880 -25.852 1.00 74.94 421 MET A O 1
ATOM 3314 N N . MET A 1 422 ? 34.703 22.805 -24.202 1.00 74.19 422 MET A N 1
ATOM 3315 C CA . MET A 1 422 ? 34.822 23.989 -23.341 1.00 74.19 422 MET A CA 1
ATOM 3316 C C . MET A 1 422 ? 35.589 25.148 -23.976 1.00 74.19 422 MET A C 1
ATOM 3318 O O . MET A 1 422 ? 35.265 26.306 -23.734 1.00 74.19 422 MET A O 1
ATOM 3322 N N . ARG A 1 423 ? 36.606 24.864 -24.797 1.00 73.56 423 ARG A N 1
ATOM 3323 C CA . ARG A 1 423 ? 37.360 25.910 -25.510 1.00 73.56 423 ARG A CA 1
ATOM 3324 C C . ARG A 1 423 ? 36.574 26.530 -26.664 1.00 73.56 423 ARG A C 1
ATOM 3326 O O . ARG A 1 423 ? 36.959 27.597 -27.130 1.00 73.56 423 ARG A O 1
ATOM 3333 N N . MET A 1 424 ? 35.523 25.858 -27.133 1.00 62.25 424 MET A N 1
ATOM 3334 C CA . MET A 1 424 ? 34.671 26.320 -28.229 1.00 62.25 424 MET A CA 1
ATOM 3335 C C . MET A 1 424 ? 33.415 27.059 -27.750 1.00 62.25 424 MET A C 1
ATOM 3337 O O . MET A 1 424 ? 32.727 27.651 -28.579 1.00 62.25 424 MET A O 1
ATOM 3341 N N . MET A 1 425 ? 33.124 27.075 -26.442 1.00 69.19 425 MET A N 1
ATOM 3342 C CA . MET A 1 425 ? 31.999 27.841 -25.902 1.00 69.19 425 MET A CA 1
ATOM 3343 C C . MET A 1 425 ? 32.302 29.355 -25.921 1.00 69.19 425 MET A C 1
ATOM 3345 O O . MET A 1 425 ? 33.327 29.788 -25.377 1.00 69.19 425 MET A O 1
ATOM 3349 N N . PRO A 1 426 ? 31.439 30.182 -26.543 1.00 51.34 426 PRO A N 1
ATOM 3350 C CA . PRO A 1 426 ? 31.620 31.629 -26.572 1.00 51.34 426 PRO A CA 1
ATOM 3351 C C . PRO A 1 426 ? 31.492 32.196 -25.150 1.00 51.34 426 PRO A C 1
ATOM 3353 O O . PRO A 1 426 ? 30.440 32.095 -24.533 1.00 51.34 426 PRO A O 1
ATOM 3356 N N . GLY A 1 427 ? 32.579 32.767 -24.617 1.00 58.03 427 GLY A N 1
ATOM 3357 C CA . GLY A 1 427 ? 32.617 33.371 -23.274 1.00 58.03 427 GLY A CA 1
ATOM 3358 C C . GLY A 1 427 ? 33.744 32.882 -22.354 1.00 58.03 427 GLY A C 1
ATOM 3359 O O . GLY A 1 427 ? 34.036 33.533 -21.358 1.00 58.03 427 GLY A O 1
ATOM 3360 N N . ALA A 1 428 ? 34.458 31.803 -22.697 1.00 47.97 428 ALA A N 1
ATOM 3361 C CA . ALA A 1 428 ? 35.557 31.286 -21.864 1.00 47.97 428 ALA A CA 1
ATOM 3362 C C . ALA A 1 428 ? 36.872 32.102 -21.947 1.00 47.97 428 ALA A C 1
ATOM 3364 O O . ALA A 1 428 ? 37.854 31.781 -21.275 1.00 47.97 428 ALA A O 1
ATOM 3365 N N . GLY A 1 429 ? 36.910 33.158 -22.765 1.00 41.59 429 GLY A N 1
ATOM 3366 C CA . GLY A 1 429 ? 38.041 34.074 -22.890 1.00 41.59 429 GLY A CA 1
ATOM 3367 C C . GLY A 1 429 ? 37.603 35.515 -22.655 1.00 41.59 429 GLY A C 1
ATOM 3368 O O . GLY A 1 429 ? 36.817 36.051 -23.431 1.00 41.59 429 GLY A O 1
ATOM 3369 N N . ASN A 1 430 ? 38.142 36.143 -21.608 1.00 39.91 430 ASN A N 1
ATOM 3370 C CA . ASN A 1 430 ? 38.002 37.572 -21.314 1.00 39.91 430 ASN A CA 1
ATOM 3371 C C . ASN A 1 430 ? 38.375 38.419 -22.548 1.00 39.91 430 ASN A C 1
ATOM 3373 O O . ASN A 1 430 ? 39.555 38.664 -22.801 1.00 39.91 430 ASN A O 1
ATOM 3377 N N . SER A 1 431 ? 37.384 38.897 -23.301 1.00 38.09 431 SER A N 1
ATOM 3378 C CA . SER A 1 431 ? 37.574 39.949 -24.301 1.00 38.09 431 SER A CA 1
ATOM 3379 C C . SER A 1 431 ? 36.436 40.970 -24.183 1.00 38.09 431 SER A C 1
ATOM 3381 O O . SER A 1 431 ? 35.307 40.667 -24.562 1.00 38.09 431 SER A O 1
ATOM 3383 N N . PRO A 1 432 ? 36.691 42.177 -23.642 1.00 38.38 432 PRO A N 1
ATOM 3384 C CA . PRO A 1 432 ? 35.650 43.142 -23.279 1.00 38.38 432 PRO A CA 1
ATOM 3385 C C . PRO A 1 432 ? 35.135 43.995 -24.455 1.00 38.38 432 PRO A C 1
ATOM 3387 O O . PRO A 1 432 ? 34.638 45.092 -24.235 1.00 38.38 432 PRO A O 1
ATOM 3390 N N . ASN A 1 433 ? 35.249 43.534 -25.704 1.00 46.28 433 ASN A N 1
ATOM 3391 C CA . ASN A 1 433 ? 34.807 44.295 -26.879 1.00 46.28 433 ASN A CA 1
ATOM 3392 C C . ASN A 1 433 ? 34.206 43.378 -27.956 1.00 46.28 433 ASN A C 1
ATOM 3394 O O . ASN A 1 433 ? 34.894 42.975 -28.892 1.00 46.28 433 ASN A O 1
ATOM 3398 N N . ALA A 1 434 ? 32.911 43.088 -27.853 1.00 40.81 434 ALA A N 1
ATOM 3399 C CA . ALA A 1 434 ? 32.095 42.673 -28.993 1.00 40.81 434 ALA A CA 1
ATOM 3400 C C . ALA A 1 434 ? 30.670 43.210 -28.790 1.00 40.81 434 ALA A C 1
ATOM 3402 O O . ALA A 1 434 ? 29.906 42.700 -27.974 1.00 40.81 434 ALA A O 1
ATOM 3403 N N . GLY A 1 435 ? 30.376 44.322 -29.467 1.00 38.19 435 GLY A N 1
ATOM 3404 C CA . GLY A 1 435 ? 29.062 44.961 -29.502 1.00 38.19 435 GLY A CA 1
ATOM 3405 C C . GLY A 1 435 ? 28.098 44.267 -30.466 1.00 38.19 435 GLY A C 1
ATOM 3406 O O . GLY A 1 435 ? 28.499 43.402 -31.237 1.00 38.19 435 GLY A O 1
ATOM 3407 N N . HIS A 1 436 ? 26.832 44.676 -30.357 1.00 48.03 436 HIS A N 1
ATOM 3408 C CA . HIS A 1 436 ? 25.625 44.131 -30.980 1.00 48.03 436 HIS A CA 1
ATOM 3409 C C . HIS A 1 436 ? 25.709 43.842 -32.491 1.00 48.03 436 HIS A C 1
ATOM 3411 O O . HIS A 1 436 ? 26.453 44.495 -33.218 1.00 48.03 436 HIS A O 1
ATOM 3417 N N . ASP A 1 437 ? 24.839 42.918 -32.911 1.00 45.50 437 ASP A N 1
ATOM 3418 C CA . ASP A 1 437 ? 24.607 42.350 -34.249 1.00 45.50 437 ASP A CA 1
ATOM 3419 C C . ASP A 1 437 ? 25.480 41.142 -34.629 1.00 45.50 437 ASP A C 1
ATOM 3421 O O . ASP A 1 437 ? 26.462 41.238 -35.363 1.00 45.50 437 ASP A O 1
ATOM 3425 N N . MET A 1 438 ? 25.044 39.957 -34.181 1.00 35.12 438 MET A N 1
ATOM 3426 C CA . MET A 1 438 ? 25.495 38.660 -34.695 1.00 35.12 438 MET A CA 1
ATOM 3427 C C . MET A 1 438 ? 24.300 37.877 -35.274 1.00 35.12 438 MET A C 1
ATOM 3429 O O . MET A 1 438 ? 23.208 37.924 -34.710 1.00 35.12 438 MET A O 1
ATOM 3433 N N . PRO A 1 439 ? 24.468 37.165 -36.404 1.00 39.09 439 PRO A N 1
ATOM 3434 C CA . PRO A 1 439 ? 23.391 36.409 -37.044 1.00 39.09 439 PRO A CA 1
ATOM 3435 C C . PRO A 1 439 ? 22.994 35.155 -36.240 1.00 39.09 439 PRO A C 1
ATOM 3437 O O . PRO A 1 439 ? 23.861 34.411 -35.782 1.00 39.09 439 PRO A O 1
ATOM 3440 N N . MET A 1 440 ? 21.683 34.877 -36.176 1.00 44.88 440 MET A N 1
ATOM 3441 C CA . MET A 1 440 ? 21.015 33.758 -35.467 1.00 44.88 440 MET A CA 1
ATOM 3442 C C . MET A 1 440 ? 21.662 32.367 -35.658 1.00 44.88 440 MET A C 1
ATOM 3444 O O . MET A 1 440 ? 21.545 31.500 -34.803 1.00 44.88 440 MET A O 1
ATOM 3448 N N . ALA A 1 441 ? 22.393 32.134 -36.754 1.00 46.25 441 ALA A N 1
ATOM 3449 C CA . ALA A 1 441 ? 23.030 30.845 -37.044 1.00 46.25 441 ALA A CA 1
ATOM 3450 C C . ALA A 1 441 ? 24.165 30.452 -36.068 1.00 46.25 441 ALA A C 1
ATOM 3452 O O . ALA A 1 441 ? 24.530 29.279 -36.002 1.00 46.25 441 ALA A O 1
ATOM 3453 N N . HIS A 1 442 ? 24.742 31.405 -35.322 1.00 53.88 442 HIS A N 1
ATOM 3454 C CA . HIS A 1 442 ? 25.775 31.112 -34.318 1.00 53.88 442 HIS A CA 1
ATOM 3455 C C . HIS A 1 442 ? 25.204 30.675 -32.959 1.00 53.88 442 HIS A C 1
ATOM 3457 O O . HIS A 1 442 ? 25.883 29.941 -32.239 1.00 53.88 442 HIS A O 1
ATOM 3463 N N . GLU A 1 443 ? 23.975 31.074 -32.623 1.00 54.88 443 GLU A N 1
ATOM 3464 C CA . GLU A 1 443 ? 23.320 30.693 -31.363 1.00 54.88 443 GLU A CA 1
ATOM 3465 C C . GLU A 1 443 ? 22.952 29.205 -31.358 1.00 54.88 443 GLU A C 1
ATOM 3467 O O . GLU A 1 443 ? 23.243 28.509 -30.386 1.00 54.88 443 GLU A O 1
ATOM 3472 N N . ASP A 1 444 ? 22.461 28.678 -32.484 1.00 54.28 444 ASP A N 1
ATOM 3473 C CA . ASP A 1 444 ? 22.133 27.253 -32.635 1.00 54.28 444 ASP A CA 1
ATOM 3474 C C . ASP A 1 444 ? 23.365 26.343 -32.493 1.00 54.28 444 ASP A C 1
ATOM 3476 O O . ASP A 1 444 ? 23.285 25.241 -31.947 1.00 54.28 444 ASP A O 1
ATOM 3480 N N . ALA A 1 445 ? 24.531 26.794 -32.967 1.00 57.25 445 ALA A N 1
ATOM 3481 C CA . ALA A 1 445 ? 25.782 26.046 -32.851 1.00 57.25 445 ALA A CA 1
ATOM 3482 C C . ALA A 1 445 ? 26.326 26.043 -31.413 1.00 57.25 445 ALA A C 1
ATOM 3484 O O . ALA A 1 445 ? 26.845 25.024 -30.953 1.00 57.25 445 ALA A O 1
ATOM 3485 N N . ALA A 1 446 ? 26.191 27.163 -30.697 1.00 58.88 446 ALA A N 1
ATOM 3486 C CA . ALA A 1 446 ? 26.592 27.273 -29.298 1.00 58.88 446 ALA A CA 1
ATOM 3487 C C . ALA A 1 446 ? 25.668 26.457 -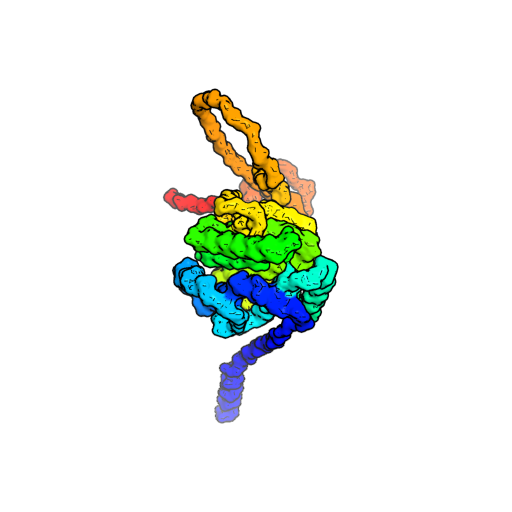28.379 1.00 58.88 446 ALA A C 1
ATOM 3489 O O . ALA A 1 446 ? 26.160 25.711 -27.533 1.00 58.88 446 ALA A O 1
ATOM 3490 N N . ALA A 1 447 ? 24.351 26.525 -28.602 1.00 58.06 447 ALA A N 1
ATOM 3491 C CA . ALA A 1 447 ? 23.365 25.714 -27.892 1.00 58.06 447 ALA A CA 1
ATOM 3492 C C . ALA A 1 447 ? 23.612 24.214 -28.114 1.00 58.06 447 ALA A C 1
ATOM 3494 O O . ALA A 1 447 ? 23.681 23.442 -27.158 1.00 58.06 447 ALA A O 1
ATOM 3495 N N . ARG A 1 448 ? 23.878 23.806 -29.362 1.00 61.34 448 ARG A N 1
ATOM 3496 C CA . ARG A 1 448 ? 24.247 22.424 -29.689 1.00 61.34 448 ARG A CA 1
ATOM 3497 C C . ARG A 1 448 ? 25.507 21.957 -28.959 1.00 61.34 448 ARG A C 1
ATOM 3499 O O . ARG A 1 448 ? 25.514 20.868 -28.392 1.00 61.34 448 ARG A O 1
ATOM 3506 N N . ALA A 1 449 ? 26.561 22.773 -28.957 1.00 62.81 449 ALA A N 1
ATOM 3507 C CA . ALA A 1 449 ? 27.816 22.437 -28.288 1.00 62.81 449 ALA A CA 1
ATOM 3508 C C . ALA A 1 449 ? 27.647 22.318 -26.763 1.00 62.81 449 ALA A C 1
ATOM 3510 O O . ALA A 1 449 ? 28.244 21.431 -26.154 1.00 62.81 449 ALA A O 1
ATOM 3511 N N . ALA A 1 450 ? 26.806 23.162 -26.154 1.00 63.84 450 ALA A N 1
ATOM 3512 C CA . ALA A 1 450 ? 26.463 23.078 -24.736 1.00 63.84 450 ALA A CA 1
ATOM 3513 C C . ALA A 1 450 ? 25.686 21.788 -24.410 1.00 63.84 450 ALA A C 1
ATOM 3515 O O . ALA A 1 450 ? 25.997 21.106 -23.435 1.00 63.84 450 ALA A O 1
ATOM 3516 N N . MET A 1 451 ? 24.737 21.396 -25.261 1.00 61.81 451 MET A N 1
ATOM 3517 C CA . MET A 1 451 ? 23.951 20.169 -25.086 1.00 61.81 451 MET A CA 1
ATOM 3518 C C . MET A 1 451 ? 24.786 18.891 -25.248 1.00 61.81 451 MET A C 1
ATOM 3520 O O . MET A 1 451 ? 24.665 17.954 -24.452 1.00 61.81 451 MET A O 1
ATOM 3524 N N . GLU A 1 452 ? 25.661 18.850 -26.254 1.00 64.06 452 GLU A N 1
ATOM 3525 C CA . GLU A 1 452 ? 26.613 17.750 -26.443 1.00 64.06 452 GLU A CA 1
ATOM 3526 C C . GLU A 1 452 ? 27.584 17.663 -25.244 1.00 64.06 452 GLU A C 1
ATOM 3528 O O . GLU A 1 452 ? 27.893 16.568 -24.775 1.00 64.06 452 GLU A O 1
ATOM 3533 N N . PHE A 1 453 ? 28.013 18.809 -24.697 1.00 73.88 453 PHE A N 1
ATOM 3534 C CA . PHE A 1 453 ? 28.888 18.873 -23.523 1.00 73.88 453 PHE A CA 1
ATOM 3535 C C . PHE A 1 453 ? 28.206 18.308 -22.273 1.00 73.88 453 PHE A C 1
ATOM 3537 O O . PHE A 1 453 ? 28.789 17.472 -21.585 1.00 73.88 453 PHE A O 1
ATOM 3544 N N . VAL A 1 454 ? 26.961 18.717 -22.010 1.00 68.81 454 VAL A N 1
ATOM 3545 C CA . VAL A 1 454 ? 26.155 18.227 -20.884 1.00 68.81 454 VAL A CA 1
ATOM 3546 C C . VAL A 1 454 ? 25.964 16.713 -20.996 1.00 68.81 454 VAL A C 1
ATOM 3548 O O . VAL A 1 454 ? 26.294 15.987 -20.066 1.00 68.81 454 VAL A O 1
ATOM 3551 N N . THR A 1 455 ? 25.556 16.206 -22.158 1.00 64.12 455 THR A N 1
ATOM 3552 C CA . THR A 1 455 ? 25.336 14.761 -22.370 1.00 64.12 455 THR A CA 1
ATOM 3553 C C . THR A 1 455 ? 26.597 13.937 -22.131 1.00 64.12 455 THR A C 1
ATOM 3555 O O . THR A 1 455 ? 26.558 12.931 -21.423 1.00 64.12 455 THR A O 1
ATOM 3558 N N . LEU A 1 456 ? 27.731 14.386 -22.673 1.00 68.94 456 LEU A N 1
ATOM 3559 C CA . LEU A 1 456 ? 29.001 13.687 -22.524 1.00 68.94 456 LEU A CA 1
ATOM 3560 C C . LEU A 1 456 ? 29.498 13.726 -21.071 1.00 68.94 456 LEU A C 1
ATOM 3562 O O . LEU A 1 456 ? 30.006 12.727 -20.566 1.00 68.94 456 LEU A O 1
ATOM 3566 N N . LEU A 1 457 ? 29.302 14.845 -20.375 1.00 75.50 457 LEU A N 1
ATOM 3567 C CA . LEU A 1 457 ? 29.660 14.992 -18.967 1.00 75.50 457 LEU A CA 1
ATOM 3568 C C . LEU A 1 457 ? 28.837 14.070 -18.055 1.00 75.50 457 LEU A C 1
ATOM 3570 O O . LEU A 1 457 ? 29.371 13.511 -17.102 1.00 75.50 457 LEU A O 1
ATOM 3574 N N . LEU A 1 458 ? 27.560 13.876 -18.380 1.00 67.44 458 LEU A N 1
ATOM 3575 C CA . LEU A 1 458 ? 26.603 13.069 -17.617 1.00 67.44 458 LEU A CA 1
ATOM 3576 C C . LEU A 1 458 ? 26.617 11.580 -17.969 1.00 67.44 458 LEU A C 1
ATOM 3578 O O . LEU A 1 458 ? 25.944 10.786 -17.319 1.00 67.44 458 LEU A O 1
ATOM 3582 N N . SER A 1 459 ? 27.356 11.198 -19.009 1.00 66.31 459 SER A N 1
ATOM 3583 C CA . SER A 1 459 ? 27.600 9.793 -19.346 1.00 66.31 459 SER A CA 1
ATOM 3584 C C . SER A 1 459 ? 28.602 9.120 -18.397 1.00 66.31 459 SER A C 1
ATOM 3586 O O . SER A 1 459 ? 28.767 7.902 -18.444 1.00 66.31 459 SER A O 1
ATOM 3588 N N . ASP A 1 460 ? 29.266 9.897 -17.530 1.00 74.50 460 ASP A N 1
ATOM 3589 C CA . ASP A 1 460 ? 30.179 9.390 -16.510 1.00 74.50 460 ASP A CA 1
ATOM 3590 C C . ASP A 1 460 ? 29.426 9.055 -15.203 1.00 74.50 460 ASP A C 1
ATOM 3592 O O . ASP A 1 460 ? 28.899 9.966 -14.553 1.00 74.50 460 ASP A O 1
ATOM 3596 N N . PRO A 1 461 ? 29.416 7.782 -14.760 1.00 68.00 461 PRO A N 1
ATOM 3597 C CA . PRO A 1 461 ? 28.750 7.374 -13.522 1.00 68.00 461 PRO A CA 1
ATOM 3598 C C . PRO A 1 461 ? 29.228 8.130 -12.273 1.00 68.00 461 PRO A C 1
ATOM 3600 O O . PRO A 1 461 ? 28.435 8.376 -11.370 1.00 68.00 461 PRO A O 1
ATOM 3603 N N . ALA A 1 462 ? 30.495 8.559 -12.221 1.00 72.94 462 ALA A N 1
ATOM 3604 C CA . ALA A 1 462 ? 31.022 9.314 -11.082 1.00 72.94 462 ALA A CA 1
ATOM 3605 C C . ALA A 1 462 ? 30.459 10.745 -11.013 1.00 72.94 462 ALA A C 1
ATOM 3607 O O . ALA A 1 462 ? 30.342 11.320 -9.929 1.00 72.94 462 ALA A O 1
ATOM 3608 N N . VAL A 1 463 ? 30.095 11.324 -12.163 1.00 76.88 463 VAL A N 1
ATOM 3609 C CA . VAL A 1 463 ? 29.398 12.616 -12.241 1.00 76.88 463 VAL A CA 1
ATOM 3610 C C . VAL A 1 463 ? 27.924 12.442 -11.877 1.00 76.88 463 VAL A C 1
ATOM 3612 O O . VAL A 1 463 ? 27.377 13.256 -11.134 1.00 76.88 463 VAL A O 1
ATOM 3615 N N . GLU A 1 464 ? 27.294 11.359 -12.335 1.00 68.44 464 GLU A N 1
ATOM 3616 C CA . GLU A 1 464 ? 25.906 11.027 -12.003 1.00 68.44 464 GLU A CA 1
ATOM 3617 C C . GLU A 1 464 ? 25.705 10.814 -10.493 1.00 68.44 464 GLU A C 1
ATOM 3619 O O . GLU A 1 464 ? 24.801 11.406 -9.897 1.00 68.44 464 GLU A O 1
ATOM 3624 N N . ASP A 1 465 ? 26.584 10.044 -9.847 1.00 71.38 465 ASP A N 1
ATOM 3625 C CA . ASP A 1 465 ? 26.566 9.827 -8.396 1.00 71.38 465 ASP A CA 1
ATOM 3626 C C . ASP A 1 465 ? 26.714 11.144 -7.623 1.00 71.38 465 ASP A C 1
ATOM 3628 O O . ASP A 1 465 ? 26.092 11.347 -6.576 1.00 71.38 465 ASP A O 1
ATOM 3632 N N . ARG A 1 466 ? 27.501 12.082 -8.161 1.00 75.25 466 ARG A N 1
ATOM 3633 C CA . ARG A 1 466 ? 27.706 13.391 -7.543 1.00 75.25 466 ARG A CA 1
ATOM 3634 C C . ARG A 1 466 ? 26.482 14.295 -7.666 1.00 75.25 466 ARG A C 1
ATOM 3636 O O . ARG A 1 466 ? 26.126 14.947 -6.687 1.00 75.25 466 ARG A O 1
ATOM 3643 N N . ILE A 1 467 ? 25.816 14.286 -8.820 1.00 72.31 467 ILE A N 1
ATOM 3644 C CA . ILE A 1 467 ? 24.553 15.005 -9.047 1.00 72.31 467 ILE A CA 1
ATOM 3645 C C . ILE A 1 467 ? 23.452 14.464 -8.137 1.00 72.31 467 ILE A C 1
ATOM 3647 O O . ILE A 1 467 ? 22.678 15.242 -7.594 1.00 72.31 467 ILE A O 1
ATOM 3651 N N . ARG A 1 468 ? 23.408 13.146 -7.913 1.00 70.38 468 ARG A N 1
ATOM 3652 C CA . ARG A 1 468 ? 22.467 12.514 -6.975 1.00 70.38 468 ARG A CA 1
ATOM 3653 C C . ARG A 1 468 ? 22.734 12.891 -5.511 1.00 70.38 468 ARG A C 1
ATOM 3655 O O . ARG A 1 468 ? 21.802 12.880 -4.713 1.00 70.38 468 ARG A O 1
ATOM 3662 N N . ALA A 1 469 ? 23.978 13.216 -5.153 1.00 72.25 469 ALA A N 1
ATOM 3663 C CA . ALA A 1 469 ? 24.377 13.566 -3.787 1.00 72.25 469 ALA A CA 1
ATOM 3664 C C . ALA A 1 469 ? 24.227 15.062 -3.439 1.00 72.25 469 ALA A C 1
ATOM 3666 O O . ALA A 1 469 ? 24.303 15.418 -2.262 1.00 72.25 469 ALA A O 1
ATOM 3667 N N . ASP A 1 470 ? 24.036 15.938 -4.430 1.00 77.25 470 ASP A N 1
ATOM 3668 C CA . ASP A 1 470 ? 23.811 17.374 -4.236 1.00 77.25 470 ASP A CA 1
ATOM 3669 C C . ASP A 1 470 ? 22.322 17.706 -4.453 1.00 77.25 470 ASP A C 1
ATOM 3671 O O . ASP A 1 470 ? 21.833 17.574 -5.573 1.00 77.25 470 ASP A O 1
ATOM 3675 N N . PRO A 1 471 ? 21.573 18.144 -3.423 1.00 62.25 471 PRO A N 1
ATOM 3676 C CA . PRO A 1 471 ? 20.130 18.369 -3.534 1.00 62.25 471 PRO A CA 1
ATOM 3677 C C . PRO A 1 471 ? 19.713 19.424 -4.567 1.00 62.25 471 PRO A C 1
ATOM 3679 O O . PRO A 1 471 ? 18.617 19.340 -5.123 1.00 62.25 471 PRO A O 1
ATOM 3682 N N . GLU A 1 472 ? 20.547 20.434 -4.833 1.00 61.53 472 GLU A N 1
ATOM 3683 C CA . GLU A 1 472 ? 20.211 21.475 -5.805 1.00 61.53 472 GLU A CA 1
ATOM 3684 C C . GLU A 1 472 ? 20.513 21.021 -7.232 1.00 61.53 472 GLU A C 1
ATOM 3686 O O . GLU A 1 472 ? 19.678 21.234 -8.113 1.00 61.53 472 GLU A O 1
ATOM 3691 N N . LEU A 1 473 ? 21.640 20.334 -7.452 1.00 66.25 473 LEU A N 1
ATOM 3692 C CA . LEU A 1 473 ? 21.924 19.686 -8.737 1.00 66.25 473 LEU A CA 1
ATOM 3693 C C . LEU A 1 473 ? 20.922 18.566 -9.024 1.00 66.25 473 LEU A C 1
ATOM 3695 O O . LEU A 1 473 ? 20.464 18.447 -10.156 1.00 66.25 473 LEU A O 1
ATOM 3699 N N . HIS A 1 474 ? 20.521 17.793 -8.013 1.00 69.81 474 HIS A N 1
ATOM 3700 C CA . HIS A 1 474 ? 19.522 16.739 -8.151 1.00 69.81 474 HIS A CA 1
ATOM 3701 C C . HIS A 1 474 ? 18.142 17.293 -8.520 1.00 69.81 474 HIS A C 1
ATOM 3703 O O . HIS A 1 474 ? 17.457 16.711 -9.355 1.00 69.81 474 HIS A O 1
ATOM 3709 N N . ARG A 1 475 ? 17.737 18.431 -7.945 1.00 66.69 475 ARG A N 1
ATOM 3710 C CA . ARG A 1 475 ? 16.477 19.110 -8.289 1.00 66.69 475 ARG A CA 1
ATOM 3711 C C . ARG A 1 475 ? 16.465 19.602 -9.737 1.00 66.69 475 ARG A C 1
ATOM 3713 O O . ARG A 1 475 ? 15.493 19.368 -10.438 1.00 66.69 475 ARG A O 1
ATOM 3720 N N . LEU A 1 476 ? 17.546 20.240 -10.185 1.00 60.12 476 LEU A N 1
ATOM 3721 C CA . LEU A 1 476 ? 17.709 20.661 -11.583 1.00 60.12 476 LEU A CA 1
ATOM 3722 C C . LEU A 1 476 ? 17.765 19.460 -12.537 1.00 60.12 476 LEU A C 1
ATOM 3724 O O . LEU A 1 476 ? 17.251 19.514 -13.647 1.00 60.12 476 LEU A O 1
ATOM 3728 N N . TRP A 1 477 ? 18.379 18.365 -12.092 1.00 69.38 477 TRP A N 1
ATOM 3729 C CA . TRP A 1 477 ? 18.471 17.116 -12.838 1.00 69.38 477 TRP A CA 1
ATOM 3730 C C . TRP A 1 477 ? 17.126 16.414 -12.991 1.00 69.38 477 TRP A C 1
ATOM 3732 O O . TRP A 1 477 ? 16.830 15.894 -14.061 1.00 69.38 477 TRP A O 1
ATOM 3742 N N . SER A 1 478 ? 16.329 16.385 -11.928 1.00 63.59 478 SER A N 1
ATOM 3743 C CA . SER A 1 478 ? 15.035 15.693 -11.889 1.00 63.59 478 SER A CA 1
ATOM 3744 C C . SER A 1 478 ? 13.925 16.487 -12.582 1.00 63.59 478 SER A C 1
ATOM 3746 O O . SER A 1 478 ? 12.791 16.025 -12.644 1.00 63.59 478 SER A O 1
ATOM 3748 N N . ASP A 1 479 ? 14.243 17.660 -13.137 1.00 73.06 479 ASP A N 1
ATOM 3749 C CA . ASP A 1 479 ? 13.330 18.403 -13.992 1.00 73.06 479 ASP A CA 1
ATOM 3750 C C . ASP A 1 479 ? 12.877 17.540 -15.184 1.00 73.06 479 ASP A C 1
ATOM 3752 O O . ASP A 1 479 ? 13.678 16.930 -15.904 1.00 73.06 479 ASP A O 1
ATOM 3756 N N . HIS A 1 480 ? 11.563 17.480 -15.395 1.00 57.72 480 HIS A N 1
ATOM 3757 C CA . HIS A 1 480 ? 10.959 16.612 -16.400 1.00 57.72 480 HIS A CA 1
ATOM 3758 C C . HIS A 1 480 ? 11.402 16.971 -17.830 1.00 57.72 480 HIS A C 1
ATOM 3760 O O . HIS A 1 480 ? 11.588 16.078 -18.665 1.00 57.72 480 HIS A O 1
ATOM 3766 N N . ALA A 1 481 ? 11.616 18.257 -18.134 1.00 57.66 481 ALA A N 1
ATOM 3767 C CA . ALA A 1 481 ? 12.097 18.680 -19.446 1.00 57.66 481 ALA A CA 1
ATOM 3768 C C . ALA A 1 481 ? 13.549 18.232 -19.668 1.00 57.66 481 ALA A C 1
ATOM 3770 O O . ALA A 1 481 ? 13.883 17.744 -20.754 1.00 57.66 481 ALA A O 1
ATOM 3771 N N . VAL A 1 482 ? 14.385 18.301 -18.626 1.00 64.81 482 VAL A N 1
ATOM 3772 C CA . VAL A 1 482 ? 15.763 17.788 -18.643 1.00 64.81 482 VAL A CA 1
ATOM 3773 C C . VAL A 1 482 ? 15.778 16.270 -18.854 1.00 64.81 482 VAL A C 1
ATOM 3775 O O . VAL A 1 482 ? 16.433 15.792 -19.784 1.00 64.81 482 VAL A O 1
ATOM 3778 N N . GLN A 1 483 ? 15.003 15.502 -18.079 1.00 73.12 483 GLN A N 1
ATOM 3779 C CA . GLN A 1 483 ? 14.933 14.038 -18.215 1.00 73.12 483 GLN A CA 1
ATOM 3780 C C . GLN A 1 483 ? 14.399 13.594 -19.583 1.00 73.12 483 GLN A C 1
ATOM 3782 O O . GLN A 1 483 ? 14.965 12.698 -20.219 1.00 73.12 483 GLN A O 1
ATOM 3787 N N . SER A 1 484 ? 13.353 14.249 -20.091 1.00 67.19 484 SER A N 1
ATOM 3788 C CA . SER A 1 484 ? 12.802 13.943 -21.414 1.00 67.19 484 SER A CA 1
ATOM 3789 C C . SER A 1 484 ? 13.781 14.279 -22.545 1.00 67.19 484 SER A C 1
ATOM 3791 O O . SER A 1 484 ? 13.880 13.544 -23.539 1.00 67.19 484 SER A O 1
ATOM 3793 N N . CYS A 1 485 ? 14.538 15.367 -22.398 1.00 70.69 485 CYS A N 1
ATOM 3794 C CA . CYS A 1 485 ? 15.586 15.722 -23.342 1.00 70.69 485 CYS A CA 1
ATOM 3795 C C . CYS A 1 485 ? 16.698 14.668 -23.354 1.00 70.69 485 CYS A C 1
ATOM 3797 O O . CYS A 1 485 ? 17.007 14.117 -24.412 1.00 70.69 485 CYS A O 1
ATOM 3799 N N . LEU A 1 486 ? 17.217 14.290 -22.184 1.00 69.00 486 LEU A N 1
ATOM 3800 C CA . LEU A 1 486 ? 18.252 13.262 -22.042 1.00 69.00 486 LEU A CA 1
ATOM 3801 C C . LEU A 1 486 ? 17.814 11.910 -22.601 1.00 69.00 486 LEU A C 1
ATOM 3803 O O . LEU A 1 486 ? 18.586 11.256 -23.301 1.00 69.00 486 LEU A O 1
ATOM 3807 N N . LYS A 1 487 ? 16.565 11.501 -22.347 1.00 74.06 487 LYS A N 1
ATOM 3808 C CA . LYS A 1 487 ? 15.985 10.279 -22.919 1.00 74.06 487 LYS A CA 1
ATOM 3809 C C . LYS A 1 487 ? 16.021 10.309 -24.446 1.00 74.06 487 LYS A C 1
ATOM 3811 O O . LYS A 1 487 ? 16.448 9.340 -25.074 1.00 74.06 487 LYS A O 1
ATOM 3816 N N . THR A 1 488 ? 15.628 11.432 -25.046 1.00 72.50 488 THR A N 1
ATOM 3817 C CA . THR A 1 488 ? 15.646 11.587 -26.506 1.00 72.50 488 THR A CA 1
ATOM 3818 C C . THR A 1 488 ? 17.070 11.598 -27.059 1.00 72.50 488 THR A C 1
ATOM 3820 O O . THR A 1 488 ? 17.342 10.969 -28.081 1.00 72.50 488 THR A O 1
ATOM 3823 N N . MET A 1 489 ? 18.000 12.260 -26.373 1.00 67.75 489 MET A N 1
ATOM 3824 C CA . MET A 1 489 ? 19.404 12.329 -26.779 1.00 67.75 489 MET A CA 1
ATOM 3825 C C . MET A 1 489 ? 20.085 10.960 -26.721 1.00 67.75 489 MET A C 1
ATOM 3827 O O . MET A 1 489 ? 20.698 10.554 -27.706 1.00 67.75 489 MET A O 1
ATOM 3831 N N . ARG A 1 490 ? 19.888 10.201 -25.636 1.00 74.75 490 ARG A N 1
ATOM 3832 C CA . ARG A 1 490 ? 20.375 8.816 -25.502 1.00 74.75 490 ARG A CA 1
ATOM 3833 C C . ARG A 1 490 ? 19.824 7.914 -26.608 1.00 74.75 490 ARG A C 1
ATOM 3835 O O . ARG A 1 490 ? 20.556 7.100 -27.161 1.00 74.75 490 ARG A O 1
ATOM 3842 N N . ALA A 1 491 ? 18.551 8.081 -26.972 1.00 70.94 491 ALA A N 1
ATOM 3843 C CA . ALA A 1 491 ? 17.939 7.326 -28.064 1.00 70.94 491 ALA A CA 1
ATOM 3844 C C . ALA A 1 491 ? 18.538 7.676 -29.440 1.00 70.94 491 ALA A C 1
ATOM 3846 O O . ALA A 1 491 ? 18.748 6.786 -30.265 1.00 70.94 491 ALA A O 1
ATOM 3847 N N . LEU A 1 492 ? 18.833 8.955 -29.699 1.00 72.69 492 LEU A N 1
ATOM 3848 C CA . LEU A 1 492 ? 19.488 9.392 -30.936 1.00 72.69 492 LEU A CA 1
ATOM 3849 C C . LEU A 1 492 ? 20.934 8.898 -31.020 1.00 72.69 492 LEU A C 1
ATOM 3851 O O . LEU A 1 492 ? 21.334 8.393 -32.067 1.00 72.69 492 LEU A O 1
ATOM 3855 N N . GLU A 1 493 ? 21.680 8.979 -29.920 1.00 68.38 493 GLU A N 1
ATOM 3856 C CA . GLU A 1 493 ? 23.050 8.477 -29.821 1.00 68.38 493 GLU A CA 1
ATOM 3857 C C . GLU A 1 493 ? 23.109 6.960 -30.048 1.00 68.38 493 GLU A C 1
ATOM 3859 O O . GLU A 1 493 ? 23.864 6.494 -30.902 1.00 68.38 493 GLU A O 1
ATOM 3864 N N . ALA A 1 494 ? 22.239 6.191 -29.383 1.00 68.44 494 ALA A N 1
ATOM 3865 C CA . ALA A 1 494 ? 22.125 4.745 -29.585 1.00 68.44 494 ALA A CA 1
ATOM 3866 C C . ALA A 1 494 ? 21.755 4.373 -31.035 1.00 68.44 494 ALA A C 1
ATOM 3868 O O . ALA A 1 494 ? 22.150 3.318 -31.530 1.00 68.44 494 ALA A O 1
ATOM 3869 N N . ALA A 1 495 ? 21.027 5.250 -31.734 1.00 75.56 495 ALA A N 1
ATOM 3870 C CA . ALA A 1 495 ? 20.674 5.096 -33.143 1.00 75.56 495 ALA A CA 1
ATOM 3871 C C . ALA A 1 495 ? 21.746 5.626 -34.122 1.00 75.56 495 ALA A C 1
ATOM 3873 O O . ALA A 1 495 ? 21.520 5.603 -35.333 1.00 75.56 495 ALA A O 1
ATOM 3874 N N . GLY A 1 496 ? 22.885 6.136 -33.634 1.00 82.06 496 GLY A N 1
ATOM 3875 C CA . GLY A 1 496 ? 23.932 6.750 -34.459 1.00 82.06 496 GLY A CA 1
ATOM 3876 C C . GLY A 1 496 ? 23.480 8.025 -35.183 1.00 82.06 496 GLY A C 1
ATOM 3877 O O . GLY A 1 496 ? 24.036 8.385 -36.223 1.00 82.06 496 GLY A O 1
ATOM 3878 N N . ARG A 1 497 ? 22.436 8.690 -34.677 1.00 76.25 497 ARG A N 1
ATOM 3879 C CA . ARG A 1 497 ? 21.856 9.902 -35.262 1.00 76.25 497 ARG A CA 1
ATOM 3880 C C . ARG A 1 497 ? 22.486 11.148 -34.631 1.00 76.25 497 ARG A C 1
ATOM 3882 O O . ARG A 1 497 ? 22.751 11.156 -33.432 1.00 76.25 497 ARG A O 1
ATOM 3889 N N . PRO A 1 498 ? 22.701 12.224 -35.409 1.00 70.75 498 PRO A N 1
ATOM 3890 C CA . PRO A 1 498 ? 23.222 13.473 -34.867 1.00 70.75 498 PRO A CA 1
ATOM 3891 C C . PRO A 1 498 ? 22.234 14.095 -33.872 1.00 70.75 498 PRO A C 1
ATOM 3893 O O . PRO A 1 498 ? 21.022 14.084 -34.104 1.00 70.75 498 PRO A O 1
ATOM 3896 N N . LEU A 1 499 ? 22.766 14.666 -32.790 1.00 65.19 499 LEU A N 1
ATOM 3897 C CA . LEU A 1 499 ? 21.978 15.363 -31.777 1.00 65.19 499 LEU A CA 1
ATOM 3898 C C . LEU A 1 499 ? 21.420 16.694 -32.331 1.00 65.19 499 LEU A C 1
ATOM 3900 O O . LEU A 1 499 ? 22.125 17.389 -33.076 1.00 65.19 499 LEU A O 1
ATOM 3904 N N . PRO A 1 500 ? 20.156 17.047 -32.025 1.00 67.75 500 PRO A N 1
ATOM 3905 C CA . PRO A 1 500 ? 19.558 18.314 -32.433 1.00 67.75 500 PRO A CA 1
ATOM 3906 C C . PRO A 1 500 ? 20.167 19.495 -31.652 1.00 67.75 500 PRO A C 1
ATOM 3908 O O . PRO A 1 500 ? 20.683 19.302 -30.553 1.00 67.75 500 PRO A O 1
ATOM 3911 N N . PRO A 1 501 ? 20.106 20.726 -32.198 1.00 51.56 501 PRO A N 1
ATOM 3912 C CA . PRO A 1 501 ? 20.648 21.920 -31.542 1.00 51.56 501 PRO A CA 1
ATOM 3913 C C . PRO A 1 501 ? 19.861 22.359 -30.298 1.00 51.56 501 PRO A C 1
ATOM 3915 O O . PRO A 1 501 ? 20.391 23.090 -29.468 1.00 51.56 501 PRO A O 1
ATOM 3918 N N . THR A 1 502 ? 18.619 21.898 -30.149 1.00 61.72 502 THR A N 1
ATOM 3919 C CA . THR A 1 502 ? 17.761 22.141 -28.986 1.00 61.72 502 THR A CA 1
ATOM 3920 C C . THR A 1 502 ? 17.089 20.845 -28.549 1.00 61.72 502 THR A C 1
ATOM 3922 O O . THR A 1 502 ? 16.928 19.915 -29.347 1.00 61.72 502 THR A O 1
ATOM 3925 N N . CYS A 1 503 ? 16.686 20.776 -27.277 1.00 62.38 503 CYS A N 1
ATOM 3926 C CA . CYS A 1 503 ? 15.875 19.673 -26.777 1.00 62.38 503 CYS A CA 1
ATOM 3927 C C . CYS A 1 503 ? 14.591 19.561 -27.613 1.00 62.38 503 CYS A C 1
ATOM 3929 O O . CYS A 1 503 ? 13.832 20.531 -27.696 1.00 62.38 503 CYS A O 1
ATOM 3931 N N . PRO A 1 504 ? 14.332 18.412 -28.258 1.00 58.53 504 PRO A N 1
ATOM 3932 C CA . PRO A 1 504 ? 13.122 18.247 -29.041 1.00 58.53 504 PRO A CA 1
ATOM 3933 C C . PRO A 1 504 ? 11.912 18.305 -28.109 1.00 58.53 504 PRO A C 1
ATOM 3935 O O . PRO A 1 504 ? 11.873 17.626 -27.083 1.00 58.53 504 PRO A O 1
ATOM 3938 N N . ALA A 1 505 ? 10.926 19.126 -28.473 1.00 53.12 505 ALA A N 1
ATOM 3939 C CA . ALA A 1 505 ? 9.677 19.214 -27.735 1.00 53.12 505 ALA A CA 1
ATOM 3940 C C . ALA A 1 505 ? 9.022 17.827 -27.652 1.00 53.12 505 ALA A C 1
ATOM 3942 O O . ALA A 1 505 ? 8.910 17.112 -28.657 1.00 53.12 505 ALA A O 1
ATOM 3943 N N . VAL A 1 506 ? 8.589 17.457 -26.448 1.00 45.81 506 VAL A N 1
ATOM 3944 C CA . VAL A 1 506 ? 7.889 16.198 -26.187 1.00 45.81 506 VAL A CA 1
ATOM 3945 C C . VAL A 1 506 ? 6.626 16.165 -27.052 1.00 45.81 506 VAL A C 1
ATOM 3947 O O . VAL A 1 506 ? 5.714 16.958 -26.847 1.00 45.81 506 VAL A O 1
ATOM 3950 N N . GLY A 1 507 ? 6.597 15.291 -28.063 1.00 44.94 507 GLY A N 1
ATOM 3951 C CA . GLY A 1 507 ? 5.448 15.125 -28.966 1.00 44.94 507 GLY A CA 1
ATOM 3952 C C . GLY A 1 507 ? 5.700 15.417 -30.450 1.00 44.94 507 GLY A C 1
ATOM 3953 O O . GLY A 1 507 ? 4.838 15.114 -31.275 1.00 44.94 507 GLY A O 1
ATOM 3954 N N . ALA A 1 508 ? 6.871 15.926 -30.842 1.00 42.91 508 ALA A N 1
ATOM 3955 C CA . ALA A 1 508 ? 7.216 16.048 -32.259 1.00 42.91 508 ALA A CA 1
ATOM 3956 C C . ALA A 1 508 ? 7.684 14.692 -32.822 1.00 42.91 508 ALA A C 1
ATOM 3958 O O . ALA A 1 508 ? 8.878 14.394 -32.867 1.00 42.91 508 ALA A O 1
ATOM 3959 N N . ALA A 1 509 ? 6.744 13.845 -33.253 1.00 37.22 509 ALA A N 1
ATOM 3960 C CA . ALA A 1 509 ? 7.086 12.676 -34.061 1.00 37.22 509 ALA A CA 1
ATOM 3961 C C . ALA A 1 509 ? 7.867 13.129 -35.313 1.00 37.22 509 ALA A C 1
ATOM 3963 O O . ALA A 1 509 ? 7.514 14.155 -35.909 1.00 37.22 509 ALA A O 1
ATOM 3964 N N . PRO A 1 510 ? 8.917 12.399 -35.735 1.00 39.72 510 PRO A N 1
ATOM 3965 C CA . PRO A 1 510 ? 9.641 12.746 -36.946 1.00 39.72 510 PRO A CA 1
ATOM 3966 C C . PRO A 1 510 ? 8.658 12.701 -38.117 1.00 39.72 510 PRO A C 1
ATOM 3968 O O . PRO A 1 510 ? 8.081 11.660 -38.423 1.00 39.72 510 PRO A O 1
ATOM 3971 N N . ARG A 1 511 ? 8.432 13.850 -38.761 1.00 40.31 511 ARG A N 1
ATOM 3972 C CA . ARG A 1 511 ? 7.780 13.865 -40.068 1.00 40.31 511 ARG A CA 1
ATOM 3973 C C . ARG A 1 511 ? 8.735 13.174 -41.029 1.00 40.31 511 ARG A C 1
ATOM 3975 O O . ARG A 1 511 ? 9.748 13.760 -41.404 1.00 40.31 511 ARG A O 1
ATOM 3982 N N . ASP A 1 512 ? 8.414 11.939 -41.396 1.00 38.47 512 ASP A N 1
ATOM 3983 C CA . ASP A 1 512 ? 9.073 11.246 -42.496 1.00 38.47 512 ASP A CA 1
ATOM 3984 C C . ASP A 1 512 ? 8.884 12.079 -43.769 1.00 38.47 512 ASP A C 1
ATOM 3986 O O . ASP A 1 512 ? 7.796 12.159 -44.349 1.00 38.47 512 ASP A O 1
ATOM 3990 N N . GLY A 1 513 ? 9.950 12.779 -44.153 1.00 45.66 513 GLY A N 1
ATOM 3991 C CA . GLY A 1 513 ? 10.033 13.524 -45.398 1.00 45.66 513 GLY A CA 1
ATOM 3992 C C . GLY A 1 513 ? 10.181 12.562 -46.571 1.00 45.66 513 GLY A C 1
ATOM 3993 O O . GLY A 1 513 ? 11.068 11.708 -46.568 1.00 45.66 513 GLY A O 1
ATOM 3994 N N . ARG A 1 514 ? 9.302 12.717 -47.563 1.00 34.50 514 ARG A N 1
ATOM 3995 C CA . ARG A 1 514 ? 9.553 12.278 -48.940 1.00 34.50 514 ARG A CA 1
ATOM 3996 C C . ARG A 1 514 ? 10.468 13.258 -49.652 1.00 34.50 514 ARG A C 1
ATOM 3998 O O . ARG A 1 514 ? 10.343 14.468 -49.353 1.00 34.50 514 ARG A O 1
#

Solvent-accessible surface area (backbone atoms only — not comparable to full-atom values): 29826 Å² total; per-residue (Å²): 144,85,75,73,77,67,63,64,65,65,64,67,69,72,73,80,73,75,68,74,76,76,74,78,78,82,73,82,83,77,87,81,77,76,85,88,58,94,41,64,60,28,27,47,72,78,38,48,73,64,48,20,46,52,31,34,47,51,50,54,54,21,48,48,46,19,44,38,62,74,44,71,80,58,59,64,53,52,52,58,45,54,49,44,45,46,41,65,71,46,37,64,72,61,38,44,93,54,78,67,68,48,62,80,62,10,50,60,38,42,70,59,39,49,66,58,49,46,23,54,53,54,50,52,47,51,54,53,52,47,44,4,43,60,49,33,80,89,5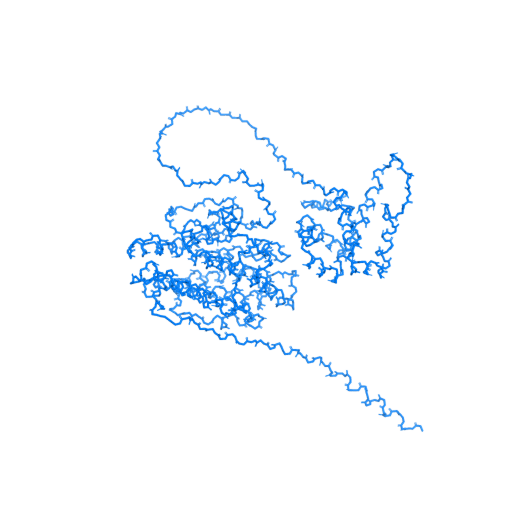2,51,73,68,56,35,52,54,49,45,54,46,54,54,54,57,52,55,73,38,66,90,41,29,56,15,66,52,33,65,37,53,45,71,43,50,58,43,98,41,36,60,43,32,44,65,72,34,49,50,48,43,17,48,54,30,41,46,51,31,48,73,40,16,54,48,27,24,54,67,73,32,92,44,72,68,48,21,53,50,33,44,51,49,37,53,50,50,48,52,57,22,61,73,52,63,51,74,52,24,26,42,45,80,42,37,32,55,44,33,10,43,68,40,25,70,76,40,44,53,60,33,28,27,49,40,48,50,58,43,48,56,50,40,50,44,6,41,52,60,20,82,86,46,50,82,91,43,38,49,59,55,48,50,53,50,49,47,46,50,32,40,83,72,55,54,56,48,49,73,67,55,49,48,49,49,31,54,73,66,31,45,39,22,29,58,36,55,33,60,95,61,66,97,65,82,64,77,54,88,65,58,79,65,64,79,70,37,90,67,58,90,80,77,53,85,81,64,78,74,87,70,92,83,88,83,89,90,83,86,86,86,85,88,84,85,84,89,83,83,85,79,88,79,81,77,84,77,78,81,75,84,50,72,66,59,53,48,56,50,49,54,53,48,63,66,37,66,67,50,39,48,51,36,73,69,36,68,63,51,45,51,51,54,73,67,43,92,75,81,62,98,67,100,79,81,78,89,89,79,68,74,74,57,56,48,54,49,42,25,50,51,51,54,45,51,53,61,56,58,69,35,67,73,44,43,55,50,34,71,70,34,73,68,55,32,54,62,53,67,32,64,69,51,46,55,30,50,52,52,48,54,54,31,53,76,67,75,42,83,80,65,48,59,74,72,64,92,82,71,70,81,78,83,78,130

pLDDT: mean 80.2, std 22.27, range [26.52, 98.88]

Foldseek 3Di:
DPPPPVVVVVVVVVVPPPPPPPPPPDDDDDDDDADDDPLQCLLCVQPVLLVLLLLLLLLLLLLLLQCLQVPLVDDLCVQQPVVLCCSLVPCNVPGDSDHDPSCVRNVVRCVLAVLQVLLLVLLSSLLNQLSSLLSDPPDDPVSSLVSNVVSLVVSVVPLSRAFDLFAFALCLQALDPLHLLLCVSRVQSVLLNLLVLLLSLLLVQQSPVPPDSVSSNVLNVVLVVLSSVCNPPPVPLGALDRQQSCLQRVVCCVSPVSSSRSSSLSSSLSRVLSSLSNGPVQDSVRSSVSNVVSSCQRSDDPPRGDHSVVSSVLNVLCAQLNSNHYSPPDDPDRDDDPDDRSDRDPPDDPPPCPVPDHPDDDDDDDDDDDDDDDDDDDDDDDDDDDDDDDDPVNVVVLVVVLCVDPQLVVLCVVDPVLVVLCVVAPPPDDDPDDDDDDDPVVLLVNLQSSVVNVLVSCVDVVSVVVCVVDPVSVVVCSPPLNVQQSVVQVVCVVVVHRRGSDRDPPPPDDPPDD

Secondary structure (DSSP, 8-state):
--SSSSSSSSSSSSSS--PPP-----PPP--------TTTTHHHHH-HHHHHHHHHHHHHHHHHHHHHHH-TT--HHIIIIIIHHHIIIIITTS--SS---GGGTSHHHHHH-HHHHHHHHHHHHHHHHHHHHHH-TTS-HHHHHHHHHHHHHHHTT-TTTPPPSSPBPHHHHHSSTTTTHHHHH-HHHHHHHHHHHHHHHHTHHHHHH-SSHHHHHHHHHHHHHHHHHHHHTTTTTS-SSPPPHHHHSHHHHHH-HHHHHHHHHHHHHHHHHHHHHH-TTS-GGGHHHHHHHHHHHHH-SSTTB--HHHHHHHHHHH-GGGGT--SSS--SSPPPPSS-TT---TT--TTTTTTS----S-----------------PPP-PPPPPPPPPHHHHHHHHHHHHHSHHHHHHHHH-HHHHHHHHHSTTSS------S---THHHHHHHHHHHHHHHHHHTSHHHHHHHHHSHHHHHHHT-HHHHHHHHHHHHHHHTTPPPPSSPPPTT-------

Radius of gyration: 28.37 Å; Cα contacts (8 Å, |Δi|>4): 549; chains: 1; bounding box: 107×75×75 Å